Protein AF-A0A835AWR6-F1 (afdb_monomer_lite)

pLDDT: mean 70.48, std 19.99, range [22.8, 98.5]

Organism: NCBI:txid1010633

Radius of gyration: 35.06 Å; chains: 1; bounding box: 94×86×95 Å

Foldseek 3Di:
DLLVLLVLVLVLLVVLLVVLVVPVPPDVVSVVSNVVSVVSSVLSVVVNPDPDDDDVLSVVLVVLSVVLSVLSVVVVVVVVVVVPDDDDDCPVVVVVVCVVSVVVNVVSVVVSVVVSVVVCVPDPDDDDDDDDDDDDDDPDFPCDPQATADFLVQVVVQCVVQVAWQDDPPAWTWGFGAHPNATKIKTFGPQDDPVNVVLLVVLCVLQCVDDDLAAWAWRYKYDHWDWDWDDDPNDTDTDIDGGIITITHDADSDWLVCVLPPPPDDDFLVLLLQQLLLVLVSLLSCVVQQKDQQPQDRVQWTAHPVRRTHGHDSSLIDHDDPVDQKDFDDPVSQDPDPALFAVCCVDPRNIDGSLRVLQSSLQSLQSSLQSQFDQDPVGTQHGQPSLVVVVVPDPLVNRGDCVRQPDDVSSVLSVLSNVLSNQSNDNDSVSRDHSVVSSCSSCVCVVVVVVVVVVVVPDDDDDDDDDDDDDDDDDAQWDKFFPVRLVVVLQVLLVLLCVVVVADSQLSLLLCLVQLSDSVSSVVVCPDPVHDDSCVLQQDDPDDDHLPDWDKDQDQADAQPPPRDGSVVPRPWIWTDLSDPHTHTLVVVQVCQVVQLVVHLVSNSCDWTPDPVGSRHRGLRNCVVSNPDPVSNVSNVVSSSVSNQVSVVPQKAQDVLVVRSMIMGRNDPPDPDDDRPDNDDPSVD

Secondary structure (DSSP, 8-state):
-HHHHHHHHHHHHHHHHHHHHTTTTT-HHHHHHHHHHHHHHHHHHHHHHS----HHHHHHHHHHHHHHHHHHHHHHHHHHHHHTS-SSS-HHHHHHHHHHHHHHHHHHHHHHHHHHHHHHTT-------------S---S---BTTBEE--HHHHHHHHHTT-EEEE-TTTS-EEEEEETTEEEEEEEE-S--HHHHHHHHHHHHHHTT---TTBPPEEEEEEEEEEEEEEETTEEEEEEEEEEEEEEEPPPS-BHHHHHH-TT----HHHHHHHHHHHHHHHHHHHHTTEE-S--SGGGEEE-TT--EEE---TT-EEPPSS-SEEEPPGGGS---TTSS-GGGGSTT-EEEHHHHHHHHHHHHHHHHGGGS---TT-S--HHHHHHHHHTTS-GGGGS-TTTS-SHHHHHHHHHHHHHHHHHT-SSTTTSPPHHHHHHHHHTTHHHHHHHHHHGGG-------------------EEEEEHHHHHHHHHHHHHHHHHHHT--HHHHHHHHHHTTT-HHHHHHHHS-TT-SHHHHTTT--SS-----S--EE--TTPBPTTT--BGGG-TT--EE-SSSS--EEHHHHHHHHHHHHHT-HHHHHS-B-SSTT---B--HHHHHHH--SHHHHHHHHHHHHHHHHHTSTTSEEE-GGGTTSEEEEE---S--S-PPPP---GGG-

InterPro domains:
  IPR000719 Protein kinase domain [PF00069] (163-440)
  IPR000719 Protein kinase domain [PS50011] (160-450)
  IPR000719 Protein kinase domain [SM00220] (160-444)
  IPR008271 Serine/threonine-protein kinase, active site [PS00108] (291-303)
  IPR011009 Protein kinase-like domain superfamily [SSF56112] (163-444)
  IPR013083 Zinc finger, RING/FYVE/PHD-type [G3DSA:3.30.40.10] (555-643)
  IPR044066 TRIAD supradomain [PS51873] (556-685)
  IPR048962 E3 ubiquitin-protein ligase ARIH1-like, UBA-like domain [PF21235] (489-527)

Structure (mmCIF, N/CA/C/O backbone):
data_AF-A0A835AWR6-F1
#
_entry.id   AF-A0A835AWR6-F1
#
loop_
_atom_site.group_PDB
_atom_site.id
_atom_site.type_symbol
_atom_site.label_atom_id
_atom_site.label_alt_id
_atom_site.label_comp_id
_atom_site.label_asym_id
_atom_site.label_entity_id
_atom_site.label_seq_id
_atom_site.pdbx_PDB_ins_code
_atom_site.Cartn_x
_atom_site.Cartn_y
_atom_site.Cartn_z
_atom_site.occupancy
_atom_site.B_iso_or_equiv
_atom_site.auth_seq_id
_atom_site.auth_comp_id
_atom_site.auth_asym_id
_atom_site.auth_atom_id
_atom_site.pdbx_PDB_model_num
ATOM 1 N N . MET A 1 1 ? 45.394 -30.706 -20.749 1.00 39.31 1 MET A N 1
ATOM 2 C CA . MET A 1 1 ? 44.950 -30.960 -19.359 1.00 39.31 1 MET A CA 1
ATOM 3 C C . MET A 1 1 ? 43.441 -30.792 -19.194 1.00 39.31 1 MET A C 1
ATOM 5 O O . MET A 1 1 ? 42.776 -31.812 -19.270 1.00 39.31 1 MET A O 1
ATOM 9 N N . ALA A 1 2 ? 42.859 -29.589 -19.054 1.00 50.25 2 ALA A N 1
ATOM 10 C CA . ALA A 1 2 ? 41.415 -29.440 -18.765 1.00 50.25 2 ALA A CA 1
ATOM 11 C C . ALA A 1 2 ? 40.479 -30.241 -19.706 1.00 50.25 2 ALA A C 1
ATOM 13 O O . ALA A 1 2 ? 39.676 -31.039 -19.236 1.00 50.25 2 ALA A O 1
ATOM 14 N N . THR A 1 3 ? 40.643 -30.130 -21.029 1.00 53.78 3 THR A N 1
ATOM 15 C CA . THR A 1 3 ? 39.840 -30.848 -22.047 1.00 53.78 3 THR A CA 1
ATOM 16 C C . THR A 1 3 ? 39.932 -32.380 -21.947 1.00 53.78 3 THR A C 1
ATOM 18 O O . THR A 1 3 ? 38.968 -33.102 -22.204 1.00 53.78 3 THR A O 1
ATOM 21 N N . GLU A 1 4 ? 41.101 -32.888 -21.570 1.00 50.75 4 GLU A N 1
ATOM 22 C CA . GLU A 1 4 ? 41.426 -34.314 -21.443 1.00 50.75 4 GLU A CA 1
ATOM 23 C C . GLU A 1 4 ? 40.851 -34.893 -20.142 1.00 50.75 4 GLU A C 1
ATOM 25 O O . GLU A 1 4 ? 40.283 -35.986 -20.121 1.00 50.75 4 GLU A O 1
ATOM 30 N N . LEU A 1 5 ? 40.888 -34.091 -19.078 1.00 51.50 5 LEU A N 1
ATOM 31 C CA . LEU A 1 5 ? 40.290 -34.393 -17.787 1.00 51.50 5 LEU A CA 1
ATOM 32 C C . LEU A 1 5 ? 38.752 -34.375 -17.854 1.00 51.50 5 LEU A C 1
ATOM 34 O O . LEU A 1 5 ? 38.115 -35.325 -17.407 1.00 51.50 5 LEU A O 1
ATOM 38 N N . VAL A 1 6 ? 38.156 -33.374 -18.514 1.00 56.31 6 VAL A N 1
ATOM 39 C CA . VAL A 1 6 ? 36.712 -33.326 -18.823 1.00 56.31 6 VAL A CA 1
ATOM 40 C C . VAL A 1 6 ? 36.287 -34.545 -19.648 1.00 56.31 6 VAL A C 1
ATOM 42 O O . VAL A 1 6 ? 35.316 -35.214 -19.303 1.00 56.31 6 VAL A O 1
ATOM 45 N N . THR A 1 7 ? 37.059 -34.911 -20.679 1.00 58.16 7 THR A N 1
ATOM 46 C CA . THR A 1 7 ? 36.797 -36.123 -21.481 1.00 58.16 7 THR A CA 1
ATOM 47 C C . THR A 1 7 ? 36.873 -37.399 -20.631 1.00 58.16 7 THR A C 1
ATOM 49 O O . THR A 1 7 ? 36.061 -38.306 -20.811 1.00 58.16 7 THR A O 1
ATOM 52 N N . THR A 1 8 ? 37.795 -37.455 -19.666 1.00 52.56 8 THR A N 1
ATOM 53 C CA . THR A 1 8 ? 37.915 -38.575 -18.719 1.00 52.56 8 THR A CA 1
ATOM 54 C C . THR A 1 8 ? 36.688 -38.675 -17.808 1.00 52.56 8 THR A C 1
ATOM 56 O O . THR A 1 8 ? 36.129 -39.760 -17.665 1.00 52.56 8 THR A O 1
ATOM 59 N N . VAL A 1 9 ? 36.219 -37.559 -17.237 1.00 55.88 9 VAL A N 1
ATOM 60 C CA . VAL A 1 9 ? 35.032 -37.536 -16.360 1.00 55.88 9 VAL A CA 1
ATOM 61 C C . VAL A 1 9 ? 33.761 -37.917 -17.129 1.00 55.88 9 VAL A C 1
ATOM 63 O O . VAL A 1 9 ? 33.007 -38.759 -16.645 1.00 55.88 9 VAL A O 1
ATOM 66 N N . ILE A 1 10 ? 33.570 -37.408 -18.353 1.00 60.59 10 ILE A N 1
ATOM 67 C CA . ILE A 1 10 ? 32.458 -37.804 -19.240 1.00 60.59 10 ILE A CA 1
ATOM 68 C C . ILE A 1 10 ? 32.492 -39.318 -19.521 1.00 60.59 10 ILE A C 1
ATOM 70 O O . ILE A 1 10 ? 31.473 -40.005 -19.411 1.00 60.59 10 ILE A O 1
ATOM 74 N N . GLY A 1 11 ? 33.673 -39.866 -19.836 1.00 56.28 11 GLY A N 1
ATOM 75 C CA . GLY A 1 11 ? 33.862 -41.300 -20.081 1.00 56.28 11 GLY A CA 1
ATOM 76 C C . GLY A 1 11 ? 33.547 -42.178 -18.864 1.00 56.28 11 GLY A C 1
ATOM 77 O O . GLY A 1 11 ? 32.982 -43.262 -19.012 1.00 56.28 11 GLY A O 1
ATOM 78 N N . VAL A 1 12 ? 33.850 -41.705 -17.652 1.00 55.62 12 VAL A N 1
ATOM 79 C CA . VAL A 1 12 ? 33.465 -42.385 -16.405 1.00 55.62 12 VAL A CA 1
ATOM 80 C C . VAL A 1 12 ? 31.959 -42.261 -16.145 1.00 55.62 12 VAL A C 1
ATOM 82 O O . VAL A 1 12 ? 31.332 -43.252 -15.771 1.00 55.62 12 VAL A O 1
ATOM 85 N N . GLY A 1 13 ? 31.353 -41.103 -16.431 1.00 59.50 13 GLY A N 1
ATOM 86 C CA . GLY A 1 13 ? 29.900 -40.915 -16.407 1.00 59.50 13 GLY A CA 1
ATOM 87 C C . GLY A 1 13 ? 29.177 -41.950 -17.272 1.00 59.50 13 GLY A C 1
ATOM 88 O O . GLY A 1 13 ? 28.307 -42.668 -16.780 1.00 59.50 13 GLY A O 1
ATOM 89 N N . PHE A 1 14 ? 29.601 -42.137 -18.526 1.00 60.25 14 PHE A N 1
ATOM 90 C CA . PHE A 1 14 ? 28.999 -43.148 -19.405 1.00 60.25 14 PHE A CA 1
ATOM 91 C C . PHE A 1 14 ? 29.065 -44.577 -18.838 1.00 60.25 14 PHE A C 1
ATOM 93 O O . PHE A 1 14 ? 28.078 -45.304 -18.948 1.00 60.25 14 PHE A O 1
ATOM 100 N N . LYS A 1 15 ? 30.153 -44.967 -18.156 1.00 54.06 15 LYS A N 1
ATOM 101 C CA . LYS A 1 15 ? 30.236 -46.273 -17.470 1.00 54.06 15 LYS A CA 1
ATOM 102 C C . LYS A 1 15 ? 29.253 -46.393 -16.301 1.00 54.06 15 LYS A C 1
ATOM 104 O O . LYS A 1 15 ? 28.595 -47.423 -16.165 1.00 54.06 15 LYS A O 1
ATOM 109 N N . ILE A 1 16 ? 29.106 -45.343 -15.484 1.00 56.00 16 ILE A N 1
ATOM 110 C CA . ILE A 1 16 ? 28.112 -45.306 -14.392 1.00 56.00 16 ILE A CA 1
ATOM 111 C C . ILE A 1 16 ? 26.700 -45.478 -14.960 1.00 56.00 16 ILE A C 1
ATOM 113 O O . ILE A 1 16 ? 25.905 -46.248 -14.410 1.00 56.00 16 ILE A O 1
ATOM 117 N N . LYS A 1 17 ? 26.393 -44.801 -16.075 1.00 61.72 17 LYS A N 1
ATOM 118 C CA . LYS A 1 17 ? 25.112 -44.961 -16.767 1.00 61.72 17 LYS A CA 1
ATOM 119 C C . LYS A 1 17 ? 24.927 -46.395 -17.258 1.00 61.72 17 LYS A C 1
ATOM 121 O O . LYS A 1 17 ? 23.903 -46.983 -16.935 1.00 61.72 17 LYS A O 1
ATOM 126 N N . GLU A 1 18 ? 25.901 -46.980 -17.956 1.00 58.84 18 GLU A N 1
ATOM 127 C CA . GLU A 1 18 ? 25.804 -48.347 -18.494 1.00 58.84 18 GLU A CA 1
ATOM 128 C C . GLU A 1 18 ? 25.518 -49.394 -17.401 1.00 58.84 18 GLU A C 1
ATOM 130 O O . GLU A 1 18 ? 24.664 -50.266 -17.575 1.00 58.84 18 GLU A O 1
ATOM 135 N N . VAL A 1 19 ? 26.187 -49.291 -16.245 1.00 54.41 19 VAL A N 1
ATOM 136 C CA . VAL A 1 19 ? 25.917 -50.162 -15.088 1.00 54.41 19 VAL A CA 1
ATOM 137 C C . VAL A 1 19 ? 24.516 -49.901 -14.529 1.00 54.41 19 VAL A C 1
ATOM 139 O O . VAL A 1 19 ? 23.755 -50.843 -14.320 1.00 54.41 19 VAL A O 1
ATOM 142 N N . SER A 1 20 ? 24.130 -48.636 -14.345 1.00 58.44 20 SER A N 1
ATOM 143 C CA . SER A 1 20 ? 22.816 -48.264 -13.793 1.00 58.44 20 SER A CA 1
ATOM 144 C C . SER A 1 20 ? 21.650 -48.679 -14.703 1.00 58.44 20 SER A C 1
ATOM 146 O O . SER A 1 20 ? 20.596 -49.102 -14.222 1.00 58.44 20 SER A O 1
ATOM 148 N N . GLU A 1 21 ? 21.833 -48.630 -16.026 1.00 63.50 21 GLU A N 1
ATOM 149 C CA . GLU A 1 21 ? 20.814 -49.019 -17.003 1.00 63.50 21 GLU A CA 1
ATOM 150 C C . GLU A 1 21 ? 20.515 -50.520 -17.008 1.00 63.50 21 GLU A C 1
ATOM 152 O O . GLU A 1 21 ? 19.382 -50.895 -17.312 1.00 63.50 21 GLU A O 1
ATOM 157 N N . LYS A 1 22 ? 21.462 -51.374 -16.598 1.00 57.72 22 LYS A N 1
ATOM 158 C CA . LYS A 1 22 ? 21.229 -52.823 -16.446 1.00 57.72 22 LYS A CA 1
ATOM 159 C C . LYS A 1 22 ? 20.247 -53.149 -15.309 1.00 57.72 22 LYS A C 1
ATOM 161 O O . LYS A 1 22 ? 19.634 -54.212 -15.334 1.00 57.72 22 LYS A O 1
ATOM 166 N N . TYR A 1 23 ? 20.037 -52.225 -14.362 1.00 53.66 23 TYR A N 1
ATOM 167 C CA . TYR A 1 23 ? 19.173 -52.421 -13.185 1.00 53.66 23 TYR A CA 1
ATOM 168 C C . TYR A 1 23 ? 17.994 -51.426 -13.079 1.00 53.66 23 TYR A C 1
ATOM 170 O O . TYR A 1 23 ? 17.125 -51.590 -12.219 1.00 53.66 23 TYR A O 1
ATOM 178 N N . LYS A 1 24 ? 17.883 -50.437 -13.985 1.00 56.28 24 LYS A N 1
ATOM 179 C CA . LYS A 1 24 ? 16.850 -49.371 -13.949 1.00 56.28 24 LYS A CA 1
ATOM 180 C C . LYS A 1 24 ? 15.390 -49.836 -14.057 1.00 56.28 24 LYS A C 1
ATOM 182 O O . LYS A 1 24 ? 14.489 -49.047 -13.782 1.00 56.28 24 LYS A O 1
ATOM 187 N N . GLY A 1 25 ? 15.144 -51.082 -14.472 1.00 52.62 25 GLY A N 1
ATOM 188 C CA . GLY A 1 25 ? 13.793 -51.612 -14.700 1.00 52.62 25 GLY A CA 1
ATOM 189 C C . GLY A 1 25 ? 12.918 -51.609 -13.443 1.00 52.62 25 GLY A C 1
ATOM 190 O O . GLY A 1 25 ? 11.816 -51.071 -13.470 1.00 52.62 25 GLY A O 1
ATOM 191 N N . ASN A 1 26 ? 13.442 -52.133 -12.329 1.00 49.75 26 ASN A N 1
ATOM 192 C CA . ASN A 1 26 ? 12.703 -52.253 -11.062 1.00 49.75 26 ASN A CA 1
ATOM 193 C C . ASN A 1 26 ? 13.181 -51.282 -9.968 1.00 49.75 26 ASN A C 1
ATOM 195 O O . ASN A 1 26 ? 12.584 -51.247 -8.896 1.00 49.75 26 ASN A O 1
ATOM 199 N N . ASN A 1 27 ? 14.239 -50.500 -10.209 1.00 51.56 27 ASN A N 1
ATOM 200 C CA . ASN A 1 27 ? 14.824 -49.607 -9.209 1.00 51.56 27 ASN A CA 1
ATOM 201 C C . ASN A 1 27 ? 14.708 -48.131 -9.645 1.00 51.56 27 ASN A C 1
ATOM 203 O O . ASN A 1 27 ? 15.168 -47.737 -10.720 1.00 51.56 27 ASN A O 1
ATOM 207 N N . GLU A 1 28 ? 14.049 -47.314 -8.819 1.00 51.81 28 GLU A N 1
ATOM 208 C CA . GLU A 1 28 ? 13.831 -45.888 -9.087 1.00 51.81 28 GLU A CA 1
ATOM 209 C C . GLU A 1 28 ? 15.084 -45.031 -8.854 1.00 51.81 28 GLU A C 1
ATOM 211 O O . GLU A 1 28 ? 15.327 -44.099 -9.623 1.00 51.81 28 GLU A O 1
ATOM 216 N N . GLU A 1 29 ? 15.917 -45.379 -7.872 1.00 49.38 29 GLU A N 1
ATOM 217 C CA . GLU A 1 29 ? 17.241 -44.784 -7.650 1.00 49.38 29 GLU A CA 1
ATOM 218 C C . GLU A 1 29 ? 18.108 -44.924 -8.907 1.00 49.38 29 GLU A C 1
ATOM 220 O O . GLU A 1 29 ? 18.652 -43.935 -9.395 1.00 49.38 29 GLU A O 1
ATOM 225 N N . CYS A 1 30 ? 18.150 -46.111 -9.522 1.00 49.38 30 CYS A N 1
ATOM 226 C CA . CYS A 1 30 ? 18.877 -46.322 -10.779 1.00 49.38 30 CYS A CA 1
ATOM 227 C C . CYS A 1 30 ? 18.350 -45.437 -11.926 1.00 49.38 30 CYS A C 1
ATOM 229 O O . CYS A 1 30 ? 19.148 -44.916 -12.703 1.00 49.38 30 CYS A O 1
ATOM 231 N N . ARG A 1 31 ? 17.030 -45.199 -12.020 1.00 57.75 31 ARG A N 1
ATOM 232 C CA . ARG A 1 31 ? 16.458 -44.253 -13.003 1.00 57.75 31 ARG A CA 1
ATOM 233 C C . ARG A 1 31 ? 16.885 -42.807 -12.731 1.00 57.75 31 ARG A C 1
ATOM 235 O O . ARG A 1 31 ? 17.241 -42.104 -13.676 1.00 57.75 31 ARG A O 1
ATOM 242 N N . LYS A 1 32 ? 16.897 -42.379 -11.463 1.00 52.66 32 LYS A N 1
ATOM 243 C CA . LYS A 1 32 ? 17.385 -41.050 -11.047 1.00 52.66 32 LYS A CA 1
ATOM 244 C C . LYS A 1 32 ? 18.876 -40.880 -11.363 1.00 52.66 32 LYS A C 1
ATOM 246 O O . LYS A 1 32 ? 19.259 -39.840 -11.887 1.00 52.66 32 LYS A O 1
ATOM 251 N N . ILE A 1 33 ? 19.692 -41.912 -11.127 1.00 52.09 33 ILE A N 1
ATOM 252 C CA . ILE A 1 33 ? 21.131 -41.921 -11.436 1.00 52.09 33 ILE A CA 1
ATOM 253 C C . ILE A 1 33 ? 21.376 -41.806 -12.947 1.00 52.09 33 ILE A C 1
ATOM 255 O O . ILE A 1 33 ? 22.162 -40.956 -13.356 1.00 52.09 33 ILE A O 1
ATOM 259 N N . CYS A 1 34 ? 20.684 -42.589 -13.787 1.00 57.72 34 CYS A N 1
ATOM 260 C CA . CYS A 1 34 ? 20.813 -42.474 -15.246 1.00 57.72 34 CYS A CA 1
ATOM 261 C C . CYS A 1 34 ? 20.496 -41.053 -15.740 1.00 57.72 34 CYS A C 1
ATOM 263 O O . CYS A 1 34 ? 21.277 -40.487 -16.499 1.00 57.72 34 CYS A O 1
ATOM 265 N N . HIS A 1 35 ? 19.387 -40.467 -15.274 1.00 59.69 35 HIS A N 1
ATOM 266 C CA . HIS A 1 35 ? 18.980 -39.115 -15.665 1.00 59.69 35 HIS A CA 1
ATOM 267 C C . HIS A 1 35 ? 19.982 -38.042 -15.208 1.00 59.69 35 HIS A C 1
ATOM 269 O O . HIS A 1 35 ? 20.333 -37.157 -15.979 1.00 59.69 35 HIS A O 1
ATOM 275 N N . PHE A 1 36 ? 20.490 -38.153 -13.979 1.00 55.56 36 PHE A N 1
ATOM 276 C CA . PHE A 1 36 ? 21.473 -37.225 -13.418 1.00 55.56 36 PHE A CA 1
ATOM 277 C C . PHE A 1 36 ? 22.829 -37.278 -14.141 1.00 55.56 36 PHE A C 1
ATOM 279 O O . PHE A 1 36 ? 23.437 -36.241 -14.402 1.00 55.56 36 PHE A O 1
ATOM 286 N N . VAL A 1 37 ? 23.289 -38.478 -14.510 1.00 57.56 37 VAL A N 1
ATOM 287 C CA . VAL A 1 37 ? 24.513 -38.660 -15.306 1.00 57.56 37 VAL A CA 1
ATOM 288 C C . VAL A 1 37 ? 24.352 -38.101 -16.722 1.00 57.56 37 VAL A C 1
ATOM 290 O O . VAL A 1 37 ? 25.302 -37.526 -17.248 1.00 57.56 37 VAL A O 1
ATOM 293 N N . ASP A 1 38 ? 23.162 -38.211 -17.322 1.00 62.81 38 ASP A N 1
ATOM 294 C CA . ASP A 1 38 ? 22.874 -37.596 -18.623 1.00 62.81 38 ASP A CA 1
ATOM 295 C C . ASP A 1 38 ? 22.967 -36.065 -18.571 1.00 62.81 38 ASP A C 1
ATOM 297 O O . ASP A 1 38 ? 23.604 -35.471 -19.439 1.00 62.81 38 ASP A O 1
ATOM 301 N N . THR A 1 39 ? 22.406 -35.428 -17.535 1.00 56.19 39 THR A N 1
ATOM 302 C CA . THR A 1 39 ? 22.530 -33.973 -17.334 1.00 56.19 39 THR A CA 1
ATOM 303 C C . THR A 1 39 ? 23.990 -33.554 -17.146 1.00 56.19 39 THR A C 1
ATOM 305 O O . THR A 1 39 ? 24.468 -32.679 -17.862 1.00 56.19 39 THR A O 1
ATOM 308 N N . LEU A 1 40 ? 24.737 -34.229 -16.263 1.00 57.44 40 LEU A N 1
ATOM 309 C CA . LEU A 1 40 ? 26.151 -33.914 -16.026 1.00 57.44 40 LEU A CA 1
ATOM 310 C C . LEU A 1 40 ? 27.002 -34.058 -17.297 1.00 57.44 40 LEU A C 1
ATOM 312 O O . LEU A 1 40 ? 27.850 -33.212 -17.575 1.00 57.44 40 LEU A O 1
ATOM 316 N N . ASN A 1 41 ? 26.804 -35.133 -18.063 1.00 63.09 41 ASN A N 1
ATOM 317 C CA . ASN A 1 41 ? 27.565 -35.361 -19.287 1.00 63.09 41 ASN A CA 1
ATOM 318 C C . ASN A 1 41 ? 27.225 -34.325 -20.369 1.00 63.09 41 ASN A C 1
ATOM 320 O O . ASN A 1 41 ? 28.124 -33.946 -21.121 1.00 63.09 41 ASN A O 1
ATOM 324 N N . ALA A 1 42 ? 25.981 -33.840 -20.438 1.00 62.19 42 ALA A N 1
ATOM 325 C CA . ALA A 1 42 ? 25.609 -32.732 -21.317 1.00 62.19 42 ALA A CA 1
ATOM 326 C C . ALA A 1 42 ? 26.335 -31.434 -20.915 1.00 62.19 42 ALA A C 1
ATOM 328 O O . ALA A 1 42 ? 27.046 -30.856 -21.738 1.00 62.19 42 ALA A O 1
ATOM 329 N N . ASP A 1 43 ? 26.259 -31.044 -19.639 1.00 55.50 43 ASP A N 1
ATOM 330 C CA . ASP A 1 43 ? 26.884 -29.820 -19.118 1.00 55.50 43 ASP A CA 1
ATOM 331 C C . ASP A 1 43 ? 28.419 -29.834 -19.276 1.00 55.50 43 ASP A C 1
ATOM 333 O O . ASP A 1 43 ? 29.031 -28.845 -19.686 1.00 55.50 43 ASP A O 1
ATOM 337 N N . LEU A 1 44 ? 29.065 -30.978 -19.016 1.00 57.75 44 LEU A N 1
ATOM 338 C CA . LEU A 1 44 ? 30.508 -31.150 -19.218 1.00 57.75 44 LEU A CA 1
ATOM 339 C C . LEU A 1 44 ? 30.912 -31.172 -20.701 1.00 57.75 44 LEU A C 1
ATOM 341 O O . LEU A 1 44 ? 32.040 -30.795 -21.023 1.00 57.75 44 LEU A O 1
ATOM 345 N N . THR A 1 45 ? 30.022 -31.595 -21.604 1.00 63.25 45 THR A N 1
ATOM 346 C CA . THR A 1 45 ? 30.275 -31.536 -23.054 1.00 63.25 45 THR A CA 1
ATOM 347 C C . THR A 1 45 ? 30.234 -30.090 -23.543 1.00 63.25 45 THR A C 1
ATOM 349 O O . THR A 1 45 ? 31.167 -29.668 -24.219 1.00 63.25 45 THR A O 1
ATOM 352 N N . LEU A 1 46 ? 29.258 -29.293 -23.096 1.00 57.38 46 LEU A N 1
ATOM 353 C CA . LEU A 1 46 ? 29.215 -27.848 -23.365 1.00 57.38 46 LEU A CA 1
ATOM 354 C C . LEU A 1 46 ? 30.477 -27.134 -22.841 1.00 57.38 46 LEU A C 1
ATOM 356 O O . LEU A 1 46 ? 31.061 -26.300 -23.531 1.00 57.38 46 LEU A O 1
ATOM 360 N N . LEU A 1 47 ? 30.973 -27.522 -21.659 1.00 54.62 47 LEU A N 1
ATOM 361 C CA . LEU A 1 47 ? 32.220 -26.982 -21.099 1.00 54.62 47 LEU A CA 1
ATOM 362 C C . LEU A 1 47 ? 33.468 -27.317 -21.940 1.00 54.62 47 LEU A C 1
ATOM 364 O O . LEU A 1 47 ? 34.453 -26.580 -21.914 1.00 54.62 47 LEU A O 1
ATOM 368 N N . LYS A 1 48 ? 33.451 -28.438 -22.672 1.00 54.97 48 LYS A N 1
ATOM 369 C CA . LYS A 1 48 ? 34.564 -28.892 -23.521 1.00 54.97 48 LYS A CA 1
ATOM 370 C C . LYS A 1 48 ? 34.714 -28.053 -24.796 1.00 54.97 48 LYS A C 1
ATOM 372 O O . LYS A 1 48 ? 35.807 -28.018 -25.360 1.00 54.97 48 LYS A O 1
ATOM 377 N N . GLU A 1 49 ? 33.640 -27.398 -25.232 1.00 51.66 49 GLU A N 1
ATOM 378 C CA . GLU A 1 49 ? 33.545 -26.662 -26.501 1.00 51.66 49 GLU A CA 1
ATOM 379 C C . GLU A 1 49 ? 33.759 -25.140 -26.338 1.00 51.66 49 GLU A C 1
ATOM 381 O O . GLU A 1 49 ? 33.876 -24.416 -27.326 1.00 51.66 49 GLU A O 1
ATOM 386 N N . ALA A 1 50 ? 33.889 -24.644 -25.101 1.00 47.75 50 ALA A N 1
ATOM 387 C CA . ALA A 1 50 ? 34.088 -23.224 -24.804 1.00 47.75 50 ALA A CA 1
ATOM 388 C C . ALA A 1 50 ? 35.515 -22.709 -25.148 1.00 47.75 50 ALA A C 1
ATOM 390 O O . ALA A 1 50 ? 36.513 -23.359 -24.812 1.00 47.75 50 ALA A O 1
ATOM 391 N N . PRO A 1 51 ? 35.662 -21.516 -25.765 1.00 41.09 51 PRO A N 1
ATOM 392 C CA . PRO A 1 51 ? 36.961 -20.995 -26.194 1.00 41.09 51 PRO A CA 1
ATOM 393 C C . PRO A 1 51 ? 37.791 -20.371 -25.051 1.00 41.09 51 PRO A C 1
ATOM 395 O O . PRO A 1 51 ? 37.405 -19.367 -24.465 1.00 41.09 51 PRO A O 1
ATOM 398 N N . VAL A 1 52 ? 38.974 -20.955 -24.814 1.00 45.06 52 VAL A N 1
ATOM 399 C CA . VAL A 1 52 ? 40.148 -20.456 -24.051 1.00 45.06 52 VAL A CA 1
ATOM 400 C C . VAL A 1 52 ? 39.857 -19.645 -22.772 1.00 45.06 52 VAL A C 1
ATOM 402 O O . VAL A 1 52 ? 39.751 -18.420 -22.775 1.00 45.06 52 VAL A O 1
ATOM 405 N N . MET A 1 53 ? 39.879 -20.348 -21.638 1.00 43.09 53 MET A N 1
ATOM 406 C CA . MET A 1 53 ? 39.876 -19.769 -20.288 1.00 43.09 53 MET A CA 1
ATOM 407 C C . MET A 1 53 ? 41.226 -19.134 -19.912 1.00 43.09 53 MET A C 1
ATOM 409 O O . MET A 1 53 ? 42.281 -19.534 -20.402 1.00 43.09 53 MET A O 1
ATOM 413 N N . ASN A 1 54 ? 41.199 -18.182 -18.976 1.00 43.62 54 ASN A N 1
ATOM 414 C CA . ASN A 1 54 ? 42.398 -17.589 -18.385 1.00 43.62 54 ASN A CA 1
ATOM 415 C C . ASN A 1 54 ? 43.089 -18.549 -17.388 1.00 43.62 54 ASN A C 1
ATOM 417 O O . ASN A 1 54 ? 42.444 -19.309 -16.664 1.00 43.62 54 ASN A O 1
ATOM 421 N N . ASN A 1 55 ? 44.426 -18.508 -17.341 1.00 49.09 55 ASN A N 1
ATOM 422 C CA . ASN A 1 55 ? 45.233 -19.575 -16.728 1.00 49.09 55 ASN A CA 1
ATOM 423 C C . ASN A 1 55 ? 44.938 -19.834 -15.236 1.00 49.09 55 ASN A C 1
ATOM 425 O O . ASN A 1 55 ? 44.993 -20.978 -14.804 1.00 49.09 55 ASN A O 1
ATOM 429 N N . GLN A 1 56 ? 44.579 -18.808 -14.455 1.00 46.78 56 GLN A N 1
ATOM 430 C CA . GLN A 1 56 ? 44.376 -18.960 -13.008 1.00 46.78 56 GLN A CA 1
ATOM 431 C C . GLN A 1 56 ? 43.104 -19.753 -12.652 1.00 46.78 56 GLN A C 1
ATOM 433 O O . GLN A 1 56 ? 43.108 -20.506 -11.684 1.00 46.78 56 GLN A O 1
ATOM 438 N N . GLY A 1 57 ? 42.020 -19.606 -13.427 1.00 47.25 57 GLY A N 1
ATOM 439 C CA . GLY A 1 57 ? 40.772 -20.343 -13.189 1.00 47.25 57 GLY A CA 1
ATOM 440 C C . GLY A 1 57 ? 40.843 -21.800 -13.655 1.00 47.25 57 GLY A C 1
ATOM 441 O O . GLY A 1 57 ? 40.213 -22.677 -13.065 1.00 47.25 57 GLY A O 1
ATOM 442 N N . ALA A 1 58 ? 41.646 -22.076 -14.686 1.00 49.09 58 ALA A N 1
ATOM 443 C CA . ALA A 1 58 ? 41.817 -23.418 -15.235 1.00 49.09 58 ALA A CA 1
ATOM 444 C C . ALA A 1 58 ? 42.459 -24.399 -14.234 1.00 49.09 58 ALA A C 1
ATOM 446 O O . ALA A 1 58 ? 42.031 -25.553 -14.161 1.00 49.09 58 ALA A O 1
ATOM 447 N N . ASP A 1 59 ? 43.429 -23.946 -13.433 1.00 48.88 59 ASP A N 1
ATOM 448 C CA . ASP A 1 59 ? 44.149 -24.791 -12.467 1.00 48.88 59 ASP A CA 1
ATOM 449 C C . ASP A 1 59 ? 43.291 -25.183 -11.249 1.00 48.88 59 ASP A C 1
ATOM 451 O O . ASP A 1 59 ? 43.427 -26.286 -10.711 1.00 48.88 59 ASP A O 1
ATOM 455 N N . ASP A 1 60 ? 42.361 -24.325 -10.826 1.00 50.78 60 ASP A N 1
ATOM 456 C CA . ASP A 1 60 ? 41.414 -24.630 -9.744 1.00 50.78 60 ASP A CA 1
ATOM 457 C C . ASP A 1 60 ? 40.358 -25.645 -10.196 1.00 50.78 60 ASP A C 1
ATOM 459 O O . ASP A 1 60 ? 40.031 -26.588 -9.469 1.00 50.78 60 ASP A O 1
ATOM 463 N N . ILE A 1 61 ? 39.864 -25.507 -11.429 1.00 51.34 61 ILE A N 1
ATOM 464 C CA . ILE A 1 61 ? 38.945 -26.471 -12.047 1.00 51.34 61 ILE A CA 1
ATOM 465 C C . ILE A 1 61 ? 39.652 -27.814 -12.258 1.00 51.34 61 ILE A C 1
ATOM 467 O O . ILE A 1 61 ? 39.086 -28.854 -11.926 1.00 51.34 61 ILE A O 1
ATOM 471 N N . ALA A 1 62 ? 40.899 -27.805 -12.744 1.00 50.22 62 ALA A N 1
ATOM 472 C CA . ALA A 1 62 ? 41.688 -29.018 -12.940 1.00 50.22 62 ALA A CA 1
ATOM 473 C C . ALA A 1 62 ? 41.885 -29.786 -11.623 1.00 50.22 62 ALA A C 1
ATOM 475 O O . ALA A 1 62 ? 41.581 -30.975 -11.566 1.00 50.22 62 ALA A O 1
ATOM 476 N N . ARG A 1 63 ? 42.285 -29.108 -10.536 1.00 56.53 63 ARG A N 1
ATOM 477 C CA . ARG A 1 63 ? 42.441 -29.744 -9.214 1.00 56.53 63 ARG A CA 1
ATOM 478 C C . ARG A 1 63 ? 41.134 -30.330 -8.672 1.00 56.53 63 ARG A C 1
ATOM 480 O O . ARG A 1 63 ? 41.144 -31.430 -8.122 1.00 56.53 63 ARG A O 1
ATOM 487 N N . ASN A 1 64 ? 40.010 -29.634 -8.850 1.00 54.22 64 ASN A N 1
ATOM 488 C CA . ASN A 1 64 ? 38.701 -30.128 -8.414 1.00 54.22 64 ASN A CA 1
ATOM 489 C C . ASN A 1 64 ? 38.215 -31.331 -9.246 1.00 54.22 64 ASN A C 1
ATOM 491 O O . ASN A 1 64 ? 37.663 -32.280 -8.685 1.00 54.22 64 ASN A O 1
ATOM 495 N N . LEU A 1 65 ? 38.453 -31.330 -10.562 1.00 52.00 65 LEU A N 1
ATOM 496 C CA . LEU A 1 65 ? 38.111 -32.446 -11.448 1.00 52.00 65 LEU A CA 1
ATOM 497 C C . LEU A 1 65 ? 39.022 -33.669 -11.242 1.00 52.00 65 LEU A C 1
ATOM 499 O O . LEU A 1 65 ? 38.526 -34.791 -11.308 1.00 52.00 65 LEU A O 1
ATOM 503 N N . ASP A 1 66 ? 40.314 -33.491 -10.940 1.00 52.88 66 ASP A N 1
ATOM 504 C CA . ASP A 1 66 ? 41.212 -34.607 -10.604 1.00 52.88 66 ASP A CA 1
ATOM 505 C C . ASP A 1 66 ? 40.850 -35.234 -9.250 1.00 52.88 66 ASP A C 1
ATOM 507 O O . ASP A 1 66 ? 40.779 -36.459 -9.132 1.00 52.88 66 ASP A O 1
ATOM 511 N N . GLY A 1 67 ? 40.512 -34.408 -8.252 1.00 56.56 67 GLY A N 1
ATOM 512 C CA . GLY A 1 67 ? 39.967 -34.888 -6.981 1.00 56.56 67 GLY A CA 1
ATOM 513 C C . GLY A 1 67 ? 38.671 -35.683 -7.168 1.00 56.56 67 GLY A C 1
ATOM 514 O O . GLY A 1 67 ? 38.521 -36.757 -6.589 1.00 56.56 67 GLY A O 1
ATOM 515 N N . LEU A 1 68 ? 37.759 -35.209 -8.027 1.00 53.62 68 LEU A N 1
ATOM 516 C CA . LEU A 1 68 ? 36.533 -35.933 -8.379 1.00 53.62 68 LEU A CA 1
ATOM 517 C C . LEU A 1 68 ? 36.839 -37.258 -9.099 1.00 53.62 68 LEU A C 1
ATOM 519 O O . LEU A 1 68 ? 36.277 -38.292 -8.745 1.00 53.62 68 LEU A O 1
ATOM 523 N N . ARG A 1 69 ? 37.752 -37.250 -10.076 1.00 52.38 69 ARG A N 1
ATOM 524 C CA . ARG A 1 69 ? 38.205 -38.438 -10.816 1.00 52.38 69 ARG A CA 1
ATOM 525 C C . ARG A 1 69 ? 38.769 -39.508 -9.880 1.00 52.38 69 ARG A C 1
ATOM 527 O O . ARG A 1 69 ? 38.452 -40.682 -10.070 1.00 52.38 69 ARG A O 1
ATOM 534 N N . GLN A 1 70 ? 39.565 -39.131 -8.880 1.00 55.88 70 GLN A N 1
ATOM 535 C CA . GLN A 1 70 ? 40.118 -40.074 -7.906 1.00 55.88 70 GLN A CA 1
ATOM 536 C C . GLN A 1 70 ? 39.028 -40.639 -6.977 1.00 55.88 70 GLN A C 1
ATOM 538 O O . GLN A 1 70 ? 38.892 -41.858 -6.874 1.00 55.88 70 GLN A O 1
ATOM 543 N N . ASP A 1 71 ? 38.187 -39.772 -6.401 1.00 53.50 71 ASP A N 1
ATOM 544 C CA . ASP A 1 71 ? 37.089 -40.148 -5.492 1.00 53.50 71 ASP A CA 1
ATOM 545 C C . ASP A 1 71 ? 36.060 -41.070 -6.190 1.00 53.50 71 ASP A C 1
ATOM 547 O O . ASP A 1 71 ? 35.534 -42.001 -5.581 1.00 53.50 71 ASP A O 1
ATOM 551 N N . ILE A 1 72 ? 35.795 -40.847 -7.485 1.00 51.53 72 ILE A N 1
ATOM 552 C CA . ILE A 1 72 ? 34.933 -41.702 -8.313 1.00 51.53 72 ILE A CA 1
ATOM 553 C C . ILE A 1 72 ? 35.633 -43.028 -8.663 1.00 51.53 72 ILE A C 1
ATOM 555 O O . ILE A 1 72 ? 35.002 -44.080 -8.566 1.00 51.53 72 ILE A O 1
ATOM 559 N N . SER A 1 73 ? 36.921 -43.012 -9.028 1.00 48.84 73 SER A N 1
ATOM 560 C CA . SER A 1 73 ? 37.662 -44.230 -9.402 1.00 48.84 73 SER A CA 1
ATOM 561 C C . SER A 1 73 ? 37.794 -45.212 -8.234 1.00 48.84 73 SER A C 1
ATOM 563 O O . SER A 1 73 ? 37.552 -46.404 -8.413 1.00 48.84 73 SER A O 1
ATOM 565 N N . GLU A 1 74 ? 38.102 -44.727 -7.026 1.00 52.12 74 GLU A N 1
ATOM 566 C CA . GLU A 1 74 ? 38.171 -45.565 -5.819 1.00 52.12 74 GLU A CA 1
ATOM 567 C C . GLU A 1 74 ? 36.797 -46.158 -5.453 1.00 52.12 74 GLU A C 1
ATOM 569 O O . GLU A 1 74 ? 36.691 -47.340 -5.113 1.00 52.12 74 GLU A O 1
ATOM 574 N N . LYS A 1 75 ? 35.720 -45.368 -5.571 1.00 51.47 75 LYS A N 1
ATOM 575 C CA . LYS A 1 75 ? 34.359 -45.801 -5.206 1.00 51.47 75 LYS A CA 1
ATOM 576 C C . LYS A 1 75 ? 33.716 -46.731 -6.240 1.00 51.47 75 LYS A C 1
ATOM 578 O O . LYS A 1 75 ? 32.952 -47.608 -5.841 1.00 51.47 75 LYS A O 1
ATOM 583 N N . LEU A 1 76 ? 34.043 -46.604 -7.529 1.00 47.97 76 LEU A N 1
ATOM 584 C CA . LEU A 1 76 ? 33.637 -47.576 -8.555 1.00 47.97 76 LEU A CA 1
ATOM 585 C C . LEU A 1 76 ? 34.409 -48.888 -8.448 1.00 47.97 76 LEU A C 1
ATOM 587 O O . LEU A 1 76 ? 33.769 -49.930 -8.534 1.00 47.97 76 LEU A O 1
ATOM 591 N N . LEU A 1 77 ? 35.721 -48.870 -8.173 1.00 42.50 77 LEU A N 1
ATOM 592 C CA . LEU A 1 77 ? 36.461 -50.115 -7.917 1.00 42.50 77 LEU A CA 1
ATOM 593 C C . LEU A 1 77 ? 35.850 -50.887 -6.739 1.00 42.50 77 LEU A C 1
ATOM 595 O O . LEU A 1 77 ? 35.658 -52.099 -6.820 1.00 42.50 77 LEU A O 1
ATOM 599 N N . ALA A 1 78 ? 35.492 -50.182 -5.660 1.00 45.97 78 ALA A N 1
ATOM 600 C CA . ALA A 1 78 ? 34.815 -50.777 -4.510 1.00 45.97 78 ALA A CA 1
ATOM 601 C C . ALA A 1 78 ? 33.415 -51.330 -4.851 1.00 45.97 78 ALA A C 1
ATOM 603 O O . ALA A 1 78 ? 32.998 -52.333 -4.272 1.00 45.97 78 ALA A O 1
ATOM 604 N N . ALA A 1 79 ? 32.695 -50.713 -5.795 1.00 45.31 79 ALA A N 1
ATOM 605 C CA . ALA A 1 79 ? 31.410 -51.215 -6.278 1.00 45.31 79 ALA A CA 1
ATOM 606 C C . ALA A 1 79 ? 31.577 -52.461 -7.169 1.00 45.31 79 ALA A C 1
ATOM 608 O O . ALA A 1 79 ? 30.931 -53.475 -6.912 1.00 45.31 79 ALA A O 1
ATOM 609 N N . GLU A 1 80 ? 32.477 -52.432 -8.158 1.00 39.56 80 GLU A N 1
ATOM 610 C CA . GLU A 1 80 ? 32.754 -53.565 -9.055 1.00 39.56 80 GLU A CA 1
ATOM 611 C C . GLU A 1 80 ? 33.275 -54.794 -8.289 1.00 39.56 80 GLU A C 1
ATOM 613 O O . GLU A 1 80 ? 32.811 -55.910 -8.530 1.00 39.56 80 GLU A O 1
ATOM 618 N N . LEU A 1 81 ? 34.153 -54.601 -7.294 1.00 36.03 81 LEU A N 1
ATOM 619 C CA . LEU A 1 81 ? 34.634 -55.681 -6.422 1.00 36.03 81 LEU A CA 1
ATOM 620 C C . LEU A 1 81 ? 33.497 -56.367 -5.648 1.00 36.03 81 LEU A C 1
ATOM 622 O O . LEU A 1 81 ? 33.492 -57.595 -5.537 1.00 36.03 81 LEU A O 1
ATOM 626 N N . HIS A 1 82 ? 32.510 -55.612 -5.155 1.00 39.88 82 HIS A N 1
ATOM 627 C CA . HIS A 1 82 ? 31.363 -56.174 -4.433 1.00 39.88 82 HIS A CA 1
ATOM 628 C C . HIS A 1 82 ? 30.281 -56.794 -5.332 1.00 39.88 82 HIS A C 1
ATOM 630 O O . HIS A 1 82 ? 29.553 -57.664 -4.861 1.00 39.88 82 HIS A O 1
ATOM 636 N N . ILE A 1 83 ? 30.191 -56.412 -6.610 1.00 40.12 83 ILE A N 1
ATOM 637 C CA . ILE A 1 83 ? 29.232 -56.987 -7.576 1.00 40.12 83 ILE A CA 1
ATOM 638 C C . ILE A 1 83 ? 29.611 -58.431 -7.976 1.00 40.12 83 ILE A C 1
ATOM 640 O O . ILE A 1 83 ? 28.757 -59.191 -8.425 1.00 40.12 83 ILE A O 1
ATOM 644 N N . SER A 1 84 ? 30.866 -58.844 -7.764 1.00 32.25 84 SER A N 1
ATOM 645 C CA . SER A 1 84 ? 31.362 -60.191 -8.100 1.00 32.25 84 SER A CA 1
ATOM 646 C C . SER A 1 84 ? 31.006 -61.314 -7.104 1.00 32.25 84 SER A C 1
ATOM 648 O O . SER A 1 84 ? 31.346 -62.469 -7.360 1.00 32.25 84 SER A O 1
ATOM 650 N N . VAL A 1 85 ? 30.337 -61.014 -5.980 1.00 34.12 85 VAL A N 1
ATOM 651 C CA . VAL A 1 85 ? 30.021 -61.999 -4.924 1.00 34.12 85 VAL A CA 1
ATOM 652 C C . VAL A 1 85 ? 28.508 -62.199 -4.805 1.00 34.12 85 VAL A C 1
ATOM 654 O O . VAL A 1 85 ? 27.751 -61.255 -4.591 1.00 34.12 85 VAL A O 1
ATOM 657 N N . ASP A 1 86 ? 28.076 -63.449 -4.965 1.00 33.41 86 ASP A N 1
ATOM 658 C CA . ASP A 1 86 ? 26.737 -63.791 -5.452 1.00 33.41 86 ASP A CA 1
ATOM 659 C C . ASP A 1 86 ? 25.629 -63.920 -4.372 1.00 33.41 86 ASP A C 1
ATOM 661 O O . ASP A 1 86 ? 25.861 -64.252 -3.209 1.00 33.41 86 ASP A O 1
ATOM 665 N N . THR A 1 87 ? 24.383 -63.770 -4.829 1.00 42.88 87 THR A N 1
ATOM 666 C CA . THR A 1 87 ? 23.084 -64.132 -4.223 1.00 42.88 87 THR A CA 1
ATOM 667 C C . THR A 1 87 ? 22.490 -63.313 -3.051 1.00 42.88 87 THR A C 1
ATOM 669 O O . THR A 1 87 ? 22.725 -63.526 -1.860 1.00 42.88 87 THR A O 1
ATOM 672 N N . ASN A 1 88 ? 21.504 -62.485 -3.429 1.00 42.78 88 ASN A N 1
ATOM 673 C CA . ASN A 1 88 ? 20.142 -62.377 -2.860 1.00 42.78 88 ASN A CA 1
ATOM 674 C C . ASN A 1 88 ? 19.896 -62.009 -1.381 1.00 42.78 88 ASN A C 1
ATOM 676 O O . ASN A 1 88 ? 18.741 -61.783 -1.026 1.00 42.78 88 ASN A O 1
ATOM 680 N N . SER A 1 89 ? 20.903 -61.888 -0.516 1.00 40.19 89 SER A N 1
ATOM 681 C CA . SER A 1 89 ? 20.688 -61.664 0.930 1.00 40.19 89 SER A CA 1
ATOM 682 C C . SER A 1 89 ? 21.022 -60.251 1.441 1.00 40.19 89 SER A C 1
ATOM 684 O O . SER A 1 89 ? 20.731 -59.941 2.596 1.00 40.19 89 SER A O 1
ATOM 686 N N . GLN A 1 90 ? 21.588 -59.366 0.605 1.00 41.31 90 GLN A N 1
ATOM 687 C CA . GLN A 1 90 ? 22.027 -58.020 1.027 1.00 41.31 90 GLN A CA 1
ATOM 688 C C . GLN A 1 90 ? 21.352 -56.820 0.347 1.00 41.31 90 GLN A C 1
ATOM 690 O O . GLN A 1 90 ? 21.662 -55.698 0.742 1.00 41.31 90 GLN A O 1
ATOM 695 N N . VAL A 1 91 ? 20.396 -57.003 -0.573 1.00 41.00 91 VAL A N 1
ATOM 696 C CA . VAL A 1 91 ? 19.739 -55.894 -1.314 1.00 41.00 91 VAL A CA 1
ATOM 697 C C . VAL A 1 91 ? 19.311 -54.745 -0.381 1.00 41.00 91 VAL A C 1
ATOM 699 O O . VAL A 1 91 ? 19.671 -53.593 -0.597 1.00 41.00 91 VAL A O 1
ATOM 702 N N . HIS A 1 92 ? 18.686 -55.068 0.753 1.00 40.28 92 HIS A N 1
ATOM 703 C CA . HIS A 1 92 ? 18.194 -54.071 1.713 1.00 40.28 92 HIS A CA 1
ATOM 704 C C . HIS A 1 92 ? 19.264 -53.451 2.643 1.00 40.28 92 HIS A C 1
ATOM 706 O O . HIS A 1 92 ? 19.009 -52.450 3.312 1.00 40.28 92 HIS A O 1
ATOM 712 N N . ARG A 1 93 ? 20.474 -54.029 2.715 1.00 37.88 93 ARG A N 1
ATOM 713 C CA . ARG A 1 93 ? 21.652 -53.380 3.333 1.00 37.88 93 ARG A CA 1
ATOM 714 C C . ARG A 1 93 ? 22.441 -52.550 2.320 1.00 37.88 93 ARG A C 1
ATOM 716 O O . ARG A 1 93 ? 23.124 -51.612 2.730 1.00 37.88 93 ARG A O 1
ATOM 723 N N . MET A 1 94 ? 22.342 -52.882 1.031 1.00 35.53 94 MET A N 1
ATOM 724 C CA . MET A 1 94 ? 22.953 -52.123 -0.057 1.00 35.53 94 MET A CA 1
ATOM 725 C C . MET A 1 94 ? 22.257 -50.775 -0.254 1.00 35.53 94 MET A C 1
ATOM 727 O O . MET A 1 94 ? 22.985 -49.789 -0.319 1.00 35.53 94 MET A O 1
ATOM 731 N N . ASP A 1 95 ? 20.914 -50.708 -0.230 1.00 42.62 95 ASP A N 1
ATOM 732 C CA . ASP A 1 95 ? 20.135 -49.450 -0.317 1.00 42.62 95 ASP A CA 1
ATOM 733 C C . ASP A 1 95 ? 20.743 -48.347 0.571 1.00 42.62 95 ASP A C 1
ATOM 735 O O . ASP A 1 95 ? 21.354 -47.400 0.083 1.00 42.62 95 ASP A O 1
ATOM 739 N N . LYS A 1 96 ? 20.729 -48.536 1.899 1.00 43.22 96 LYS A N 1
ATOM 740 C CA . LYS A 1 96 ? 21.151 -47.497 2.860 1.00 43.22 96 LYS A CA 1
ATOM 741 C C . LYS A 1 96 ? 22.621 -47.075 2.757 1.00 43.22 96 LYS A C 1
ATOM 743 O O . LYS A 1 96 ? 22.965 -45.968 3.173 1.00 43.22 96 LYS A O 1
ATOM 748 N N . LYS A 1 97 ? 23.512 -47.943 2.258 1.00 42.97 97 LYS A N 1
ATOM 749 C CA . LYS A 1 97 ? 24.930 -47.595 2.041 1.00 42.97 97 LYS A CA 1
ATOM 750 C C . LYS A 1 97 ? 25.162 -46.936 0.682 1.00 42.97 97 LYS A C 1
ATOM 752 O O . LYS A 1 97 ? 26.019 -46.056 0.598 1.00 42.97 97 LYS A O 1
ATOM 757 N N . MET A 1 98 ? 24.398 -47.310 -0.344 1.00 43.50 98 MET A N 1
ATOM 758 C CA . MET A 1 98 ? 24.364 -46.579 -1.608 1.00 43.50 98 MET A CA 1
ATOM 759 C C . MET A 1 98 ? 23.807 -45.176 -1.375 1.00 43.50 98 MET A C 1
ATOM 761 O O . MET A 1 98 ? 24.510 -44.225 -1.690 1.00 43.50 98 MET A O 1
ATOM 765 N N . ASP A 1 99 ? 22.657 -45.027 -0.712 1.00 45.34 99 ASP A N 1
ATOM 766 C CA . ASP A 1 99 ? 22.038 -43.730 -0.405 1.00 45.34 99 ASP A CA 1
ATOM 767 C C . ASP A 1 99 ? 23.020 -42.748 0.241 1.00 45.34 99 ASP A C 1
ATOM 769 O O . ASP A 1 99 ? 23.101 -41.585 -0.151 1.00 45.34 99 ASP A O 1
ATOM 773 N N . HIS A 1 100 ? 23.804 -43.195 1.226 1.00 48.28 100 HIS A N 1
ATOM 774 C CA . HIS A 1 100 ? 24.750 -42.318 1.915 1.00 48.28 100 HIS A CA 1
ATOM 775 C C . HIS A 1 100 ? 25.925 -41.898 1.013 1.00 48.28 100 HIS A C 1
ATOM 777 O O . HIS A 1 100 ? 26.289 -40.720 0.969 1.00 48.28 100 HIS A O 1
ATOM 783 N N . ASN A 1 101 ? 26.479 -42.836 0.237 1.00 46.62 101 ASN A N 1
ATOM 784 C CA . ASN A 1 101 ? 27.554 -42.545 -0.712 1.00 46.62 101 ASN A CA 1
ATOM 785 C C . ASN A 1 101 ? 27.070 -41.674 -1.886 1.00 46.62 101 ASN A C 1
ATOM 787 O O . ASN A 1 101 ? 27.779 -40.749 -2.279 1.00 46.62 101 ASN A O 1
ATOM 791 N N . PHE A 1 102 ? 25.860 -41.907 -2.403 1.00 49.03 102 PHE A N 1
ATOM 792 C CA . PHE A 1 102 ? 25.257 -41.128 -3.486 1.00 49.03 102 PHE A CA 1
ATOM 793 C C . PHE A 1 102 ? 24.825 -39.732 -3.038 1.00 49.03 102 PHE A C 1
ATOM 795 O O . PHE A 1 102 ? 25.073 -38.781 -3.771 1.00 49.03 102 PHE A O 1
ATOM 802 N N . ASN A 1 103 ? 24.274 -39.554 -1.832 1.00 49.88 103 ASN A N 1
ATOM 803 C CA . ASN A 1 103 ? 23.989 -38.214 -1.303 1.00 49.88 103 ASN A CA 1
ATOM 804 C C . ASN A 1 103 ? 25.279 -37.415 -1.032 1.00 49.88 103 ASN A C 1
ATOM 806 O O . ASN A 1 103 ? 25.317 -36.208 -1.272 1.00 49.88 103 ASN A O 1
ATOM 810 N N . SER A 1 104 ? 26.361 -38.082 -0.608 1.00 48.50 104 SER A N 1
ATOM 811 C CA . SER A 1 104 ? 27.691 -37.465 -0.508 1.00 48.50 104 SER A CA 1
ATOM 812 C C . SER A 1 104 ? 28.237 -37.050 -1.883 1.00 48.50 104 SER A C 1
ATOM 814 O O . SER A 1 104 ? 28.735 -35.932 -2.032 1.00 48.50 104 SER A O 1
ATOM 816 N N . LEU A 1 105 ? 28.093 -37.910 -2.901 1.00 45.66 105 LEU A N 1
ATOM 817 C CA . LEU A 1 105 ? 28.499 -37.611 -4.278 1.00 45.66 105 LEU A CA 1
ATOM 818 C C . LEU A 1 105 ? 27.685 -36.442 -4.850 1.00 45.66 105 LEU A C 1
ATOM 820 O O . LEU A 1 105 ? 28.267 -35.458 -5.295 1.00 45.66 105 LEU A O 1
ATOM 824 N N . LYS A 1 106 ? 26.353 -36.500 -4.734 1.00 48.00 106 LYS A N 1
ATOM 825 C CA . LYS 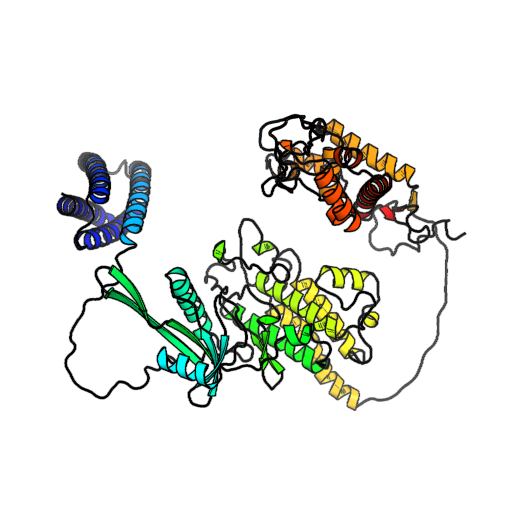A 1 106 ? 25.416 -35.456 -5.157 1.00 48.00 106 LYS A CA 1
ATOM 826 C C . LYS A 1 106 ? 2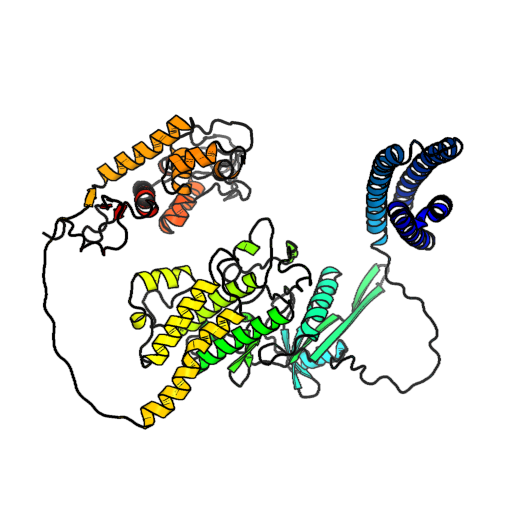5.751 -34.111 -4.512 1.00 48.00 106 LYS A C 1
ATOM 828 O O . LYS A 1 106 ? 25.973 -33.151 -5.230 1.00 48.00 106 LYS A O 1
ATOM 833 N N . SER A 1 107 ? 25.943 -34.052 -3.191 1.00 55.03 107 SER A N 1
ATOM 834 C CA . SER A 1 107 ? 26.313 -32.805 -2.501 1.00 55.03 107 SER A CA 1
ATOM 835 C C . SER A 1 107 ? 27.660 -32.216 -2.954 1.00 55.03 107 SER A C 1
ATOM 837 O O . SER A 1 107 ? 27.836 -30.996 -2.927 1.00 55.03 107 SER A O 1
ATOM 839 N N . LYS A 1 108 ? 28.628 -33.046 -3.373 1.00 49.00 108 LYS A N 1
ATOM 840 C CA . LYS A 1 108 ? 29.872 -32.561 -3.999 1.00 49.00 108 LYS A CA 1
ATOM 841 C C . LYS A 1 108 ? 29.639 -32.102 -5.442 1.00 49.00 108 LYS A C 1
ATOM 843 O O . LYS A 1 108 ? 30.203 -31.092 -5.847 1.00 49.00 108 LYS A O 1
ATOM 848 N N . MET A 1 109 ? 28.807 -32.807 -6.201 1.00 47.62 109 MET A N 1
ATOM 849 C CA . MET A 1 109 ? 28.513 -32.499 -7.601 1.00 47.62 109 MET A CA 1
ATOM 850 C C . MET A 1 109 ? 27.630 -31.257 -7.753 1.00 47.62 109 MET A C 1
ATOM 852 O O . MET A 1 109 ? 27.920 -30.449 -8.620 1.00 47.62 109 MET A O 1
ATOM 856 N N . ASP A 1 110 ? 26.671 -31.021 -6.856 1.00 51.19 110 ASP A N 1
ATOM 857 C CA . ASP A 1 110 ? 25.890 -29.778 -6.777 1.00 51.19 110 ASP A CA 1
ATOM 858 C C . ASP A 1 110 ? 26.811 -28.564 -6.528 1.00 51.19 110 ASP A C 1
ATOM 860 O O . ASP A 1 110 ? 26.610 -27.491 -7.093 1.00 51.19 110 ASP A O 1
ATOM 864 N N . LYS A 1 111 ? 27.878 -28.735 -5.730 1.00 52.00 111 LYS A N 1
ATOM 865 C CA . LYS A 1 111 ? 28.903 -27.696 -5.500 1.00 52.00 111 LYS A CA 1
ATOM 866 C C . LYS A 1 111 ? 29.798 -27.470 -6.717 1.00 52.00 111 LYS A C 1
ATOM 868 O O . LYS A 1 111 ? 30.175 -26.330 -6.972 1.00 52.00 111 LYS A O 1
ATOM 873 N N . ILE A 1 112 ? 30.131 -28.526 -7.460 1.00 46.34 112 ILE A N 1
ATOM 874 C CA . ILE A 1 112 ? 30.878 -28.408 -8.720 1.00 46.34 112 ILE A CA 1
ATOM 875 C C . ILE A 1 112 ? 29.999 -27.736 -9.778 1.00 46.34 112 ILE A C 1
ATOM 877 O O . ILE A 1 112 ? 30.450 -26.776 -10.382 1.00 46.34 112 ILE A O 1
ATOM 881 N N . LEU A 1 113 ? 28.737 -28.143 -9.927 1.00 47.66 113 LEU A N 1
ATOM 882 C CA . LEU A 1 113 ? 27.772 -27.526 -10.837 1.00 47.66 113 LEU A CA 1
ATOM 883 C C . LEU A 1 113 ? 27.584 -26.036 -10.521 1.00 47.66 113 LEU A C 1
ATOM 885 O O . LEU A 1 113 ? 27.678 -25.215 -11.426 1.00 47.66 113 LEU A O 1
ATOM 889 N N . ALA A 1 114 ? 27.431 -25.669 -9.244 1.00 52.31 114 ALA A N 1
ATOM 890 C CA . ALA A 1 114 ? 27.369 -24.271 -8.820 1.00 52.31 114 ALA A CA 1
ATOM 891 C C . ALA A 1 114 ? 28.662 -23.490 -9.136 1.00 52.31 114 ALA A C 1
ATOM 893 O O . ALA A 1 114 ? 28.593 -22.345 -9.577 1.00 52.31 114 ALA A O 1
ATOM 894 N N . ALA A 1 115 ? 29.842 -24.097 -8.958 1.00 46.91 115 ALA A N 1
ATOM 895 C CA . ALA A 1 115 ? 31.121 -23.475 -9.313 1.00 46.91 115 ALA A CA 1
ATOM 896 C C . ALA A 1 115 ? 31.297 -23.323 -10.838 1.00 46.91 115 ALA A C 1
ATOM 898 O O . ALA A 1 115 ? 31.743 -22.280 -11.309 1.00 46.91 115 ALA A O 1
ATOM 899 N N . THR A 1 116 ? 30.901 -24.329 -11.619 1.00 41.56 116 THR A N 1
ATOM 900 C CA . THR A 1 116 ? 30.937 -24.321 -13.086 1.00 41.56 116 THR A CA 1
ATOM 901 C C . THR A 1 116 ? 29.947 -23.308 -13.665 1.00 41.56 116 THR A C 1
ATOM 903 O O . THR A 1 116 ? 30.317 -22.533 -14.542 1.00 41.56 116 THR A O 1
ATOM 906 N N . GLN A 1 117 ? 28.727 -23.228 -13.127 1.00 49.31 117 GLN A N 1
ATOM 907 C CA . GLN A 1 117 ? 27.743 -22.202 -13.488 1.00 49.31 117 GLN A CA 1
ATOM 908 C C . GLN A 1 117 ? 28.237 -20.793 -13.132 1.00 49.31 117 GLN A C 1
ATOM 910 O O . GLN A 1 117 ? 28.103 -19.882 -13.945 1.00 49.31 117 GLN A O 1
ATOM 915 N N . ALA A 1 118 ? 28.890 -20.612 -11.977 1.00 47.16 118 ALA A N 1
ATOM 916 C CA . ALA A 1 118 ? 29.499 -19.333 -11.602 1.00 47.16 118 ALA A CA 1
ATOM 917 C C . ALA A 1 118 ? 30.622 -18.881 -12.562 1.00 47.16 118 ALA A C 1
ATOM 919 O O . ALA A 1 118 ? 30.859 -17.681 -12.698 1.00 47.16 118 ALA A O 1
ATOM 920 N N . LEU A 1 119 ? 31.287 -19.821 -13.244 1.00 39.94 119 LEU A N 1
ATOM 921 C CA . LEU A 1 119 ? 32.329 -19.558 -14.244 1.00 39.94 119 LEU A CA 1
ATOM 922 C C . LEU A 1 119 ? 31.786 -19.382 -15.675 1.00 39.94 119 LEU A C 1
ATOM 924 O O . LEU A 1 119 ? 32.419 -18.695 -16.471 1.00 39.94 119 LEU A O 1
ATOM 928 N N . LEU A 1 120 ? 30.624 -19.963 -15.999 1.00 38.47 120 LEU A N 1
ATOM 929 C CA . LEU A 1 120 ? 29.972 -19.872 -17.319 1.00 38.47 120 LEU A CA 1
ATOM 930 C C . LEU A 1 120 ? 29.120 -18.606 -17.528 1.00 38.47 120 LEU A C 1
ATOM 932 O O . LEU A 1 120 ? 28.799 -18.271 -18.668 1.00 38.47 120 LEU A O 1
ATOM 936 N N . LEU A 1 121 ? 28.809 -17.868 -16.456 1.00 37.44 121 LEU A N 1
ATOM 937 C CA . LEU A 1 121 ? 28.082 -16.589 -16.499 1.00 37.44 121 LEU A CA 1
ATOM 938 C C . LEU A 1 121 ? 28.546 -15.547 -17.555 1.00 37.44 121 LEU A C 1
ATOM 940 O O . LEU A 1 121 ? 27.713 -14.713 -17.908 1.00 37.44 121 LEU A O 1
ATOM 944 N N . PRO A 1 122 ? 29.795 -15.529 -18.080 1.00 35.56 122 PRO A N 1
ATOM 945 C CA . PRO A 1 122 ? 30.199 -14.561 -19.106 1.00 35.56 122 PRO A CA 1
ATOM 946 C C . PRO A 1 122 ? 29.872 -14.898 -20.576 1.00 35.56 122 PRO A C 1
ATOM 948 O O . PRO A 1 122 ? 30.128 -14.035 -21.415 1.00 35.56 122 PRO A O 1
ATOM 951 N N . LEU A 1 123 ? 29.416 -16.111 -20.937 1.00 30.30 123 LEU A N 1
ATOM 952 C CA . LEU A 1 123 ? 29.540 -16.590 -22.336 1.00 30.30 123 LEU A CA 1
ATOM 953 C C . LEU A 1 123 ? 28.257 -16.934 -23.112 1.00 30.30 123 LEU A C 1
ATOM 955 O O . LEU A 1 123 ? 28.351 -17.150 -24.321 1.00 30.30 123 LEU A O 1
ATOM 959 N N . ASP A 1 124 ? 27.070 -16.930 -22.503 1.00 28.02 124 ASP A N 1
ATOM 960 C CA . ASP A 1 124 ? 25.864 -17.468 -23.159 1.00 28.02 124 ASP A CA 1
ATOM 961 C C . ASP A 1 124 ? 25.119 -16.467 -24.077 1.00 28.02 124 ASP A C 1
ATOM 963 O O . ASP A 1 124 ? 23.926 -16.201 -23.940 1.00 28.02 124 ASP A O 1
ATOM 967 N N . HIS A 1 125 ? 25.846 -15.892 -25.044 1.00 30.89 125 HIS A N 1
ATOM 968 C CA . HIS A 1 125 ? 25.277 -15.205 -26.212 1.00 30.89 125 HIS A CA 1
ATOM 969 C C . HIS A 1 125 ? 26.211 -15.258 -27.438 1.00 30.89 125 HIS A C 1
ATOM 971 O O . HIS A 1 125 ? 26.752 -14.247 -27.889 1.00 30.89 125 HIS A O 1
ATOM 977 N N . LYS A 1 126 ? 26.320 -16.443 -28.053 1.00 30.41 126 LYS A N 1
ATOM 978 C CA . LYS A 1 126 ? 26.560 -16.568 -29.501 1.00 30.41 126 LYS A CA 1
ATOM 979 C C . LYS A 1 126 ? 25.695 -17.669 -30.107 1.00 30.41 126 LYS A C 1
ATOM 981 O O . LYS A 1 126 ? 25.999 -18.848 -30.002 1.00 30.41 126 LYS A O 1
ATOM 986 N N . THR A 1 127 ? 24.632 -17.258 -30.789 1.00 29.95 127 THR A N 1
ATOM 987 C CA . THR A 1 127 ? 23.933 -18.104 -31.757 1.00 29.95 127 THR A CA 1
ATOM 988 C C . THR A 1 127 ? 24.733 -18.165 -33.055 1.00 29.95 127 THR A C 1
ATOM 990 O O . THR A 1 127 ? 24.857 -17.149 -33.743 1.00 29.95 127 THR A O 1
ATOM 993 N N . GLU A 1 128 ? 25.190 -19.353 -33.429 1.00 28.06 128 GLU A N 1
ATOM 994 C CA . GLU A 1 128 ? 25.382 -19.728 -34.833 1.00 28.06 128 GLU A CA 1
ATOM 995 C C . GLU A 1 128 ? 24.122 -20.514 -35.260 1.00 28.06 128 GLU A C 1
ATOM 997 O O . GLU A 1 128 ? 23.576 -21.279 -34.472 1.00 28.06 128 GLU A O 1
ATOM 1002 N N . GLY A 1 129 ? 23.533 -20.351 -36.442 1.00 26.45 129 GLY A N 1
ATOM 1003 C CA . GLY A 1 129 ? 23.947 -19.550 -37.591 1.00 26.45 129 GLY A CA 1
ATOM 1004 C C . GLY A 1 129 ? 23.807 -20.382 -38.863 1.00 26.45 129 GLY A C 1
ATOM 1005 O O . GLY A 1 129 ? 24.758 -21.052 -39.242 1.00 26.45 129 GLY A O 1
ATOM 1006 N N . VAL A 1 130 ? 22.636 -20.351 -39.513 1.00 24.66 130 VAL A N 1
ATOM 1007 C CA . VAL A 1 130 ? 22.435 -20.976 -40.833 1.00 24.66 130 VAL A CA 1
ATOM 1008 C C . VAL A 1 130 ? 21.662 -20.030 -41.758 1.00 24.66 130 VAL A C 1
ATOM 1010 O O . VAL A 1 130 ? 20.501 -19.707 -41.521 1.00 24.66 130 VAL A O 1
ATOM 1013 N N . ASP A 1 131 ? 22.376 -19.615 -42.801 1.00 24.47 131 ASP A N 1
ATOM 1014 C CA . ASP A 1 131 ? 21.959 -19.159 -44.130 1.00 24.47 131 ASP A CA 1
ATOM 1015 C C . ASP A 1 131 ? 21.026 -17.949 -44.296 1.00 24.47 131 ASP A C 1
ATOM 1017 O O . ASP A 1 131 ? 19.809 -18.038 -44.457 1.00 24.47 131 ASP A O 1
ATOM 1021 N N . ALA A 1 132 ? 21.671 -16.795 -44.489 1.00 28.56 132 ALA A N 1
ATOM 1022 C CA . ALA A 1 132 ? 21.124 -15.704 -45.284 1.00 28.56 132 ALA A CA 1
ATOM 1023 C C . ALA A 1 132 ? 21.417 -15.932 -46.781 1.00 28.56 132 ALA A C 1
ATOM 1025 O O . ALA A 1 132 ? 22.545 -15.732 -47.227 1.00 28.56 132 ALA A O 1
ATOM 1026 N N . SER A 1 133 ? 20.409 -16.305 -47.577 1.00 28.31 133 SER A N 1
ATOM 1027 C CA . SER A 1 133 ? 20.412 -16.071 -49.035 1.00 28.31 133 SER A CA 1
ATOM 1028 C C . SER A 1 133 ? 19.039 -16.283 -49.693 1.00 28.31 133 SER A C 1
ATOM 1030 O O . SER A 1 133 ? 18.799 -17.282 -50.364 1.00 28.31 133 SER A O 1
ATOM 1032 N N . ASN A 1 134 ? 18.145 -15.294 -49.567 1.00 24.19 134 ASN A N 1
ATOM 1033 C CA . ASN A 1 134 ? 17.527 -14.655 -50.741 1.00 24.19 134 ASN A CA 1
ATOM 1034 C C . ASN A 1 134 ? 16.609 -13.479 -50.363 1.00 24.19 134 ASN A C 1
ATOM 1036 O O . ASN A 1 134 ? 15.615 -13.650 -49.671 1.00 24.19 134 ASN A O 1
ATOM 1040 N N . ASN A 1 135 ? 16.964 -12.312 -50.903 1.00 24.59 135 ASN A N 1
ATOM 1041 C CA . ASN A 1 135 ? 16.100 -11.273 -51.471 1.00 24.59 135 ASN A CA 1
ATOM 1042 C C . ASN A 1 135 ? 14.763 -10.925 -50.786 1.00 24.59 135 ASN A C 1
ATOM 1044 O O . ASN A 1 135 ? 13.793 -11.664 -50.881 1.00 24.59 135 ASN A O 1
ATOM 1048 N N . ASN A 1 136 ? 14.723 -9.686 -50.279 1.00 33.81 136 ASN A N 1
ATOM 1049 C CA . ASN A 1 136 ? 13.701 -8.656 -50.523 1.00 33.81 136 ASN A CA 1
ATOM 1050 C C . ASN A 1 136 ? 12.214 -9.078 -50.572 1.00 33.81 136 ASN A C 1
ATOM 1052 O O . ASN A 1 136 ? 11.808 -9.800 -51.471 1.00 33.81 136 ASN A O 1
ATOM 1056 N N . GLU A 1 137 ? 11.410 -8.418 -49.719 1.00 29.25 137 GLU A N 1
ATOM 1057 C CA . GLU A 1 137 ? 9.926 -8.428 -49.620 1.00 29.25 137 GLU A CA 1
ATOM 1058 C C . GLU A 1 137 ? 9.289 -9.154 -48.411 1.00 29.25 137 GLU A C 1
ATOM 1060 O O . GLU A 1 137 ? 8.221 -9.744 -48.543 1.00 29.25 137 GLU A O 1
ATOM 1065 N N . LEU A 1 138 ? 9.840 -9.039 -47.187 1.00 27.78 138 LEU A N 1
ATOM 1066 C CA . LEU A 1 138 ? 9.049 -9.392 -45.983 1.00 27.78 138 LEU A CA 1
ATOM 1067 C C . LEU A 1 138 ? 9.312 -8.607 -44.677 1.00 27.78 138 LEU A C 1
ATOM 1069 O O . LEU A 1 138 ? 8.808 -8.982 -43.621 1.00 27.78 138 LEU A O 1
ATOM 1073 N N . GLU A 1 139 ? 9.993 -7.455 -44.722 1.00 30.84 139 GLU A N 1
ATOM 1074 C CA . GLU A 1 139 ? 10.106 -6.553 -43.557 1.00 30.84 139 GLU A CA 1
ATOM 1075 C C . GLU A 1 139 ? 8.883 -5.624 -43.393 1.00 30.84 139 GLU A C 1
ATOM 1077 O O . GLU A 1 139 ? 8.969 -4.403 -43.540 1.00 30.84 139 GLU A O 1
ATOM 1082 N N . ARG A 1 140 ? 7.716 -6.188 -43.052 1.00 36.56 140 ARG A N 1
ATOM 1083 C CA . ARG A 1 140 ? 6.588 -5.411 -42.503 1.00 36.56 140 ARG A CA 1
ATOM 1084 C C . ARG A 1 140 ? 5.893 -6.147 -41.360 1.00 36.56 140 ARG A C 1
ATOM 1086 O O . ARG A 1 140 ? 5.120 -7.068 -41.583 1.00 36.56 140 ARG A O 1
ATOM 1093 N N . ASN A 1 141 ? 6.090 -5.624 -40.149 1.00 39.22 141 ASN A N 1
ATOM 1094 C CA . ASN A 1 141 ? 5.278 -5.866 -38.954 1.00 39.22 141 ASN A CA 1
ATOM 1095 C C . ASN A 1 141 ? 5.091 -7.342 -38.553 1.00 39.22 141 ASN A C 1
ATOM 1097 O O . ASN A 1 141 ? 4.003 -7.901 -38.699 1.00 39.22 141 ASN A O 1
ATOM 1101 N N . ASN A 1 142 ? 6.101 -7.920 -37.893 1.00 38.22 142 ASN A N 1
ATOM 1102 C CA . ASN A 1 142 ? 5.931 -9.140 -37.094 1.00 38.22 142 ASN A CA 1
ATOM 1103 C C . ASN A 1 142 ? 5.033 -8.869 -35.868 1.00 38.22 142 ASN A C 1
ATOM 1105 O O . ASN A 1 142 ? 5.512 -8.688 -34.750 1.00 38.22 142 ASN A O 1
ATOM 1109 N N . LYS A 1 143 ? 3.712 -8.848 -36.084 1.00 41.34 143 LYS A N 1
ATOM 1110 C CA . LYS A 1 143 ? 2.692 -8.870 -35.026 1.00 41.34 143 LYS A CA 1
ATOM 1111 C C . LYS A 1 143 ? 2.584 -10.276 -34.438 1.00 41.34 143 LYS A C 1
ATOM 1113 O O . LYS A 1 143 ? 1.726 -11.063 -34.836 1.00 41.34 143 LYS A O 1
ATOM 1118 N N . THR A 1 144 ? 3.425 -10.598 -33.464 1.00 41.59 144 THR A N 1
ATOM 1119 C CA . THR A 1 144 ? 3.283 -11.826 -32.676 1.00 41.59 144 THR A CA 1
ATOM 1120 C C . THR A 1 144 ? 2.196 -11.640 -31.613 1.00 41.59 144 THR A C 1
ATOM 1122 O O . THR A 1 144 ? 2.324 -10.848 -30.685 1.00 41.59 144 THR A O 1
ATOM 1125 N N . GLY A 1 145 ? 1.076 -12.356 -31.755 1.00 47.56 145 GLY A N 1
ATOM 1126 C CA . GLY A 1 145 ? 0.028 -12.416 -30.722 1.00 47.56 145 GLY A CA 1
ATOM 1127 C C . GLY A 1 145 ? -0.724 -11.107 -30.438 1.00 47.56 145 GLY A C 1
ATOM 1128 O O . GLY A 1 145 ? -1.347 -10.994 -29.389 1.00 47.56 145 GLY A O 1
ATOM 1129 N N . GLY A 1 146 ? -0.677 -10.126 -31.346 1.00 66.44 146 GLY A N 1
ATOM 1130 C CA . GLY A 1 146 ? -1.344 -8.824 -31.189 1.00 66.44 146 GLY A CA 1
ATOM 1131 C C . GLY A 1 146 ? -0.481 -7.720 -30.569 1.00 66.44 146 GLY A C 1
ATOM 1132 O O . GLY A 1 146 ? -0.904 -6.567 -30.580 1.00 66.44 146 GLY A O 1
ATOM 1133 N N . LEU A 1 147 ? 0.730 -8.043 -30.107 1.00 81.00 147 LEU A N 1
ATOM 1134 C CA . LEU A 1 147 ? 1.700 -7.081 -29.587 1.00 81.00 147 LEU A CA 1
ATOM 1135 C C . LEU A 1 147 ? 2.659 -6.638 -30.707 1.00 81.00 147 LEU A C 1
ATOM 1137 O O . LEU A 1 147 ? 3.144 -7.472 -31.474 1.00 81.00 147 LEU A O 1
ATOM 1141 N N . THR A 1 148 ? 2.948 -5.339 -30.811 1.00 87.88 148 THR A N 1
ATOM 1142 C CA . THR A 1 148 ? 3.894 -4.810 -31.814 1.00 87.88 148 THR A CA 1
ATOM 1143 C C . THR A 1 148 ? 5.289 -4.627 -31.208 1.00 87.88 148 THR A C 1
ATOM 1145 O O . THR A 1 148 ? 5.434 -3.987 -30.167 1.00 87.88 148 THR A O 1
ATOM 1148 N N . ASN A 1 149 ? 6.328 -5.148 -31.870 1.00 88.56 149 ASN A N 1
ATOM 1149 C CA . ASN A 1 149 ? 7.719 -4.798 -31.568 1.00 88.56 149 ASN A CA 1
ATOM 1150 C C . ASN A 1 149 ? 8.109 -3.542 -32.368 1.00 88.56 149 ASN A C 1
ATOM 1152 O O . ASN A 1 149 ? 8.139 -3.581 -33.599 1.00 88.56 149 ASN A O 1
ATOM 1156 N N . TYR A 1 150 ? 8.371 -2.437 -31.676 1.00 89.00 150 TYR A N 1
ATOM 1157 C CA . TYR A 1 150 ? 8.755 -1.149 -32.255 1.00 89.00 150 TYR A CA 1
ATOM 1158 C C . TYR A 1 150 ? 10.275 -0.962 -32.207 1.00 89.00 150 TYR A C 1
ATOM 1160 O O . TYR A 1 150 ? 10.926 -1.388 -31.255 1.00 89.00 150 TYR A O 1
ATOM 1168 N N . ARG A 1 151 ? 10.851 -0.278 -33.204 1.00 88.50 151 ARG A N 1
ATOM 1169 C CA . ARG A 1 151 ? 12.276 0.097 -33.185 1.00 88.50 151 ARG A CA 1
ATOM 1170 C C . ARG A 1 151 ? 12.523 1.229 -32.195 1.00 88.50 151 ARG A C 1
ATOM 1172 O O . ARG A 1 151 ? 11.642 2.062 -31.965 1.00 88.50 151 ARG A O 1
ATOM 1179 N N . TRP A 1 152 ? 13.741 1.312 -31.662 1.00 89.12 152 TRP A N 1
ATOM 1180 C CA . TRP A 1 152 ? 14.111 2.392 -30.746 1.00 89.12 152 TRP A CA 1
ATOM 1181 C C . TRP A 1 152 ? 13.954 3.781 -31.385 1.00 89.12 152 TRP A C 1
ATOM 1183 O O . TRP A 1 152 ? 13.366 4.674 -30.775 1.00 89.12 152 TRP A O 1
ATOM 1193 N N . SER A 1 153 ? 14.371 3.932 -32.648 1.00 87.81 153 SER A N 1
ATOM 1194 C CA . SER A 1 153 ? 14.215 5.164 -33.439 1.00 87.81 153 SER A CA 1
ATOM 1195 C C . SER A 1 153 ? 12.774 5.669 -33.491 1.00 87.81 153 SER A C 1
ATOM 1197 O O . SER A 1 153 ? 12.523 6.865 -33.353 1.00 87.81 153 SER A O 1
ATOM 1199 N N . ASP A 1 154 ? 11.827 4.748 -33.670 1.00 88.50 154 ASP A N 1
ATOM 1200 C CA . ASP A 1 154 ? 10.417 5.061 -33.889 1.00 88.50 154 ASP A CA 1
ATOM 1201 C C . ASP A 1 154 ? 9.782 5.537 -32.567 1.00 88.50 154 ASP A C 1
ATOM 1203 O O . ASP A 1 154 ? 9.003 6.493 -32.546 1.00 88.50 154 ASP A O 1
ATOM 1207 N N . MET A 1 155 ? 10.203 4.951 -31.438 1.00 88.88 155 MET A N 1
ATOM 1208 C CA . MET A 1 155 ? 9.834 5.421 -30.100 1.00 88.88 155 MET A CA 1
ATOM 1209 C C . MET A 1 155 ? 10.451 6.777 -29.753 1.00 88.88 155 MET A C 1
ATOM 1211 O O . MET A 1 155 ? 9.751 7.637 -29.220 1.00 88.88 155 MET A O 1
ATOM 1215 N N . GLU A 1 156 ? 11.740 6.992 -30.027 1.00 87.81 156 GLU A N 1
ATOM 1216 C CA . GLU A 1 156 ? 12.388 8.271 -29.715 1.00 87.81 156 GLU A CA 1
ATOM 1217 C C . GLU A 1 156 ? 11.820 9.415 -30.552 1.00 87.81 156 GLU A C 1
ATOM 1219 O O . GLU A 1 156 ? 11.524 10.469 -29.993 1.00 87.81 156 GLU A O 1
ATOM 1224 N N . ALA A 1 157 ? 11.552 9.193 -31.841 1.00 88.00 157 ALA A N 1
ATOM 1225 C CA . ALA A 1 157 ? 10.840 10.157 -32.675 1.00 88.00 157 ALA A CA 1
ATOM 1226 C C . ALA A 1 157 ? 9.451 10.491 -32.097 1.00 88.00 157 ALA A C 1
ATOM 1228 O O . ALA A 1 157 ? 9.112 11.666 -31.943 1.00 88.00 157 ALA A O 1
ATOM 1229 N N . ALA A 1 158 ? 8.669 9.480 -31.698 1.00 88.38 158 ALA A N 1
ATOM 1230 C CA . ALA A 1 158 ? 7.345 9.681 -31.104 1.00 88.38 158 ALA A CA 1
ATOM 1231 C C . ALA A 1 158 ? 7.383 10.450 -29.767 1.00 88.38 158 ALA A C 1
ATOM 1233 O O . ALA A 1 158 ? 6.476 11.238 -29.491 1.00 88.38 158 ALA A O 1
ATOM 1234 N N . ILE A 1 159 ? 8.428 10.254 -28.952 1.00 87.12 159 ILE A N 1
ATOM 1235 C CA . ILE A 1 159 ? 8.661 11.010 -27.711 1.00 87.12 159 ILE A CA 1
ATOM 1236 C C . ILE A 1 159 ? 9.092 12.449 -28.012 1.00 87.12 159 ILE A C 1
ATOM 1238 O O . ILE A 1 159 ? 8.594 13.373 -27.376 1.00 87.12 159 ILE A O 1
ATOM 1242 N N . LEU A 1 160 ? 9.997 12.664 -28.971 1.00 86.25 160 LEU A N 1
ATOM 1243 C CA . LEU A 1 160 ? 10.500 13.997 -29.325 1.00 86.25 160 LEU A CA 1
ATOM 1244 C C . LEU A 1 160 ? 9.400 14.898 -29.907 1.00 86.25 160 LEU A C 1
ATOM 1246 O O . LEU A 1 160 ? 9.395 16.096 -29.634 1.00 86.25 160 LEU A O 1
ATOM 1250 N N . LEU A 1 161 ? 8.439 14.327 -30.643 1.00 83.31 161 LEU A N 1
ATOM 1251 C CA . LEU A 1 161 ? 7.292 15.055 -31.205 1.00 83.31 161 LEU A CA 1
ATOM 1252 C C . LEU A 1 161 ? 6.376 15.694 -30.148 1.00 83.31 161 LEU A C 1
ATOM 1254 O O . LEU A 1 161 ? 5.700 16.678 -30.444 1.00 83.31 161 LEU A O 1
ATOM 1258 N N . THR A 1 162 ? 6.319 15.146 -28.932 1.00 80.44 162 THR A N 1
ATOM 1259 C CA . THR A 1 162 ? 5.484 15.669 -27.836 1.00 80.44 162 THR A CA 1
ATOM 1260 C C . THR A 1 162 ? 6.297 16.278 -26.696 1.00 80.44 162 THR A C 1
ATOM 1262 O O . THR A 1 162 ? 5.792 17.149 -25.990 1.00 80.44 162 THR A O 1
ATOM 1265 N N . ASN A 1 163 ? 7.512 15.765 -26.471 1.00 78.94 163 ASN A N 1
ATOM 1266 C CA . ASN A 1 163 ? 8.415 16.009 -25.343 1.00 78.94 163 ASN A CA 1
ATOM 1267 C C . ASN A 1 163 ? 7.721 16.059 -23.962 1.00 78.94 163 ASN A C 1
ATOM 1269 O O . ASN A 1 163 ? 8.128 16.778 -23.047 1.00 78.94 163 ASN A O 1
ATOM 1273 N N . ARG A 1 164 ? 6.618 15.316 -23.803 1.00 85.50 164 ARG A N 1
ATOM 1274 C CA . ARG A 1 164 ? 5.708 15.451 -22.661 1.00 85.50 164 ARG A CA 1
ATOM 1275 C C . ARG A 1 164 ? 5.935 14.338 -21.649 1.00 85.50 164 ARG A C 1
ATOM 1277 O O . ARG A 1 164 ? 5.263 13.310 -21.680 1.00 85.50 164 ARG A O 1
ATOM 1284 N N . TYR A 1 165 ? 6.868 14.567 -20.729 1.00 86.38 165 TYR A N 1
ATOM 1285 C CA . TYR A 1 165 ? 7.035 13.739 -19.533 1.00 86.38 165 TYR A CA 1
ATOM 1286 C C . TYR A 1 165 ? 5.736 13.699 -18.702 1.00 86.38 165 TYR A C 1
ATOM 1288 O O . TYR A 1 165 ? 5.057 14.720 -18.536 1.00 86.38 165 TYR A O 1
ATOM 1296 N N . ILE A 1 166 ? 5.382 12.512 -18.200 1.00 81.69 166 ILE A N 1
ATOM 1297 C CA . ILE A 1 166 ? 4.172 12.266 -17.398 1.00 81.69 166 ILE A CA 1
ATOM 1298 C C . ILE A 1 166 ? 4.413 11.469 -16.104 1.00 81.69 166 ILE A C 1
ATOM 1300 O O . ILE A 1 166 ? 3.497 11.396 -15.295 1.00 81.69 166 ILE A O 1
ATOM 1304 N N . GLY A 1 167 ? 5.604 10.905 -15.857 1.00 78.12 167 GLY A N 1
ATOM 1305 C CA . GLY A 1 167 ? 5.902 10.220 -14.587 1.00 78.12 167 GLY A CA 1
ATOM 1306 C C . GLY A 1 167 ? 7.073 9.234 -14.652 1.00 78.12 167 GLY A C 1
ATOM 1307 O O . GLY A 1 167 ? 7.828 9.224 -15.615 1.00 78.12 167 GLY A O 1
ATOM 1308 N N . GLY A 1 168 ? 7.225 8.385 -13.630 1.00 67.75 168 GLY A N 1
ATOM 1309 C CA . GLY A 1 168 ? 8.209 7.283 -13.602 1.00 67.75 168 GLY A CA 1
ATOM 1310 C C . GLY A 1 168 ? 9.598 7.605 -13.029 1.00 67.75 168 GLY A C 1
ATOM 1311 O O . GLY A 1 168 ? 10.363 6.689 -12.721 1.00 67.75 168 GLY A O 1
ATOM 1312 N N . GLY A 1 169 ? 9.913 8.886 -12.816 1.00 64.31 169 GLY A N 1
ATOM 1313 C CA . GLY A 1 169 ? 11.132 9.335 -12.137 1.00 64.31 169 GLY A CA 1
ATOM 1314 C C . GLY A 1 169 ? 12.433 8.992 -12.874 1.00 64.31 169 GLY A C 1
ATOM 1315 O O . GLY A 1 169 ? 12.439 8.618 -14.046 1.00 64.31 169 GLY A O 1
ATOM 1316 N N . ASN A 1 170 ? 13.556 9.097 -12.159 1.00 55.41 170 ASN A N 1
ATOM 1317 C CA . ASN A 1 170 ? 14.905 8.995 -12.734 1.00 55.41 170 ASN A CA 1
ATOM 1318 C C . ASN A 1 170 ? 15.309 7.585 -13.205 1.00 55.41 170 ASN A C 1
ATOM 1320 O O . ASN A 1 170 ? 16.397 7.431 -13.744 1.00 55.41 170 ASN A O 1
ATOM 1324 N N . PHE A 1 171 ? 14.484 6.552 -13.001 1.00 62.09 171 PHE A N 1
ATOM 1325 C CA . PHE A 1 171 ? 14.835 5.167 -13.351 1.00 62.09 171 PHE A CA 1
ATOM 1326 C C . PHE A 1 171 ? 14.026 4.611 -14.528 1.00 62.09 171 PHE A C 1
ATOM 1328 O O . PHE A 1 171 ? 14.573 3.859 -15.338 1.00 62.09 171 PHE A O 1
ATOM 1335 N N . SER A 1 172 ? 12.757 4.998 -14.689 1.00 80.25 172 SER A N 1
ATOM 1336 C CA . SER A 1 172 ? 11.905 4.511 -15.788 1.00 80.25 172 SER A CA 1
ATOM 1337 C C . SER A 1 172 ? 10.934 5.596 -16.278 1.00 80.25 172 SER A C 1
ATOM 1339 O O . SER A 1 172 ? 9.731 5.495 -16.026 1.00 80.25 172 SER A O 1
ATOM 1341 N N . PRO A 1 173 ? 11.436 6.669 -16.919 1.00 85.50 173 PRO A N 1
ATOM 1342 C CA . PRO A 1 173 ? 10.636 7.834 -17.260 1.00 85.50 173 PRO A CA 1
ATOM 1343 C C . PRO A 1 173 ? 9.563 7.490 -18.295 1.00 85.50 173 PRO A C 1
ATOM 1345 O O . PRO A 1 173 ? 9.809 6.796 -19.287 1.00 85.50 173 PRO A O 1
ATOM 1348 N N . ILE A 1 174 ? 8.362 8.001 -18.046 1.00 89.31 174 ILE A N 1
ATOM 1349 C CA . ILE A 1 174 ? 7.166 7.788 -18.849 1.00 89.31 174 ILE A CA 1
ATOM 1350 C C . ILE A 1 174 ? 6.827 9.090 -19.571 1.00 89.31 174 ILE A C 1
ATOM 1352 O O . ILE A 1 174 ? 6.753 10.156 -18.956 1.00 89.31 174 ILE A O 1
ATOM 1356 N N . TYR A 1 175 ? 6.585 8.989 -20.873 1.00 89.75 175 TYR A N 1
ATOM 1357 C CA . TYR A 1 175 ? 6.223 10.095 -21.754 1.00 89.75 175 TYR A CA 1
ATOM 1358 C C . TYR A 1 175 ? 4.851 9.842 -22.377 1.00 89.75 175 TYR A C 1
ATOM 1360 O O . TYR A 1 175 ? 4.533 8.714 -22.746 1.00 89.75 175 TYR A O 1
ATOM 1368 N N . GLN A 1 176 ? 4.046 10.888 -22.541 1.00 91.00 176 GLN A N 1
ATOM 1369 C CA . GLN A 1 176 ? 2.929 10.858 -23.481 1.00 91.00 176 GLN A CA 1
ATOM 1370 C C . GLN A 1 176 ? 3.486 11.084 -24.884 1.00 91.00 176 GLN A C 1
ATOM 1372 O O . GLN A 1 176 ? 4.175 12.076 -25.101 1.00 91.00 176 GLN A O 1
ATOM 1377 N N . ALA A 1 177 ? 3.146 10.223 -25.836 1.00 91.31 177 ALA A N 1
ATOM 1378 C CA . ALA A 1 177 ? 3.569 10.305 -27.230 1.00 91.31 177 ALA A CA 1
ATOM 1379 C C . ALA A 1 177 ? 2.382 10.061 -28.180 1.00 91.31 177 ALA A C 1
ATOM 1381 O O . ALA A 1 177 ? 1.274 9.734 -27.742 1.00 91.31 177 ALA A O 1
ATOM 1382 N N . LYS A 1 178 ? 2.609 10.221 -29.487 1.00 89.06 178 LYS A N 1
ATOM 1383 C CA . LYS A 1 178 ? 1.664 9.816 -30.536 1.00 89.06 178 LYS A CA 1
ATOM 1384 C C . LYS A 1 178 ? 2.374 8.865 -31.498 1.00 89.06 178 LYS A C 1
ATOM 1386 O O . LYS A 1 178 ? 3.399 9.236 -32.060 1.00 89.06 178 LYS A O 1
ATOM 1391 N N . LEU A 1 179 ? 1.837 7.661 -31.668 1.00 86.62 179 LEU A N 1
ATOM 1392 C CA . LEU A 1 179 ? 2.425 6.578 -32.463 1.00 86.62 179 LEU A CA 1
ATOM 1393 C C . LEU A 1 179 ? 1.306 5.915 -33.274 1.00 86.62 179 LEU A C 1
ATOM 1395 O O . LEU A 1 179 ? 0.221 5.707 -32.743 1.00 86.62 179 LEU A O 1
ATOM 1399 N N . ASP A 1 180 ? 1.522 5.670 -34.569 1.00 83.62 180 ASP A N 1
ATOM 1400 C CA . ASP A 1 180 ? 0.505 5.138 -35.499 1.00 83.62 180 ASP A CA 1
ATOM 1401 C C . ASP A 1 180 ? -0.851 5.884 -35.460 1.00 83.62 180 ASP A C 1
ATOM 1403 O O . ASP A 1 180 ? -1.923 5.315 -35.636 1.00 83.62 180 ASP A O 1
ATOM 1407 N N . ASN A 1 181 ? -0.792 7.201 -35.235 1.00 81.94 181 ASN A N 1
ATOM 1408 C CA . ASN A 1 181 ? -1.912 8.107 -34.947 1.00 81.94 181 ASN A CA 1
ATOM 1409 C C . ASN A 1 181 ? -2.667 7.914 -33.617 1.00 81.94 181 ASN A C 1
ATOM 1411 O O . ASN A 1 181 ? -3.461 8.793 -33.273 1.00 81.94 181 ASN A O 1
ATOM 1415 N N . GLU A 1 182 ? -2.372 6.885 -32.825 1.00 85.50 182 GLU A N 1
ATOM 1416 C CA . GLU A 1 182 ? -2.913 6.724 -31.473 1.00 85.50 182 GLU A CA 1
ATOM 1417 C C . GLU A 1 182 ? -2.124 7.539 -30.434 1.00 85.50 182 GLU A C 1
ATOM 1419 O O . GLU A 1 182 ? -0.913 7.744 -30.547 1.00 85.50 182 GLU A O 1
ATOM 1424 N N . ALA A 1 183 ? -2.813 8.006 -29.389 1.00 89.56 183 ALA A N 1
ATOM 1425 C CA . ALA A 1 183 ? -2.159 8.558 -28.207 1.00 89.56 183 ALA A CA 1
ATOM 1426 C C . ALA A 1 183 ? -1.658 7.406 -27.323 1.00 89.56 183 ALA A C 1
ATOM 1428 O O . ALA A 1 183 ? -2.441 6.558 -26.886 1.00 89.56 183 ALA A O 1
ATOM 1429 N N . VAL A 1 184 ? -0.359 7.396 -27.030 1.00 92.44 184 VAL A N 1
ATOM 1430 C CA . VAL A 1 184 ? 0.304 6.316 -26.285 1.00 92.44 184 VAL A CA 1
ATOM 1431 C C . VAL A 1 184 ? 1.080 6.850 -25.082 1.00 92.44 184 VAL A C 1
ATOM 1433 O O . VAL A 1 184 ? 1.489 8.013 -25.043 1.00 92.44 184 VAL A O 1
ATOM 1436 N N . SER A 1 185 ? 1.282 5.997 -24.082 1.00 92.81 185 SER A N 1
ATOM 1437 C CA . SER A 1 185 ? 2.261 6.206 -23.019 1.00 92.81 185 SER A CA 1
ATOM 1438 C C . SER A 1 185 ? 3.490 5.337 -23.291 1.00 92.81 185 SER A C 1
ATOM 1440 O O . SER A 1 185 ? 3.377 4.145 -23.574 1.00 92.81 185 SER A O 1
ATOM 1442 N N . ILE A 1 186 ? 4.671 5.950 -23.236 1.00 92.75 186 ILE A N 1
ATOM 1443 C CA . ILE A 1 186 ? 5.958 5.302 -23.482 1.00 92.75 186 ILE A CA 1
ATOM 1444 C C . ILE A 1 186 ? 6.779 5.315 -22.194 1.00 92.75 186 ILE A C 1
ATOM 1446 O O . ILE A 1 186 ? 7.270 6.368 -21.793 1.00 92.75 186 ILE A O 1
ATOM 1450 N N . LYS A 1 187 ? 6.948 4.148 -21.563 1.00 91.56 187 LYS A N 1
ATOM 1451 C CA . LYS A 1 187 ? 7.850 3.930 -20.416 1.00 91.56 187 LYS A CA 1
ATOM 1452 C C . LYS A 1 187 ? 9.220 3.526 -20.963 1.00 91.56 187 LYS A C 1
ATOM 1454 O O . LYS A 1 187 ? 9.368 2.397 -21.431 1.00 91.56 187 LYS A O 1
ATOM 1459 N N . LYS A 1 188 ? 10.201 4.437 -20.943 1.00 89.06 188 LYS A N 1
ATOM 1460 C CA . LYS A 1 188 ? 11.604 4.129 -21.284 1.00 89.06 188 LYS A CA 1
ATOM 1461 C C . LYS A 1 188 ? 12.294 3.493 -20.079 1.00 89.06 188 LYS A C 1
ATOM 1463 O O . LYS A 1 188 ? 12.026 3.873 -18.940 1.00 89.06 188 LYS A O 1
ATOM 1468 N N . PHE A 1 189 ? 13.241 2.599 -20.328 1.00 85.25 189 PHE A N 1
ATOM 1469 C CA . PHE A 1 189 ? 14.172 2.106 -19.315 1.00 85.25 189 PHE A CA 1
ATOM 1470 C C . PHE A 1 189 ? 15.558 2.710 -19.573 1.00 85.25 189 PHE A C 1
ATOM 1472 O O . PHE A 1 189 ? 15.976 2.844 -20.723 1.00 85.25 189 PHE A O 1
ATOM 1479 N N . HIS A 1 190 ? 16.261 3.106 -18.509 1.00 75.31 190 HIS A N 1
ATOM 1480 C CA . HIS A 1 190 ? 17.632 3.616 -18.614 1.00 75.31 190 HIS A CA 1
ATOM 1481 C C . HIS A 1 190 ? 18.627 2.522 -19.024 1.00 75.31 190 HIS A C 1
ATOM 1483 O O . HIS A 1 190 ? 18.320 1.339 -18.871 1.00 75.31 190 HIS A O 1
ATOM 1489 N N . LEU A 1 191 ? 19.804 2.957 -19.513 1.00 70.88 191 LEU A N 1
ATOM 1490 C CA . LEU A 1 191 ? 20.954 2.158 -19.976 1.00 70.88 191 LEU A CA 1
ATOM 1491 C C . LEU A 1 191 ? 20.911 0.693 -19.492 1.00 70.88 191 LEU A C 1
ATOM 1493 O O . LEU A 1 191 ? 21.310 0.414 -18.356 1.00 70.88 191 LEU A O 1
ATOM 1497 N N . PRO A 1 192 ? 20.397 -0.230 -20.329 1.00 68.69 192 PRO A N 1
ATOM 1498 C CA . PRO A 1 192 ? 20.136 -1.600 -19.919 1.00 68.69 192 PRO A CA 1
ATOM 1499 C C . PRO A 1 192 ? 21.382 -2.307 -19.382 1.00 68.69 192 PRO A C 1
ATOM 1501 O O . PRO A 1 192 ? 22.393 -2.447 -20.064 1.00 68.69 192 PRO A O 1
ATOM 1504 N N . ASN A 1 193 ? 21.273 -2.810 -18.156 1.00 74.88 193 ASN A N 1
ATOM 1505 C CA . ASN A 1 193 ? 22.132 -3.862 -17.622 1.00 74.88 193 ASN A CA 1
ATOM 1506 C C . ASN A 1 193 ? 21.308 -5.154 -17.478 1.00 74.88 193 ASN A C 1
ATOM 1508 O O . ASN A 1 193 ? 20.083 -5.125 -17.619 1.00 74.88 193 ASN A O 1
ATOM 1512 N N . GLU A 1 194 ? 21.947 -6.279 -17.157 1.00 74.31 194 GLU A N 1
ATOM 1513 C CA . GLU A 1 194 ? 21.250 -7.574 -17.069 1.00 74.31 194 GLU A CA 1
ATOM 1514 C C . GLU A 1 194 ? 20.107 -7.600 -16.044 1.00 74.31 194 GLU A C 1
ATOM 1516 O O . GLU A 1 194 ? 19.091 -8.258 -16.267 1.00 74.31 194 GLU A O 1
ATOM 1521 N N . GLN A 1 195 ? 20.189 -6.819 -14.962 1.00 75.62 195 GLN A N 1
ATOM 1522 C CA . GLN A 1 195 ? 19.097 -6.716 -13.986 1.00 75.62 195 GLN A CA 1
ATOM 1523 C C . GLN A 1 195 ? 17.894 -5.951 -14.565 1.00 75.62 195 GLN A C 1
ATOM 1525 O O . GLN A 1 195 ? 16.749 -6.355 -14.362 1.00 75.62 195 GLN A O 1
ATOM 1530 N N . VAL A 1 196 ? 18.139 -4.875 -15.322 1.00 78.31 196 VAL A N 1
ATOM 1531 C CA . VAL A 1 196 ? 17.096 -4.108 -16.026 1.00 78.31 196 VAL A CA 1
ATOM 1532 C C . VAL A 1 196 ? 16.476 -4.937 -17.153 1.00 78.31 196 VAL A C 1
ATOM 1534 O O . VAL A 1 196 ? 15.252 -4.982 -17.248 1.00 78.31 196 VAL A O 1
ATOM 1537 N N . LYS A 1 197 ? 17.283 -5.652 -17.951 1.00 80.00 197 LYS A N 1
ATOM 1538 C CA . LYS A 1 197 ? 16.798 -6.581 -18.990 1.00 80.00 197 LYS A CA 1
ATOM 1539 C C . LYS A 1 197 ? 15.929 -7.688 -18.391 1.00 80.00 197 LYS A C 1
ATOM 1541 O O . LYS A 1 197 ? 14.826 -7.923 -18.877 1.00 80.00 197 LYS A O 1
ATOM 1546 N N . THR A 1 198 ? 16.377 -8.319 -17.303 1.00 80.06 198 THR A N 1
ATOM 1547 C CA . THR A 1 198 ? 15.623 -9.380 -16.612 1.00 80.06 198 THR A CA 1
ATOM 1548 C C . THR A 1 198 ? 14.274 -8.861 -16.108 1.00 80.06 198 THR A C 1
ATOM 1550 O O . THR A 1 198 ? 13.241 -9.473 -16.376 1.00 80.06 198 THR A O 1
ATOM 1553 N N . ARG A 1 199 ? 14.254 -7.689 -15.455 1.00 80.00 199 ARG A N 1
ATOM 1554 C CA . ARG A 1 199 ? 13.018 -7.035 -14.989 1.00 80.00 199 ARG A CA 1
ATOM 1555 C C . ARG A 1 199 ? 12.086 -6.641 -16.132 1.00 80.00 199 ARG A C 1
ATOM 1557 O O . ARG A 1 199 ? 10.886 -6.862 -16.026 1.00 80.00 199 ARG A O 1
ATOM 1564 N N . PHE A 1 200 ? 12.629 -6.117 -17.229 1.00 85.25 200 PHE A N 1
ATOM 1565 C CA . PHE A 1 200 ? 11.868 -5.804 -18.437 1.00 85.25 200 PHE A CA 1
ATOM 1566 C C . PHE A 1 200 ? 11.199 -7.055 -19.016 1.00 85.25 200 PHE A C 1
ATOM 1568 O O . PHE A 1 200 ? 9.995 -7.061 -19.246 1.00 85.25 200 PHE A O 1
ATOM 1575 N N . VAL A 1 201 ? 11.956 -8.139 -19.208 1.00 85.62 201 VAL A N 1
ATOM 1576 C CA . VAL A 1 201 ? 11.421 -9.403 -19.734 1.00 85.62 201 VAL A CA 1
ATOM 1577 C C . VAL A 1 201 ? 10.390 -10.007 -18.775 1.00 85.62 201 VAL A C 1
ATOM 1579 O O . VAL A 1 201 ? 9.401 -10.576 -19.237 1.00 85.62 201 VAL A O 1
ATOM 1582 N N . HIS A 1 202 ? 10.567 -9.851 -17.460 1.00 84.62 202 HIS A N 1
ATOM 1583 C CA . HIS A 1 202 ? 9.588 -10.276 -16.461 1.00 84.62 202 HIS A CA 1
ATOM 1584 C C . HIS A 1 202 ? 8.278 -9.473 -16.544 1.00 84.62 202 HIS A C 1
ATOM 1586 O O . HIS A 1 202 ? 7.224 -10.064 -16.779 1.00 84.62 202 HIS A O 1
ATOM 1592 N N . GLU A 1 203 ? 8.341 -8.138 -16.450 1.00 89.00 203 GLU A N 1
ATOM 1593 C CA . GLU A 1 203 ? 7.167 -7.255 -16.555 1.00 89.00 203 GLU A CA 1
ATOM 1594 C C . GLU A 1 203 ? 6.446 -7.476 -17.899 1.00 89.00 203 GLU A C 1
ATOM 1596 O O . GLU A 1 203 ? 5.228 -7.650 -17.921 1.00 89.00 203 GLU A O 1
ATOM 1601 N N . LEU A 1 204 ? 7.192 -7.604 -19.005 1.00 88.69 204 LEU A N 1
ATOM 1602 C CA . LEU A 1 204 ? 6.639 -7.919 -20.325 1.00 88.69 204 LEU A CA 1
ATOM 1603 C C . LEU A 1 204 ? 5.861 -9.240 -20.313 1.00 88.69 204 LEU A C 1
ATOM 1605 O O . LEU A 1 204 ? 4.713 -9.252 -20.751 1.00 88.69 204 LEU A O 1
ATOM 1609 N N . ARG A 1 205 ? 6.456 -10.328 -19.788 1.00 86.81 205 ARG A N 1
ATOM 1610 C CA . ARG A 1 205 ? 5.873 -11.690 -19.720 1.00 86.81 205 ARG A CA 1
ATOM 1611 C C . ARG A 1 205 ? 4.594 -11.783 -18.884 1.00 86.81 205 ARG A C 1
ATOM 1613 O O . ARG A 1 205 ? 3.799 -12.697 -19.135 1.00 86.81 205 ARG A O 1
ATOM 1620 N N . LEU A 1 206 ? 4.415 -10.880 -17.922 1.00 88.62 206 LEU A N 1
ATOM 1621 C CA . LEU A 1 206 ? 3.183 -10.729 -17.150 1.00 88.62 206 LEU A CA 1
ATOM 1622 C C . LEU A 1 206 ? 2.160 -9.904 -17.936 1.00 88.62 206 LEU A C 1
ATOM 1624 O O . LEU A 1 206 ? 1.090 -10.410 -18.273 1.00 88.62 206 LEU A O 1
ATOM 1628 N N . VAL A 1 207 ? 2.506 -8.657 -18.270 1.00 88.38 207 VAL A N 1
ATOM 1629 C CA . VAL A 1 207 ? 1.554 -7.656 -18.773 1.00 88.38 207 VAL A CA 1
ATOM 1630 C C . VAL A 1 207 ? 0.947 -8.042 -20.119 1.00 88.38 207 VAL A C 1
ATOM 1632 O O . VAL A 1 207 ? -0.247 -7.825 -20.305 1.00 88.38 207 VAL A O 1
ATOM 1635 N N . TRP A 1 208 ? 1.694 -8.677 -21.033 1.00 85.94 208 TRP A N 1
ATOM 1636 C CA . TRP A 1 208 ? 1.157 -9.033 -22.360 1.00 85.94 208 TRP A CA 1
ATOM 1637 C C . TRP A 1 208 ? -0.049 -9.983 -22.322 1.00 85.94 208 TRP A C 1
ATOM 1639 O O . TRP A 1 208 ? -0.788 -10.071 -23.298 1.00 85.94 208 TRP A O 1
ATOM 1649 N N . LYS A 1 209 ? -0.260 -10.709 -21.216 1.00 86.00 209 LYS A N 1
ATOM 1650 C CA . LYS A 1 209 ? -1.403 -11.621 -21.045 1.00 86.00 209 LYS A CA 1
ATOM 1651 C C . LYS A 1 209 ? -2.640 -10.915 -20.488 1.00 86.00 209 LYS A C 1
ATOM 1653 O O . LYS A 1 209 ? -3.742 -11.455 -20.592 1.00 86.00 209 LYS A O 1
ATOM 1658 N N . LEU A 1 210 ? -2.475 -9.737 -19.885 1.00 91.06 210 LEU A N 1
ATOM 1659 C CA . LEU A 1 210 ? -3.505 -9.067 -19.099 1.00 91.06 210 LEU A CA 1
ATOM 1660 C C . LEU A 1 210 ? -4.415 -8.213 -19.990 1.00 91.06 210 LEU A C 1
ATOM 1662 O O . LEU A 1 210 ? -4.012 -7.195 -20.544 1.00 91.06 210 LEU A O 1
ATOM 1666 N N . HIS A 1 211 ? -5.676 -8.626 -20.079 1.00 92.31 211 HIS A N 1
ATOM 1667 C CA . HIS A 1 211 ? -6.708 -8.005 -20.903 1.00 92.31 211 HIS A CA 1
ATOM 1668 C C . HIS A 1 211 ? -7.978 -7.822 -20.064 1.00 92.31 211 HIS A C 1
ATOM 1670 O O . HIS A 1 211 ? -8.719 -8.777 -19.829 1.00 92.31 211 HIS A O 1
ATOM 1676 N N . HIS A 1 212 ? -8.216 -6.602 -19.577 1.00 95.69 212 HIS A N 1
ATOM 1677 C CA . HIS A 1 212 ? -9.362 -6.281 -18.724 1.00 95.69 212 HIS A CA 1
ATOM 1678 C C . HIS A 1 212 ? -9.731 -4.792 -18.812 1.00 95.69 212 HIS A C 1
ATOM 1680 O O . HIS A 1 212 ? -8.847 -3.954 -18.970 1.00 95.69 212 HIS A O 1
ATOM 1686 N N . GLU A 1 213 ? -11.016 -4.445 -18.646 1.00 95.62 213 GLU A N 1
ATOM 1687 C CA . GLU A 1 213 ? -11.501 -3.049 -18.698 1.00 95.62 213 GLU A CA 1
ATOM 1688 C C . GLU A 1 213 ? -10.812 -2.124 -17.676 1.00 95.62 213 GLU A C 1
ATOM 1690 O O . GLU A 1 213 ? -10.643 -0.930 -17.933 1.00 95.62 213 GLU A O 1
ATOM 1695 N N . ASN A 1 214 ? -10.369 -2.693 -16.548 1.00 97.50 214 ASN A N 1
ATOM 1696 C CA . ASN A 1 214 ? -9.700 -1.991 -15.449 1.00 97.50 214 ASN A CA 1
ATOM 1697 C C . ASN A 1 214 ? -8.182 -2.234 -15.343 1.00 97.50 214 ASN A C 1
ATOM 1699 O O . ASN A 1 214 ? -7.600 -2.052 -14.275 1.00 97.50 214 ASN A O 1
ATOM 1703 N N . VAL A 1 215 ? -7.521 -2.656 -16.424 1.00 95.88 215 VAL A N 1
ATOM 1704 C CA . VAL A 1 215 ? -6.056 -2.820 -16.487 1.00 95.88 215 VAL A CA 1
ATOM 1705 C C . VAL A 1 215 ? -5.519 -2.073 -17.710 1.00 95.88 215 VAL A C 1
ATOM 1707 O O . VAL A 1 215 ? -6.156 -2.063 -18.761 1.00 95.88 215 VAL A O 1
A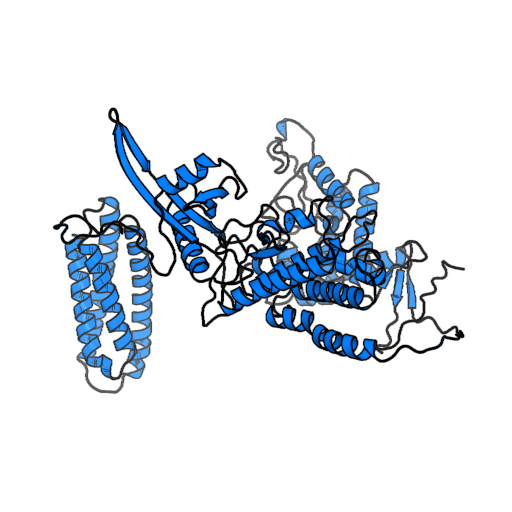TOM 1710 N N . VAL A 1 216 ? -4.360 -1.419 -17.586 1.00 92.94 216 VAL A N 1
ATOM 1711 C CA . VAL A 1 216 ? -3.718 -0.729 -18.717 1.00 92.94 216 VAL A CA 1
ATOM 1712 C C . VAL A 1 216 ? -3.364 -1.724 -19.824 1.00 92.94 216 VAL A C 1
ATOM 1714 O O . VAL A 1 216 ? -2.670 -2.708 -19.592 1.00 92.94 216 VAL A O 1
ATOM 1717 N N . THR A 1 217 ? -3.809 -1.434 -21.048 1.00 90.56 217 THR A N 1
ATOM 1718 C CA . THR A 1 217 ? -3.488 -2.233 -22.236 1.00 90.56 217 THR A CA 1
ATOM 1719 C C . THR A 1 217 ? -2.091 -1.898 -22.758 1.00 90.56 217 THR A C 1
ATOM 1721 O O . THR A 1 217 ? -1.843 -0.762 -23.177 1.00 90.56 217 THR A O 1
ATOM 1724 N N . LEU A 1 218 ? -1.206 -2.895 -22.783 1.00 92.06 218 LEU A N 1
ATOM 1725 C CA . LEU A 1 218 ? 0.059 -2.847 -23.514 1.00 92.06 218 LEU A CA 1
ATOM 1726 C C . LEU A 1 218 ? -0.222 -3.032 -25.014 1.00 92.06 218 LEU A C 1
ATOM 1728 O O . LEU A 1 218 ? -0.906 -3.973 -25.405 1.00 92.06 218 LEU A O 1
ATOM 1732 N N . LEU A 1 219 ? 0.284 -2.123 -25.845 1.00 90.88 219 LEU A N 1
ATOM 1733 C CA . LEU A 1 219 ? 0.140 -2.148 -27.308 1.00 90.88 219 LEU A CA 1
ATOM 1734 C C . LEU A 1 219 ? 1.394 -2.720 -27.981 1.00 90.88 219 LEU A C 1
ATOM 1736 O O . LEU A 1 219 ? 1.331 -3.346 -29.040 1.00 90.88 219 LEU A O 1
ATOM 1740 N N . GLY A 1 220 ? 2.550 -2.504 -27.358 1.00 91.12 220 GLY A N 1
ATOM 1741 C CA . GLY A 1 220 ? 3.830 -2.908 -27.902 1.00 91.12 220 GLY A CA 1
ATOM 1742 C C . GLY A 1 220 ? 4.975 -2.778 -26.916 1.00 91.12 220 GLY A C 1
ATOM 1743 O O . GLY A 1 220 ? 4.833 -2.283 -25.796 1.00 91.12 220 GLY A O 1
ATOM 1744 N N . TYR A 1 221 ? 6.143 -3.196 -27.373 1.00 92.44 221 TYR A N 1
ATOM 1745 C CA . TYR A 1 221 ? 7.403 -3.048 -26.663 1.00 92.44 221 TYR A CA 1
ATOM 1746 C C . TYR A 1 221 ? 8.516 -2.704 -27.656 1.00 92.44 221 TYR A C 1
ATOM 1748 O O . TYR A 1 221 ? 8.333 -2.817 -28.864 1.00 92.44 221 TYR A O 1
ATOM 1756 N N . CYS A 1 222 ? 9.667 -2.299 -27.139 1.00 90.44 222 CYS A N 1
ATOM 1757 C CA . CYS A 1 222 ? 10.920 -2.249 -27.878 1.00 90.44 222 CYS A CA 1
ATOM 1758 C C . CYS A 1 222 ? 11.975 -3.013 -27.090 1.00 90.44 222 CYS A C 1
ATOM 1760 O O . CYS A 1 222 ? 12.135 -2.803 -25.882 1.00 90.44 222 CYS A O 1
ATOM 1762 N N . PHE A 1 223 ? 12.675 -3.902 -27.789 1.00 87.62 223 PHE A N 1
ATOM 1763 C CA . PHE A 1 223 ? 13.876 -4.570 -27.310 1.00 87.62 223 PHE A CA 1
ATOM 1764 C C . PHE A 1 223 ? 14.949 -4.432 -28.393 1.00 87.62 223 PHE A C 1
ATOM 1766 O O . PHE A 1 223 ? 15.115 -5.308 -29.239 1.00 87.62 223 PHE A O 1
ATOM 1773 N N . ASP A 1 224 ? 15.627 -3.289 -28.403 1.00 82.31 224 ASP A N 1
ATOM 1774 C CA . ASP A 1 224 ? 16.610 -2.918 -29.421 1.00 82.31 224 ASP A CA 1
ATOM 1775 C C . ASP A 1 224 ? 17.813 -2.307 -28.703 1.00 82.31 224 ASP A C 1
ATOM 1777 O O . ASP A 1 224 ? 17.944 -1.095 -28.622 1.00 82.31 224 ASP A O 1
ATOM 1781 N N . TYR A 1 225 ? 18.636 -3.152 -28.077 1.00 77.75 225 TYR A N 1
ATOM 1782 C CA . TYR A 1 225 ? 19.816 -2.748 -27.308 1.00 77.75 225 TYR A CA 1
ATOM 1783 C C . TYR A 1 225 ? 21.054 -3.468 -27.834 1.00 77.75 225 TYR A C 1
ATOM 1785 O O . TYR A 1 225 ? 21.069 -4.701 -27.891 1.00 77.75 225 TYR A O 1
ATOM 1793 N N . LYS A 1 226 ? 22.095 -2.710 -28.192 1.00 72.19 226 LYS A N 1
ATOM 1794 C CA . LYS A 1 226 ? 23.350 -3.245 -28.733 1.00 72.19 226 LYS A CA 1
ATOM 1795 C C . LYS A 1 226 ? 24.545 -2.588 -28.050 1.00 72.19 226 LYS A C 1
ATOM 1797 O O . LYS A 1 226 ? 24.663 -1.364 -28.027 1.00 72.19 226 LYS A O 1
ATOM 1802 N N . GLU A 1 227 ? 25.441 -3.420 -27.532 1.00 72.00 227 GLU A N 1
ATOM 1803 C CA . GLU A 1 227 ? 26.771 -2.998 -27.092 1.00 72.00 227 GLU A CA 1
ATOM 1804 C C . GLU A 1 227 ? 27.758 -3.242 -28.233 1.00 72.00 227 GLU A C 1
ATOM 1806 O O . GLU A 1 227 ? 27.758 -4.317 -28.835 1.00 72.00 227 GLU A O 1
ATOM 1811 N N . SER A 1 228 ? 28.588 -2.248 -28.539 1.00 66.56 228 SER A N 1
ATOM 1812 C CA . SER A 1 228 ? 29.651 -2.352 -29.537 1.00 66.56 228 SER A CA 1
ATOM 1813 C C . SER A 1 228 ? 30.953 -1.812 -28.960 1.00 66.56 228 SER A C 1
ATOM 1815 O O . SER A 1 228 ? 30.948 -0.855 -28.188 1.00 66.56 228 SER A O 1
ATOM 1817 N N . LEU A 1 229 ? 32.080 -2.406 -29.344 1.00 70.44 229 LEU A N 1
ATOM 1818 C CA . LEU A 1 229 ? 33.392 -1.842 -29.045 1.00 70.44 229 LEU A CA 1
ATOM 1819 C C . LEU A 1 229 ? 33.761 -0.855 -30.152 1.00 70.44 229 LEU A C 1
ATOM 1821 O O . LEU A 1 229 ? 33.815 -1.220 -31.325 1.00 70.44 229 LEU A O 1
ATOM 1825 N N . VAL A 1 230 ? 34.030 0.388 -29.766 1.00 67.50 230 VAL A N 1
ATOM 1826 C CA . VAL A 1 230 ? 34.493 1.453 -30.654 1.00 67.50 230 VAL A CA 1
ATOM 1827 C C . VAL A 1 230 ? 35.928 1.799 -30.272 1.00 67.50 230 VAL A C 1
ATOM 1829 O O . VAL A 1 230 ? 36.226 2.131 -29.124 1.00 67.50 230 VAL A O 1
ATOM 1832 N N . LEU A 1 231 ? 36.824 1.690 -31.250 1.00 70.69 231 LEU A N 1
ATOM 1833 C CA . LEU A 1 231 ? 38.222 2.092 -31.135 1.00 70.69 231 LEU A CA 1
ATOM 1834 C C . LEU A 1 231 ? 38.353 3.554 -31.565 1.00 70.69 231 LEU A C 1
ATOM 1836 O O . LEU A 1 231 ? 38.233 3.859 -32.751 1.00 70.69 231 LEU A O 1
ATOM 1840 N N . GLU A 1 232 ? 38.647 4.443 -30.620 1.00 60.50 232 GLU A N 1
ATOM 1841 C CA . GLU A 1 232 ? 38.985 5.840 -30.901 1.00 60.50 232 GLU A CA 1
ATOM 1842 C C . GLU A 1 232 ? 40.355 6.163 -30.307 1.00 60.50 232 GLU A C 1
ATOM 1844 O O . GLU A 1 232 ? 40.564 6.040 -29.106 1.00 60.50 232 GLU A O 1
ATOM 1849 N N . SER A 1 233 ? 41.291 6.625 -31.141 1.00 56.69 233 SER A N 1
ATOM 1850 C CA . SER A 1 233 ? 42.544 7.262 -30.694 1.00 56.69 233 SER A CA 1
ATOM 1851 C C . SER A 1 233 ? 43.352 6.476 -29.638 1.00 56.69 233 SER A C 1
ATOM 1853 O O . SER A 1 233 ? 43.840 7.056 -28.672 1.00 56.69 233 SER A O 1
ATOM 1855 N N . ASN A 1 234 ? 43.525 5.164 -29.851 1.00 58.16 234 ASN A N 1
ATOM 1856 C CA . ASN A 1 234 ? 44.177 4.198 -28.944 1.00 58.16 234 ASN A CA 1
ATOM 1857 C C . ASN A 1 234 ? 43.437 3.887 -27.626 1.00 58.16 234 ASN A C 1
ATOM 1859 O O . ASN A 1 234 ? 44.020 3.239 -26.758 1.00 58.16 234 ASN A O 1
ATOM 1863 N N . ASP A 1 235 ? 42.167 4.271 -27.489 1.00 50.03 235 ASP A N 1
ATOM 1864 C CA . ASP A 1 235 ? 41.309 3.893 -26.363 1.00 50.03 235 ASP A CA 1
ATOM 1865 C C . ASP A 1 235 ? 40.150 2.985 -26.829 1.00 50.03 235 ASP A C 1
ATOM 1867 O O . ASP A 1 235 ? 39.642 3.118 -27.949 1.00 50.03 235 ASP A O 1
ATOM 1871 N N . ILE A 1 236 ? 39.740 2.037 -25.979 1.00 65.94 236 ILE A N 1
ATOM 1872 C CA . ILE A 1 236 ? 38.618 1.122 -26.254 1.00 65.94 236 ILE A CA 1
ATOM 1873 C C . ILE A 1 236 ? 37.401 1.626 -25.490 1.00 65.94 236 ILE A C 1
ATOM 1875 O O . ILE A 1 236 ? 37.313 1.498 -24.268 1.00 65.94 236 ILE A O 1
ATOM 1879 N N . ARG A 1 237 ? 36.421 2.155 -26.221 1.00 62.28 237 ARG A N 1
ATOM 1880 C CA . ARG A 1 237 ? 35.158 2.632 -25.656 1.00 62.28 237 ARG A CA 1
ATOM 1881 C C . ARG A 1 237 ? 34.061 1.607 -25.925 1.00 62.28 237 ARG A C 1
ATOM 1883 O O . ARG A 1 237 ? 33.950 1.083 -27.030 1.00 62.28 237 ARG A O 1
ATOM 1890 N N . VAL A 1 238 ? 33.231 1.325 -24.922 1.00 65.19 238 VAL A N 1
ATOM 1891 C CA . VAL A 1 238 ? 31.981 0.579 -25.127 1.00 65.19 238 VAL A CA 1
ATOM 1892 C C . VAL A 1 238 ? 30.910 1.587 -25.522 1.00 65.19 238 VAL A C 1
ATOM 1894 O O . VAL A 1 238 ? 30.490 2.392 -24.690 1.00 65.19 238 VAL A O 1
ATOM 1897 N N . ASP A 1 239 ? 30.477 1.544 -26.777 1.00 65.00 239 ASP A N 1
ATOM 1898 C CA . ASP A 1 239 ? 29.296 2.267 -27.231 1.00 65.00 239 ASP A CA 1
ATOM 1899 C C . ASP A 1 239 ? 28.029 1.447 -26.944 1.00 65.00 239 ASP A C 1
ATOM 1901 O O . ASP A 1 239 ? 28.022 0.213 -27.017 1.00 65.00 239 ASP A O 1
ATOM 1905 N N . LYS A 1 240 ? 26.956 2.144 -26.572 1.00 69.31 240 LYS A N 1
ATOM 1906 C CA . LYS A 1 240 ? 25.684 1.564 -26.133 1.00 69.31 240 LYS A CA 1
ATOM 1907 C C . LYS A 1 240 ? 24.561 2.221 -26.914 1.00 69.31 240 LYS A C 1
ATOM 1909 O O . LYS A 1 240 ? 24.123 3.319 -26.578 1.00 69.31 240 LYS A O 1
ATOM 1914 N N . THR A 1 241 ? 24.097 1.530 -27.948 1.00 70.94 241 THR A N 1
ATOM 1915 C CA . THR A 1 241 ? 23.068 2.041 -28.857 1.00 70.94 241 THR A CA 1
ATOM 1916 C C . THR A 1 241 ? 21.714 1.394 -28.587 1.00 70.94 241 THR A C 1
ATOM 1918 O O . THR A 1 241 ? 21.615 0.224 -28.202 1.00 70.94 241 THR A O 1
ATOM 1921 N N . GLY A 1 242 ? 20.660 2.185 -28.790 1.00 78.81 242 GLY A N 1
ATOM 1922 C CA . GLY A 1 242 ? 19.282 1.765 -28.579 1.00 78.81 242 GLY A CA 1
ATOM 1923 C C . GLY A 1 242 ? 18.853 1.722 -27.105 1.00 78.81 242 GLY A C 1
ATOM 1924 O O . GLY A 1 242 ? 19.438 2.381 -26.243 1.00 78.81 242 GLY A O 1
ATOM 1925 N N . GLY A 1 243 ? 17.809 0.954 -26.799 1.00 86.12 243 GLY A N 1
ATOM 1926 C CA . GLY A 1 243 ? 17.261 0.824 -25.455 1.00 86.12 243 GLY A CA 1
ATOM 1927 C C . GLY A 1 243 ? 16.058 -0.116 -25.358 1.00 86.12 243 GLY A C 1
ATOM 1928 O O . GLY A 1 243 ? 15.750 -0.883 -26.270 1.00 86.12 243 GLY A O 1
ATOM 1929 N N . LEU A 1 244 ? 15.384 -0.065 -24.206 1.00 89.62 244 LEU A N 1
ATOM 1930 C CA . LEU A 1 244 ? 14.192 -0.861 -23.905 1.00 89.62 244 LEU A CA 1
ATOM 1931 C C . LEU A 1 244 ? 13.012 0.056 -23.570 1.00 89.62 244 LEU A C 1
ATOM 1933 O O . LEU A 1 244 ? 13.185 1.093 -22.916 1.00 89.62 244 LEU A O 1
ATOM 1937 N N . GLY A 1 245 ? 11.801 -0.342 -23.955 1.00 91.00 245 GLY A N 1
ATOM 1938 C CA . GLY A 1 245 ? 10.604 0.429 -23.630 1.00 91.00 245 GLY A CA 1
ATOM 1939 C C . GLY A 1 245 ? 9.287 -0.325 -23.779 1.00 91.00 245 GLY A C 1
ATOM 1940 O O . GLY A 1 245 ? 9.193 -1.302 -24.518 1.00 91.00 245 GLY A O 1
ATOM 1941 N N . PHE A 1 246 ? 8.262 0.154 -23.076 1.00 92.81 246 PHE A N 1
ATOM 1942 C CA . PHE A 1 246 ? 6.876 -0.294 -23.236 1.00 92.81 246 PHE A CA 1
ATOM 1943 C C . PHE A 1 246 ? 6.023 0.807 -23.848 1.00 92.81 246 PHE A C 1
ATOM 1945 O O . PHE A 1 246 ? 6.147 1.970 -23.459 1.00 92.81 246 PHE A O 1
ATOM 1952 N N . ILE A 1 247 ? 5.149 0.416 -24.776 1.00 93.12 247 ILE A N 1
ATOM 1953 C CA . ILE A 1 247 ? 4.150 1.268 -25.411 1.00 93.12 247 ILE A CA 1
ATOM 1954 C C . ILE A 1 247 ? 2.785 0.776 -24.937 1.00 93.12 247 ILE A C 1
ATOM 1956 O O . ILE A 1 247 ? 2.353 -0.318 -25.300 1.00 93.12 247 ILE A O 1
ATOM 1960 N N . SER A 1 248 ? 2.095 1.588 -24.148 1.00 92.38 248 SER A N 1
ATOM 1961 C CA . SER A 1 248 ? 0.740 1.311 -23.670 1.00 92.38 248 SER A CA 1
ATOM 1962 C C . SER A 1 248 ? -0.238 2.347 -24.209 1.00 92.38 248 SER A C 1
ATOM 1964 O O . SER A 1 248 ? 0.157 3.439 -24.624 1.00 92.38 248 SER A O 1
ATOM 1966 N N . ARG A 1 249 ? -1.539 2.038 -24.188 1.00 90.25 249 ARG A N 1
ATOM 1967 C CA . ARG A 1 249 ? -2.565 3.042 -24.505 1.00 90.25 249 ARG A CA 1
ATOM 1968 C C . ARG A 1 249 ? -2.441 4.216 -23.534 1.00 90.25 249 ARG A C 1
ATOM 1970 O O . ARG A 1 249 ? -2.302 4.008 -22.327 1.00 90.25 249 ARG A O 1
ATOM 1977 N N . TYR A 1 250 ? -2.490 5.445 -24.047 1.00 89.44 250 TYR A N 1
ATOM 1978 C CA . TYR A 1 250 ? -2.504 6.619 -23.183 1.00 89.44 250 TYR A CA 1
ATOM 1979 C C . TYR A 1 250 ? -3.814 6.658 -22.389 1.00 89.44 250 TYR A C 1
ATOM 1981 O O . TYR A 1 250 ? -4.901 6.745 -22.959 1.00 89.44 250 TYR A O 1
ATOM 1989 N N . VAL A 1 251 ? -3.688 6.589 -21.068 1.00 86.25 251 VAL A N 1
ATOM 1990 C CA . VAL A 1 251 ? -4.750 6.914 -20.111 1.00 86.25 251 VAL A CA 1
ATOM 1991 C C . VAL A 1 251 ? -4.576 8.389 -19.733 1.00 86.25 251 VAL A C 1
ATOM 1993 O O . VAL A 1 251 ? -3.484 8.933 -19.909 1.00 86.25 251 VAL A O 1
ATOM 1996 N N . SER A 1 252 ? -5.638 9.070 -19.292 1.00 75.56 252 SER A N 1
ATOM 1997 C CA . SER A 1 252 ? -5.569 10.510 -19.012 1.00 75.56 252 SER A CA 1
ATOM 1998 C C . SER A 1 252 ? -4.517 10.834 -17.934 1.00 75.56 252 SER A C 1
ATOM 2000 O O . SER A 1 252 ? -4.025 9.944 -17.241 1.00 75.56 252 SER A O 1
ATOM 2002 N N . LYS A 1 253 ? -4.159 12.119 -17.776 1.00 65.12 253 LYS A N 1
ATOM 2003 C CA . LYS A 1 253 ? -3.210 12.515 -16.718 1.00 65.12 253 LYS A CA 1
ATOM 2004 C C . LYS A 1 253 ? -3.736 12.224 -15.308 1.00 65.12 253 LYS A C 1
ATOM 2006 O O . LYS A 1 253 ? -2.919 12.064 -14.410 1.00 65.12 253 LYS A O 1
ATOM 2011 N N . GLN A 1 254 ? -5.055 12.140 -15.136 1.00 81.19 254 GLN A N 1
ATOM 2012 C CA . GLN A 1 254 ? -5.661 11.953 -13.829 1.00 81.19 254 GLN A CA 1
ATOM 2013 C C . GLN A 1 254 ? -5.352 10.559 -13.286 1.00 81.19 254 GLN A C 1
ATOM 2015 O O . GLN A 1 254 ? -5.612 9.536 -13.920 1.00 81.19 254 GLN A O 1
ATOM 2020 N N . SER A 1 255 ? -4.806 10.536 -12.076 1.00 89.75 255 SER A N 1
ATOM 2021 C CA . SER A 1 255 ? -4.648 9.332 -11.266 1.00 89.75 255 SER A CA 1
ATOM 2022 C C . SER A 1 255 ? -5.520 9.429 -10.022 1.00 89.75 255 SER A C 1
ATOM 2024 O O . SER A 1 255 ? -5.941 10.517 -9.621 1.00 89.75 255 SER A O 1
ATOM 2026 N N . MET A 1 256 ? -5.745 8.299 -9.358 1.00 91.25 256 MET A N 1
ATOM 2027 C CA . MET A 1 256 ? -6.418 8.282 -8.063 1.00 91.25 256 MET A CA 1
ATOM 2028 C C . MET A 1 256 ? -5.650 9.120 -7.022 1.00 91.25 256 MET A C 1
ATOM 2030 O O . MET A 1 256 ? -6.265 9.709 -6.141 1.00 91.25 256 MET A O 1
ATOM 2034 N N . ALA A 1 257 ? -4.320 9.244 -7.143 1.00 89.62 257 ALA A N 1
ATOM 2035 C CA . ALA A 1 257 ? -3.530 10.143 -6.300 1.00 89.62 257 ALA A CA 1
ATOM 2036 C C . ALA A 1 257 ? -3.855 11.624 -6.545 1.00 89.62 257 ALA A C 1
ATOM 2038 O O . ALA A 1 257 ? -3.914 12.394 -5.589 1.00 89.62 257 ALA A O 1
ATOM 2039 N N . GLU A 1 258 ? -4.078 12.036 -7.794 1.00 87.81 258 GLU A N 1
ATOM 2040 C CA . GLU A 1 258 ? -4.508 13.407 -8.096 1.00 87.81 258 GLU A CA 1
ATOM 2041 C C . GLU A 1 258 ? -5.919 13.663 -7.557 1.00 87.81 258 GLU A C 1
ATOM 2043 O O . GLU A 1 258 ? -6.131 14.670 -6.888 1.00 87.81 258 GLU A O 1
ATOM 2048 N N . LEU A 1 259 ? -6.840 12.712 -7.744 1.00 87.38 259 LEU A N 1
ATOM 2049 C CA . LEU A 1 259 ? -8.202 12.789 -7.212 1.00 87.38 259 LEU A CA 1
ATOM 2050 C C . LEU A 1 259 ? -8.242 12.867 -5.675 1.00 87.38 259 LEU A C 1
ATOM 2052 O O . LEU A 1 259 ? -9.082 13.565 -5.115 1.00 87.38 259 LEU A O 1
ATOM 2056 N N . ILE A 1 260 ? -7.333 12.168 -4.985 1.00 85.62 260 ILE A N 1
ATOM 2057 C CA . ILE A 1 260 ? -7.276 12.169 -3.517 1.00 85.62 260 ILE A CA 1
ATOM 2058 C C . ILE A 1 260 ? -6.639 13.450 -2.953 1.00 85.62 260 ILE A C 1
ATOM 2060 O O . ILE A 1 260 ? -7.070 13.941 -1.908 1.00 85.62 260 ILE A O 1
ATOM 2064 N N . ASN A 1 261 ? -5.605 13.983 -3.615 1.00 81.50 261 ASN A N 1
ATOM 2065 C CA . ASN A 1 261 ? -4.770 15.059 -3.066 1.00 81.50 261 ASN A CA 1
ATOM 2066 C C . ASN A 1 261 ? -5.081 16.467 -3.609 1.00 81.50 261 ASN A C 1
ATOM 2068 O O . ASN A 1 261 ? -4.605 17.437 -3.023 1.00 81.50 261 ASN A O 1
ATOM 2072 N N . GLN A 1 262 ? -5.821 16.619 -4.714 1.00 74.50 262 GLN A N 1
ATOM 2073 C CA . GLN A 1 262 ? -6.134 17.935 -5.288 1.00 74.50 262 GLN A CA 1
ATOM 2074 C C . GLN A 1 262 ? -7.510 18.437 -4.834 1.00 74.50 262 GLN A C 1
ATOM 2076 O O . GLN A 1 262 ? -8.538 17.877 -5.196 1.00 74.50 262 GLN A O 1
ATOM 2081 N N . GLU A 1 263 ? -7.537 19.563 -4.118 1.00 58.53 263 GLU A N 1
ATOM 2082 C CA . GLU A 1 263 ? -8.772 20.189 -3.609 1.00 58.53 263 GLU A CA 1
ATOM 2083 C C . GLU A 1 263 ? -9.733 20.668 -4.718 1.00 58.53 263 GLU A C 1
ATOM 2085 O O . GLU A 1 263 ? -10.918 20.862 -4.467 1.00 58.53 263 GLU A O 1
ATOM 2090 N N . ASN A 1 264 ? -9.241 20.821 -5.953 1.00 59.72 264 ASN A N 1
ATOM 2091 C CA . ASN A 1 264 ? -9.998 21.353 -7.092 1.00 59.72 264 ASN A CA 1
ATOM 2092 C C . ASN A 1 264 ? -10.681 20.285 -7.971 1.00 59.72 264 ASN A C 1
ATOM 2094 O O . ASN A 1 264 ? -11.339 20.653 -8.945 1.00 59.72 264 ASN A O 1
ATOM 2098 N N . ILE A 1 265 ? -10.517 18.986 -7.687 1.00 69.25 265 ILE A N 1
ATOM 2099 C CA . ILE A 1 265 ? -11.205 17.917 -8.430 1.00 69.25 265 ILE A CA 1
ATOM 2100 C C . ILE A 1 265 ? -12.361 17.391 -7.577 1.00 69.25 265 ILE A C 1
ATOM 2102 O O . ILE A 1 265 ? -12.163 16.614 -6.646 1.00 69.25 265 ILE A O 1
ATOM 2106 N N . HIS A 1 266 ? -13.579 17.814 -7.914 1.00 77.62 266 HIS A N 1
ATOM 2107 C CA . HIS A 1 266 ? -14.802 17.266 -7.329 1.00 77.62 266 HIS A CA 1
ATOM 2108 C C . HIS A 1 266 ? -15.184 15.945 -8.011 1.00 77.62 266 HIS A C 1
ATOM 2110 O O . HIS A 1 266 ? -15.041 15.804 -9.228 1.00 77.62 266 HIS A O 1
ATOM 2116 N N . VAL A 1 267 ? -15.663 14.978 -7.229 1.00 85.44 267 VAL A N 1
ATOM 2117 C CA . VAL A 1 267 ? -16.209 13.707 -7.716 1.00 85.44 267 VAL A CA 1
ATOM 2118 C C . VAL A 1 267 ? -17.419 13.342 -6.870 1.00 85.44 267 VAL A C 1
ATOM 2120 O O . VAL A 1 267 ? -17.322 13.284 -5.649 1.00 85.44 267 VAL A O 1
ATOM 2123 N N . ASP A 1 268 ? -18.554 13.082 -7.512 1.00 85.88 268 ASP A N 1
ATOM 2124 C CA . ASP A 1 268 ? -19.761 12.663 -6.806 1.00 85.88 268 ASP A CA 1
ATOM 2125 C C . ASP A 1 268 ? -19.648 11.220 -6.280 1.00 85.88 268 ASP A C 1
ATOM 2127 O O . ASP A 1 268 ? -18.892 10.391 -6.804 1.00 85.88 268 ASP A O 1
ATOM 2131 N N . TRP A 1 269 ? -20.469 10.894 -5.278 1.00 85.81 269 TRP A N 1
ATOM 2132 C CA . TRP A 1 269 ? -20.520 9.568 -4.663 1.00 85.81 269 TRP A CA 1
ATOM 2133 C C . TRP A 1 269 ? -20.667 8.408 -5.666 1.00 85.81 269 TRP A C 1
ATOM 2135 O O . TRP A 1 269 ? -19.999 7.381 -5.522 1.00 85.81 269 TRP A O 1
ATOM 2145 N N . LEU A 1 270 ? -21.519 8.534 -6.691 1.00 83.44 270 LEU A N 1
ATOM 2146 C CA . LEU A 1 270 ? -21.774 7.442 -7.638 1.00 83.44 270 LEU A CA 1
ATOM 2147 C C . LEU A 1 270 ? -20.579 7.224 -8.568 1.00 83.44 270 LEU A C 1
ATOM 2149 O O . LEU A 1 270 ? -20.240 6.074 -8.865 1.00 83.44 270 LEU A O 1
ATOM 2153 N N . SER A 1 271 ? -19.924 8.300 -9.001 1.00 87.75 271 SER A N 1
ATOM 2154 C CA . SER A 1 271 ? -18.677 8.230 -9.767 1.00 87.75 271 SER A CA 1
ATOM 2155 C C . SER A 1 271 ? -17.544 7.620 -8.938 1.00 87.75 271 SER A C 1
ATOM 2157 O O . SER A 1 271 ? -16.893 6.679 -9.398 1.00 87.75 271 SER A O 1
ATOM 2159 N N . LEU A 1 272 ? -17.365 8.051 -7.684 1.00 91.62 272 LEU A N 1
ATOM 2160 C CA . LEU A 1 272 ? -16.369 7.476 -6.773 1.00 91.62 272 LEU A CA 1
ATOM 2161 C C . LEU A 1 272 ? -16.624 5.982 -6.508 1.00 91.62 272 LEU A C 1
ATOM 2163 O O . LEU A 1 272 ? -15.698 5.171 -6.562 1.00 91.62 272 LEU A O 1
ATOM 2167 N N . PHE A 1 273 ? -17.878 5.589 -6.270 1.00 88.12 273 PHE A N 1
ATOM 2168 C CA . PHE A 1 273 ? -18.247 4.192 -6.038 1.00 88.12 273 PHE A CA 1
ATOM 2169 C C . PHE A 1 273 ? -17.990 3.313 -7.275 1.00 88.12 273 PHE A C 1
ATOM 2171 O O . PHE A 1 273 ? -17.477 2.200 -7.143 1.00 88.12 273 PHE A O 1
ATOM 2178 N N . ARG A 1 274 ? -18.249 3.822 -8.489 1.00 89.88 274 ARG A N 1
ATOM 2179 C CA . ARG A 1 274 ? -17.897 3.138 -9.750 1.00 89.88 274 ARG A CA 1
ATOM 2180 C C . ARG A 1 274 ? -16.387 2.961 -9.916 1.00 89.88 274 ARG A C 1
ATOM 2182 O O . ARG A 1 274 ? -15.956 1.884 -10.327 1.00 89.88 274 ARG A O 1
ATOM 2189 N N . ILE A 1 275 ? -15.587 3.968 -9.556 1.00 94.50 275 ILE A N 1
ATOM 2190 C CA . ILE A 1 275 ? -14.118 3.874 -9.538 1.00 94.50 275 ILE A CA 1
ATOM 2191 C C . ILE A 1 275 ? -13.677 2.780 -8.555 1.00 94.50 275 ILE A C 1
ATOM 2193 O O . ILE A 1 275 ? -12.944 1.867 -8.929 1.00 94.50 275 ILE A O 1
ATOM 2197 N N . ILE A 1 276 ? -14.185 2.792 -7.323 1.00 95.75 276 ILE A N 1
ATOM 2198 C CA . ILE A 1 276 ? -13.894 1.764 -6.311 1.00 95.75 276 ILE A CA 1
ATOM 2199 C C . ILE A 1 276 ? -14.222 0.351 -6.826 1.00 95.75 276 ILE A C 1
ATOM 2201 O O . ILE A 1 276 ? -13.386 -0.554 -6.732 1.00 95.75 276 ILE A O 1
ATOM 2205 N N . GLN A 1 277 ? -15.402 0.161 -7.426 1.00 93.50 277 GLN A N 1
ATOM 2206 C CA . GLN A 1 277 ? -15.803 -1.117 -8.019 1.00 93.50 277 GLN A CA 1
ATOM 2207 C C . GLN A 1 277 ? -14.896 -1.530 -9.189 1.00 93.50 277 GLN A C 1
ATOM 2209 O O . GLN A 1 277 ? -14.537 -2.702 -9.294 1.00 93.50 277 GLN A O 1
ATOM 2214 N N . GLY A 1 278 ? -14.494 -0.591 -10.051 1.00 96.44 278 GLY A N 1
ATOM 2215 C CA . GLY A 1 278 ? -13.565 -0.841 -11.155 1.00 96.44 278 GLY A CA 1
ATOM 2216 C C . GLY A 1 278 ? -12.179 -1.284 -10.677 1.00 96.44 278 GLY A C 1
ATOM 2217 O O . GLY A 1 278 ? -11.637 -2.271 -11.177 1.00 96.44 278 GLY A O 1
ATOM 2218 N N . ILE A 1 279 ? -11.630 -0.630 -9.649 1.00 98.19 279 ILE A N 1
ATOM 2219 C CA . ILE A 1 279 ? -10.371 -1.055 -9.016 1.00 98.19 279 ILE A CA 1
ATOM 2220 C C . ILE A 1 279 ? -10.525 -2.486 -8.475 1.00 98.19 279 ILE A C 1
ATOM 2222 O O . ILE A 1 279 ? -9.711 -3.356 -8.788 1.00 98.19 279 ILE A O 1
ATOM 2226 N N . ALA A 1 280 ? -11.602 -2.764 -7.733 1.00 97.81 280 ALA A N 1
ATOM 2227 C CA . ALA A 1 280 ? -11.847 -4.082 -7.152 1.00 97.81 280 ALA A CA 1
ATOM 2228 C C . ALA A 1 280 ? -11.986 -5.193 -8.215 1.00 97.81 280 ALA A C 1
ATOM 2230 O O . ALA A 1 280 ? -11.397 -6.267 -8.062 1.00 97.81 280 ALA A O 1
ATOM 2231 N N . LYS A 1 281 ? -12.699 -4.930 -9.322 1.00 98.00 281 LYS A N 1
ATOM 2232 C CA . LYS A 1 281 ? -12.781 -5.823 -10.494 1.00 98.00 281 LYS A CA 1
ATOM 2233 C C . LYS A 1 281 ? -11.409 -6.078 -11.115 1.00 98.00 281 LYS A C 1
ATOM 2235 O O . LYS A 1 281 ? -11.072 -7.229 -11.387 1.00 98.00 281 LYS A O 1
ATOM 2240 N N . GLY A 1 282 ? -10.614 -5.024 -11.319 1.00 98.25 282 GLY A N 1
ATOM 2241 C CA . GLY A 1 282 ? -9.264 -5.121 -11.872 1.00 98.25 282 GLY A CA 1
ATOM 2242 C C . GLY A 1 282 ? -8.366 -6.038 -11.042 1.00 98.25 282 GLY A C 1
ATOM 2243 O O . GLY A 1 282 ? -7.781 -6.971 -11.585 1.00 98.25 282 GLY A O 1
ATOM 2244 N N . ILE A 1 283 ? -8.326 -5.849 -9.721 1.00 98.50 283 ILE A N 1
ATOM 2245 C CA . ILE A 1 283 ? -7.521 -6.698 -8.828 1.00 98.50 283 ILE A CA 1
ATOM 2246 C C . ILE A 1 283 ? -8.077 -8.133 -8.795 1.00 98.50 283 ILE A C 1
ATOM 2248 O O . ILE A 1 283 ? -7.309 -9.089 -8.886 1.00 98.50 283 ILE A O 1
ATOM 2252 N N . GLN A 1 284 ? -9.406 -8.322 -8.762 1.00 98.00 284 GLN A N 1
ATOM 2253 C CA . GLN A 1 284 ? -10.010 -9.660 -8.851 1.00 98.00 284 GLN A CA 1
ATOM 2254 C C . GLN A 1 284 ? -9.619 -10.386 -10.152 1.00 98.00 284 GLN A C 1
ATOM 2256 O O . GLN A 1 284 ? -9.388 -11.598 -10.135 1.00 98.00 284 GLN A O 1
ATOM 2261 N N . TYR A 1 285 ? -9.532 -9.668 -11.275 1.00 98.19 285 TYR A N 1
ATOM 2262 C CA . TYR A 1 285 ? -9.042 -10.215 -12.538 1.00 98.19 285 TYR A CA 1
ATOM 2263 C C . TYR A 1 285 ? -7.572 -10.652 -12.432 1.00 98.19 285 TYR A C 1
ATOM 2265 O O . TYR A 1 285 ? -7.271 -11.792 -12.788 1.00 98.19 285 TYR A O 1
ATOM 2273 N N . LEU A 1 286 ? -6.682 -9.817 -11.878 1.00 97.31 286 LEU A N 1
ATOM 2274 C CA . LEU A 1 286 ? -5.272 -10.179 -11.658 1.00 97.31 286 LEU A CA 1
ATOM 2275 C C . LEU A 1 286 ? -5.142 -11.443 -10.795 1.00 97.31 286 LEU A C 1
ATOM 2277 O O . LEU A 1 286 ? -4.461 -12.393 -11.182 1.00 97.31 286 LEU A O 1
ATOM 2281 N N . HIS A 1 287 ? -5.888 -11.517 -9.688 1.00 96.12 287 HIS A N 1
ATOM 2282 C CA . HIS A 1 287 ? -5.879 -12.674 -8.784 1.00 96.12 287 HIS A CA 1
ATOM 2283 C C . HIS A 1 287 ? -6.400 -13.950 -9.456 1.00 96.12 287 HIS A C 1
ATOM 2285 O O . HIS A 1 287 ? -5.855 -15.027 -9.217 1.00 96.12 287 HIS A O 1
ATOM 2291 N N . LYS A 1 288 ? -7.389 -13.850 -10.357 1.00 94.88 288 LYS A N 1
ATOM 2292 C CA . LYS A 1 288 ? -7.831 -14.975 -11.207 1.00 94.88 288 LYS A CA 1
ATOM 2293 C C . LYS A 1 288 ? -6.749 -15.430 -12.193 1.00 94.88 288 LYS A C 1
ATOM 2295 O O . LYS A 1 288 ? -6.644 -16.626 -12.443 1.00 94.88 288 LYS A O 1
ATOM 2300 N N . GLN A 1 289 ? -5.921 -14.515 -12.704 1.00 93.88 289 GLN A N 1
ATOM 2301 C CA . GLN A 1 289 ? -4.726 -14.848 -13.497 1.00 93.88 289 GLN A CA 1
ATOM 2302 C C . GLN A 1 289 ? -3.533 -15.313 -12.634 1.00 93.88 289 GLN A C 1
ATOM 2304 O O . GLN A 1 289 ? -2.454 -15.564 -13.169 1.00 93.88 289 GLN A O 1
ATOM 2309 N N . ARG A 1 290 ? -3.709 -15.439 -11.308 1.00 93.25 290 ARG A N 1
ATOM 2310 C CA . ARG A 1 290 ? -2.653 -15.714 -10.314 1.00 93.25 290 ARG A CA 1
ATOM 2311 C C . ARG A 1 290 ? -1.495 -14.703 -10.348 1.00 93.25 290 ARG A C 1
ATOM 2313 O O . ARG A 1 290 ? -0.371 -15.048 -9.999 1.00 93.25 290 ARG A O 1
ATOM 2320 N N . VAL A 1 291 ? -1.771 -13.462 -10.749 1.00 94.00 291 VAL A N 1
ATOM 2321 C CA . VAL A 1 291 ? -0.829 -12.336 -10.684 1.00 94.00 291 VAL A CA 1
ATOM 2322 C C . VAL A 1 291 ? -1.117 -11.522 -9.425 1.00 94.00 291 VAL A C 1
ATOM 2324 O O . VAL A 1 291 ? -2.273 -11.189 -9.161 1.00 94.00 291 VAL A O 1
ATOM 2327 N N . VAL A 1 292 ? -0.072 -11.196 -8.665 1.00 94.56 292 VAL A N 1
ATOM 2328 C CA . VAL A 1 292 ? -0.118 -10.265 -7.525 1.00 94.56 292 VAL A CA 1
ATOM 2329 C C . VAL A 1 292 ? 0.648 -9.008 -7.924 1.00 94.56 292 VAL A C 1
ATOM 2331 O O . VAL A 1 292 ? 1.728 -9.109 -8.499 1.00 94.56 292 VAL A O 1
ATOM 2334 N N . HIS A 1 293 ? 0.087 -7.828 -7.679 1.00 94.69 293 HIS A N 1
ATOM 2335 C CA . HIS A 1 293 ? 0.611 -6.568 -8.209 1.00 94.69 293 HIS A CA 1
ATOM 2336 C C . HIS A 1 293 ? 1.726 -5.955 -7.347 1.00 94.69 293 HIS A C 1
ATOM 2338 O O . HIS A 1 293 ? 2.674 -5.389 -7.891 1.00 94.69 293 HIS A O 1
ATOM 2344 N N . LEU A 1 294 ? 1.616 -6.050 -6.016 1.00 91.81 294 LEU A N 1
ATOM 2345 C CA . LEU A 1 294 ? 2.629 -5.674 -5.005 1.00 91.81 294 LEU A CA 1
ATOM 2346 C C . LEU A 1 294 ? 3.061 -4.192 -4.942 1.00 91.81 294 LEU A C 1
ATOM 2348 O O . LEU A 1 294 ? 3.674 -3.775 -3.961 1.00 91.81 294 LEU A O 1
ATOM 2352 N N . ASP A 1 295 ? 2.703 -3.369 -5.930 1.00 90.69 295 ASP A N 1
ATOM 2353 C CA . ASP A 1 295 ? 2.838 -1.902 -5.904 1.00 90.69 295 ASP A CA 1
ATOM 2354 C C . ASP A 1 295 ? 1.477 -1.193 -6.055 1.00 90.69 295 ASP A C 1
ATOM 2356 O O . ASP A 1 295 ? 1.385 -0.161 -6.711 1.00 90.69 295 ASP A O 1
ATOM 2360 N N . LEU A 1 296 ? 0.379 -1.751 -5.534 1.00 94.06 296 LEU A N 1
ATOM 2361 C CA . LEU A 1 296 ? -0.925 -1.072 -5.593 1.00 94.06 296 LEU A CA 1
ATOM 2362 C C . LEU A 1 296 ? -0.918 0.179 -4.705 1.00 94.06 296 LEU A C 1
ATOM 2364 O O . LEU A 1 296 ? -0.721 0.100 -3.496 1.00 94.06 296 LEU A O 1
ATOM 2368 N N . LYS A 1 297 ? -1.146 1.335 -5.330 1.00 92.00 297 LYS A N 1
ATOM 2369 C CA . LYS A 1 297 ? -1.200 2.661 -4.704 1.00 92.00 297 LYS A CA 1
ATOM 2370 C C . LYS A 1 297 ? -1.934 3.645 -5.626 1.00 92.00 297 LYS A C 1
ATOM 2372 O O . LYS A 1 297 ? -1.989 3.375 -6.831 1.00 92.00 297 LYS A O 1
ATOM 2377 N N . PRO A 1 298 ? -2.473 4.769 -5.125 1.00 92.31 298 PRO A N 1
ATOM 2378 C CA . PRO A 1 298 ? -3.269 5.696 -5.927 1.00 92.31 298 PRO A CA 1
ATOM 2379 C C . PRO A 1 298 ? -2.548 6.266 -7.162 1.00 92.31 298 PRO A C 1
ATOM 2381 O O . PRO A 1 298 ? -3.198 6.546 -8.164 1.00 92.31 298 PRO A O 1
ATOM 2384 N N . GLU A 1 299 ? -1.217 6.383 -7.147 1.00 89.88 299 GLU A N 1
ATOM 2385 C CA . GLU A 1 299 ? -0.415 6.847 -8.292 1.00 89.88 299 GLU A CA 1
ATOM 2386 C C . GLU A 1 299 ? -0.394 5.835 -9.451 1.00 89.88 299 GLU A C 1
ATOM 2388 O O . GLU A 1 299 ? -0.236 6.215 -10.608 1.00 89.88 299 GLU A O 1
ATOM 2393 N N . ASN A 1 300 ? -0.557 4.544 -9.145 1.00 92.62 300 ASN A N 1
ATOM 2394 C CA . ASN A 1 300 ? -0.580 3.457 -10.126 1.00 92.62 300 ASN A CA 1
ATOM 2395 C C . ASN A 1 300 ? -2.012 3.125 -10.610 1.00 92.62 300 ASN A C 1
ATOM 2397 O O . ASN A 1 300 ? -2.177 2.256 -11.471 1.00 92.62 300 ASN A O 1
ATOM 2401 N N . ILE A 1 301 ? -3.041 3.808 -10.091 1.00 95.19 301 ILE A N 1
ATOM 2402 C CA . ILE A 1 301 ? -4.427 3.730 -10.570 1.00 95.19 301 ILE A CA 1
ATOM 2403 C C . ILE A 1 301 ? -4.710 4.965 -11.431 1.00 95.19 301 ILE A C 1
ATOM 2405 O O . ILE A 1 301 ? -4.921 6.060 -10.912 1.00 95.19 301 ILE A O 1
ATOM 2409 N N . LEU A 1 302 ? -4.710 4.794 -12.750 1.00 93.75 302 LEU A N 1
ATOM 2410 C CA . LEU A 1 302 ? -4.977 5.869 -13.710 1.00 93.75 302 LEU A CA 1
ATOM 2411 C C . LEU A 1 302 ? -6.474 5.934 -14.035 1.00 93.75 302 LEU A C 1
ATOM 2413 O O . LEU A 1 302 ? -7.133 4.898 -14.034 1.00 93.75 302 LEU A O 1
ATOM 2417 N N . LEU A 1 303 ? -7.010 7.110 -14.353 1.00 92.31 303 LEU A N 1
ATOM 2418 C CA . LEU A 1 303 ? -8.403 7.304 -14.768 1.00 92.31 303 LEU A CA 1
ATOM 2419 C C . LEU A 1 303 ? -8.441 7.670 -16.257 1.00 92.31 303 LEU A C 1
ATOM 2421 O O . LEU A 1 303 ? -7.740 8.587 -16.697 1.00 92.31 303 LEU A O 1
ATOM 2425 N N . ASP A 1 304 ? -9.216 6.940 -17.062 1.00 90.25 304 ASP A N 1
ATOM 2426 C CA . ASP A 1 304 ? -9.455 7.335 -18.456 1.00 90.25 304 ASP A CA 1
ATOM 2427 C C . ASP A 1 304 ? -10.483 8.476 -18.565 1.00 90.25 304 ASP A C 1
ATOM 2429 O O . ASP A 1 304 ? -10.938 9.023 -17.562 1.00 90.25 304 ASP A O 1
ATOM 2433 N N . ALA A 1 305 ? -10.799 8.890 -19.795 1.00 87.44 305 ALA A N 1
ATOM 2434 C CA . ALA A 1 305 ? -11.704 10.013 -20.044 1.00 87.44 305 ALA A CA 1
ATOM 2435 C C . ALA A 1 305 ? -13.141 9.775 -19.534 1.00 87.44 305 ALA A C 1
ATOM 2437 O O . ALA A 1 305 ? -13.858 10.742 -19.296 1.00 87.44 305 ALA A O 1
ATOM 2438 N N . ASP A 1 306 ? -13.531 8.513 -19.331 1.00 88.12 306 ASP A N 1
ATOM 2439 C CA . ASP A 1 306 ? -14.841 8.099 -18.822 1.00 88.12 306 ASP A CA 1
ATOM 2440 C C . ASP A 1 306 ? -14.804 7.818 -17.302 1.00 88.12 306 ASP A C 1
ATOM 2442 O O . ASP A 1 306 ? -15.723 7.211 -16.747 1.00 88.12 306 ASP A O 1
ATOM 2446 N N . MET A 1 307 ? -13.728 8.238 -16.619 1.00 87.56 307 MET A N 1
ATOM 2447 C CA . MET A 1 307 ? -13.431 7.955 -15.206 1.00 87.56 307 MET A CA 1
ATOM 2448 C C . MET A 1 307 ? -13.341 6.452 -14.881 1.00 87.56 307 MET A C 1
ATOM 2450 O O . MET A 1 307 ? -13.494 6.045 -13.727 1.00 87.56 307 MET A O 1
ATOM 2454 N N . ILE A 1 308 ? -13.048 5.597 -15.869 1.00 92.31 308 ILE A N 1
ATOM 2455 C CA . ILE A 1 308 ? -12.849 4.163 -15.645 1.00 92.31 308 ILE A CA 1
ATOM 2456 C C . ILE A 1 308 ? -11.405 3.940 -15.164 1.00 92.31 308 ILE A C 1
ATOM 2458 O O . ILE A 1 308 ? -10.452 4.273 -15.880 1.00 92.31 308 ILE A O 1
ATOM 2462 N N . PRO A 1 309 ? -11.196 3.337 -13.978 1.00 96.06 309 PRO A N 1
ATOM 2463 C CA . PRO A 1 309 ? -9.863 3.134 -13.428 1.00 96.06 309 PRO A CA 1
ATOM 2464 C C . PRO A 1 309 ? -9.107 2.043 -14.181 1.00 96.06 309 PRO A C 1
ATOM 2466 O O . PRO A 1 309 ? -9.679 0.997 -14.495 1.00 96.06 309 PRO A O 1
ATOM 2469 N N . LYS A 1 310 ? -7.809 2.258 -14.408 1.00 96.00 310 LYS A N 1
ATOM 2470 C CA . LYS A 1 310 ? -6.854 1.324 -15.015 1.00 96.00 310 LYS A CA 1
ATOM 2471 C C . LYS A 1 310 ? -5.687 1.092 -14.056 1.00 96.00 310 LYS A C 1
ATOM 2473 O O . LYS A 1 310 ? -4.930 2.015 -13.757 1.00 96.00 310 LYS A O 1
ATOM 2478 N N . ILE A 1 311 ? -5.513 -0.150 -13.611 1.00 96.50 311 ILE A N 1
ATOM 2479 C CA . ILE A 1 311 ? -4.331 -0.577 -12.852 1.00 96.50 311 ILE A CA 1
ATOM 2480 C C . ILE A 1 311 ? -3.119 -0.584 -13.792 1.00 96.50 311 ILE A C 1
ATOM 2482 O O . ILE A 1 311 ? -3.203 -1.090 -14.917 1.00 96.50 311 ILE A O 1
ATOM 2486 N N . SER A 1 312 ? -2.007 -0.010 -13.339 1.00 92.62 312 SER A N 1
ATOM 2487 C CA . SER A 1 312 ? -0.797 0.222 -14.129 1.00 92.62 312 SER A CA 1
ATOM 2488 C C . SER A 1 312 ? 0.481 -0.059 -13.328 1.00 92.62 312 SER A C 1
ATOM 2490 O O . SER A 1 312 ? 0.443 -0.130 -12.105 1.00 92.62 312 SER A O 1
ATOM 2492 N N . ASN A 1 313 ? 1.621 -0.130 -14.030 1.00 88.75 313 ASN A N 1
ATOM 2493 C CA . ASN A 1 313 ? 2.969 -0.269 -13.462 1.00 88.75 313 ASN A CA 1
ATOM 2494 C C . ASN A 1 313 ? 3.230 -1.600 -12.722 1.00 88.75 313 ASN A C 1
ATOM 2496 O O . ASN A 1 313 ? 3.378 -1.662 -11.504 1.00 88.75 313 ASN A O 1
ATOM 2500 N N . PHE A 1 314 ? 3.398 -2.662 -13.509 1.00 91.00 314 PHE A N 1
ATOM 2501 C CA . PHE A 1 314 ? 3.590 -4.042 -13.052 1.00 91.00 314 PHE A CA 1
ATOM 2502 C C . PHE A 1 314 ? 5.059 -4.396 -12.744 1.00 91.00 314 PHE A C 1
ATOM 2504 O O . PHE A 1 314 ? 5.412 -5.568 -12.659 1.00 91.00 314 PHE A O 1
ATOM 2511 N N . GLY A 1 315 ? 5.941 -3.406 -12.561 1.00 85.75 315 GLY A N 1
ATOM 2512 C CA . GLY A 1 315 ? 7.388 -3.620 -12.387 1.00 85.75 315 GLY A CA 1
ATOM 2513 C C . GLY A 1 315 ? 7.813 -4.343 -11.097 1.00 85.75 315 GLY A C 1
ATOM 2514 O O . GLY A 1 315 ? 8.989 -4.671 -10.954 1.00 85.75 315 GLY A O 1
ATOM 2515 N N . LYS A 1 316 ? 6.876 -4.580 -10.168 1.00 86.75 316 LYS A N 1
ATOM 2516 C CA . LYS A 1 316 ? 7.033 -5.446 -8.981 1.00 86.75 316 LYS A CA 1
ATOM 2517 C C . LYS A 1 316 ? 6.039 -6.614 -8.954 1.00 86.75 316 LYS A C 1
ATOM 2519 O O . LYS A 1 316 ? 5.970 -7.310 -7.950 1.00 86.75 316 LYS A O 1
ATOM 2524 N N . ALA A 1 317 ? 5.224 -6.779 -9.995 1.00 91.06 317 ALA A N 1
ATOM 2525 C CA . ALA A 1 317 ? 4.206 -7.816 -10.008 1.00 91.06 317 ALA A CA 1
ATOM 2526 C C . ALA A 1 317 ? 4.855 -9.201 -10.128 1.00 91.06 317 ALA A C 1
ATOM 2528 O O . ALA A 1 317 ? 5.881 -9.352 -10.790 1.00 91.06 317 ALA A O 1
ATOM 2529 N N . GLU A 1 318 ? 4.230 -10.203 -9.518 1.00 91.25 318 GLU A N 1
ATOM 2530 C CA . GLU A 1 318 ? 4.722 -11.581 -9.474 1.00 91.25 318 GLU A CA 1
ATOM 2531 C C . GLU A 1 318 ? 3.623 -12.566 -9.889 1.00 91.25 318 GLU A C 1
ATOM 2533 O O . GLU A 1 318 ? 2.435 -12.368 -9.610 1.00 91.25 318 GLU A O 1
ATOM 2538 N N . GLN A 1 319 ? 4.023 -13.653 -10.550 1.00 90.31 319 GLN A N 1
ATOM 2539 C CA . GLN A 1 319 ? 3.141 -14.769 -10.892 1.00 90.31 319 GLN A CA 1
ATOM 2540 C C . GLN A 1 319 ? 3.212 -15.822 -9.782 1.00 90.31 319 GLN A C 1
ATOM 2542 O O . GLN A 1 319 ? 4.247 -16.455 -9.596 1.00 90.31 319 GLN A O 1
ATOM 2547 N N . LEU A 1 320 ? 2.103 -16.068 -9.083 1.00 87.81 320 LEU A N 1
ATOM 2548 C CA . LEU A 1 320 ? 2.017 -17.187 -8.145 1.00 87.81 320 LEU A CA 1
ATOM 2549 C C . LEU A 1 320 ? 2.033 -18.515 -8.904 1.00 87.81 320 LEU A C 1
ATOM 2551 O O . LEU A 1 320 ? 1.331 -18.684 -9.910 1.00 87.81 320 LEU A O 1
ATOM 2555 N N . GLU A 1 321 ? 2.780 -19.482 -8.375 1.00 82.50 321 GLU A N 1
ATOM 2556 C CA . GLU A 1 321 ? 2.786 -20.849 -8.884 1.00 82.50 321 GLU A CA 1
ATOM 2557 C C . GLU A 1 321 ? 1.387 -21.478 -8.838 1.00 82.50 321 GLU A C 1
ATOM 2559 O O . GLU A 1 321 ? 0.501 -21.063 -8.086 1.00 82.50 321 GLU A O 1
ATOM 2564 N N . ARG A 1 322 ? 1.167 -22.528 -9.637 1.00 74.06 322 ARG A N 1
ATOM 2565 C CA . ARG A 1 322 ? -0.109 -23.269 -9.631 1.00 74.06 322 ARG A CA 1
ATOM 2566 C C . ARG A 1 322 ? -0.325 -24.073 -8.346 1.00 74.06 322 ARG A C 1
ATOM 2568 O O . ARG A 1 322 ? -1.468 -24.325 -7.989 1.00 74.06 322 ARG A O 1
ATOM 2575 N N . SER A 1 323 ? 0.762 -24.469 -7.690 1.00 71.81 323 SER A N 1
ATOM 2576 C CA . SER A 1 323 ? 0.817 -25.287 -6.473 1.00 71.81 323 SER A CA 1
ATOM 2577 C C . SER A 1 323 ? 0.831 -24.481 -5.170 1.00 71.81 323 SER A C 1
ATOM 2579 O O . SER A 1 323 ? 0.611 -25.066 -4.114 1.00 71.81 323 SER A O 1
ATOM 2581 N N . ALA A 1 324 ? 1.090 -23.170 -5.223 1.00 74.44 324 ALA A N 1
ATOM 2582 C CA . ALA A 1 324 ? 1.284 -22.333 -4.040 1.00 74.44 324 ALA A CA 1
ATOM 2583 C C . ALA A 1 324 ? 0.531 -21.000 -4.155 1.00 74.44 324 ALA A C 1
ATOM 2585 O O . ALA A 1 324 ? 0.700 -20.258 -5.121 1.00 74.44 324 ALA A O 1
ATOM 2586 N N . ASP A 1 325 ? -0.282 -20.668 -3.148 1.00 79.06 325 ASP A N 1
ATOM 2587 C CA . ASP A 1 325 ? -1.013 -19.388 -3.046 1.00 79.06 325 ASP A CA 1
ATOM 2588 C C . ASP A 1 325 ? -0.178 -18.247 -2.432 1.00 79.06 325 ASP A C 1
ATOM 2590 O O . ASP A 1 325 ? -0.686 -17.151 -2.176 1.00 79.06 325 ASP A O 1
ATOM 2594 N N . LYS A 1 326 ? 1.111 -18.507 -2.198 1.00 80.88 326 LYS A N 1
ATOM 2595 C CA . LYS A 1 326 ? 2.101 -17.576 -1.657 1.00 80.88 326 LYS A CA 1
ATOM 2596 C C . LYS A 1 326 ? 3.415 -17.712 -2.429 1.00 80.88 326 LYS A C 1
ATOM 2598 O O . LYS A 1 326 ? 3.699 -18.786 -2.951 1.00 80.88 326 LYS A O 1
ATOM 2603 N N . THR A 1 327 ? 4.215 -16.651 -2.465 1.00 79.12 327 THR A N 1
ATOM 2604 C CA . THR A 1 327 ? 5.594 -16.667 -2.977 1.00 79.12 327 THR A CA 1
ATOM 2605 C C . THR A 1 327 ? 6.500 -15.822 -2.080 1.00 79.12 327 THR A C 1
ATOM 2607 O O . THR A 1 327 ? 6.047 -14.829 -1.512 1.00 79.12 327 THR A O 1
ATOM 2610 N N . THR A 1 328 ? 7.765 -16.202 -1.927 1.00 77.62 328 THR A N 1
ATOM 2611 C CA . THR A 1 328 ? 8.760 -15.407 -1.191 1.00 77.62 328 THR A CA 1
ATOM 2612 C C . THR A 1 328 ? 9.382 -14.391 -2.138 1.00 77.62 328 THR A C 1
ATOM 2614 O O . THR A 1 328 ? 9.883 -14.760 -3.198 1.00 77.62 328 THR A O 1
ATOM 2617 N N . LEU A 1 329 ? 9.355 -13.110 -1.767 1.00 71.31 329 LEU A N 1
ATOM 2618 C CA . LEU A 1 329 ? 9.977 -12.057 -2.564 1.00 71.31 329 LEU A CA 1
ATOM 2619 C C . LEU A 1 329 ? 11.479 -11.967 -2.301 1.00 71.31 329 LEU A C 1
ATOM 2621 O O . LEU A 1 329 ? 11.927 -11.953 -1.154 1.00 71.31 329 LEU A O 1
ATOM 2625 N N . ASP A 1 330 ? 12.243 -11.770 -3.372 1.00 65.88 330 ASP A N 1
ATOM 2626 C CA . ASP A 1 330 ? 13.607 -11.261 -3.270 1.00 65.88 330 ASP A CA 1
ATOM 2627 C C . ASP A 1 330 ? 13.619 -9.891 -2.576 1.00 65.88 330 ASP A C 1
ATOM 2629 O O . ASP A 1 330 ? 12.811 -9.010 -2.887 1.00 65.88 330 ASP A O 1
ATOM 2633 N N . LEU A 1 331 ? 14.633 -9.646 -1.737 1.00 54.81 331 LEU A N 1
ATOM 2634 C CA . LEU A 1 331 ? 14.871 -8.352 -1.069 1.00 54.81 331 LEU A CA 1
ATOM 2635 C C . LEU A 1 331 ? 14.857 -7.152 -2.040 1.00 54.81 331 LEU A C 1
ATOM 2637 O O . LEU A 1 331 ? 14.525 -6.032 -1.661 1.00 54.81 331 LEU A O 1
ATOM 2641 N N . LYS A 1 332 ? 15.208 -7.385 -3.312 1.00 55.09 332 LYS A N 1
ATOM 2642 C CA . LYS A 1 332 ? 15.254 -6.378 -4.386 1.00 55.09 332 LYS A CA 1
ATOM 2643 C C . LYS A 1 332 ? 13.878 -6.013 -4.960 1.00 55.09 332 LYS A C 1
ATOM 2645 O O . LYS A 1 332 ? 13.788 -4.995 -5.651 1.00 55.09 332 LYS A O 1
ATOM 2650 N N . ASN A 1 333 ? 12.848 -6.823 -4.708 1.00 53.34 333 ASN A N 1
ATOM 2651 C CA . ASN A 1 333 ? 11.468 -6.613 -5.160 1.00 53.34 333 ASN A CA 1
ATOM 2652 C C . ASN A 1 333 ? 10.563 -6.079 -4.030 1.00 53.34 333 ASN A C 1
ATOM 2654 O O . ASN A 1 333 ? 9.397 -5.765 -4.274 1.00 53.34 333 ASN A O 1
ATOM 2658 N N . LEU A 1 334 ? 11.100 -5.898 -2.815 1.00 57.53 334 LEU A N 1
ATOM 2659 C CA . LEU A 1 334 ? 10.365 -5.320 -1.690 1.00 57.53 334 LEU A CA 1
ATOM 2660 C C . LEU A 1 334 ? 9.858 -3.898 -1.992 1.00 57.53 334 LEU A C 1
ATOM 2662 O O . LEU A 1 334 ? 10.602 -3.078 -2.548 1.00 57.53 334 LEU A O 1
ATOM 2666 N N . PRO A 1 335 ? 8.610 -3.541 -1.627 1.00 52.75 335 PRO A N 1
ATOM 2667 C CA . PRO A 1 335 ? 8.080 -2.244 -2.008 1.00 52.75 335 PRO A CA 1
ATOM 2668 C C . PRO A 1 335 ? 8.556 -1.127 -1.065 1.00 52.75 335 PRO A C 1
ATOM 2670 O O . PRO A 1 335 ? 8.179 -1.057 0.098 1.00 52.75 335 PRO A O 1
ATOM 2673 N N . ALA A 1 336 ? 9.331 -0.186 -1.605 1.00 48.12 336 ALA A N 1
ATOM 2674 C CA . ALA A 1 336 ? 9.917 0.944 -0.873 1.00 48.12 336 ALA A CA 1
ATOM 2675 C C . ALA A 1 336 ? 8.938 2.076 -0.451 1.00 48.12 336 ALA A C 1
ATOM 2677 O O . ALA A 1 336 ? 9.375 3.200 -0.220 1.00 48.12 336 ALA A O 1
ATOM 2678 N N . THR A 1 337 ? 7.619 1.845 -0.397 1.00 51.09 337 THR A N 1
ATOM 2679 C CA . THR A 1 337 ? 6.614 2.902 -0.129 1.00 51.09 337 THR A CA 1
ATOM 2680 C C . THR A 1 337 ? 5.657 2.477 0.983 1.00 51.09 337 THR A C 1
ATOM 2682 O O . THR A 1 337 ? 4.682 1.775 0.747 1.00 51.09 337 THR A O 1
ATOM 2685 N N . THR A 1 338 ? 5.925 2.924 2.207 1.00 64.62 338 THR A N 1
ATOM 2686 C CA . THR A 1 338 ? 5.497 2.263 3.454 1.00 64.62 338 THR A CA 1
ATOM 2687 C C . THR A 1 338 ? 3.990 2.208 3.740 1.00 64.62 338 THR A C 1
ATOM 2689 O O . THR A 1 338 ? 3.585 1.399 4.565 1.00 64.62 338 THR A O 1
ATOM 2692 N N . ARG A 1 339 ? 3.139 3.043 3.117 1.00 80.19 339 ARG A N 1
ATOM 2693 C CA . ARG A 1 339 ? 1.712 3.156 3.508 1.00 80.19 339 ARG A CA 1
ATOM 2694 C C . ARG A 1 339 ? 0.822 2.017 2.993 1.00 80.19 339 ARG A C 1
ATOM 2696 O O . ARG A 1 339 ? -0.020 1.527 3.738 1.00 80.19 339 ARG A O 1
ATOM 2703 N N . TYR A 1 340 ? 0.976 1.622 1.729 1.00 87.94 340 TYR A N 1
ATOM 2704 C CA . TYR A 1 340 ? 0.095 0.636 1.076 1.00 87.94 340 TYR A CA 1
ATOM 2705 C C . TYR A 1 340 ? 0.643 -0.798 1.152 1.00 87.94 340 TYR A C 1
ATOM 2707 O O . TYR A 1 340 ? 0.035 -1.723 0.617 1.00 87.94 340 TYR A O 1
ATOM 2715 N N . VAL A 1 341 ? 1.802 -0.982 1.788 1.00 86.88 341 VAL A N 1
ATOM 2716 C CA . VAL A 1 341 ? 2.503 -2.264 1.902 1.00 86.88 341 VAL A CA 1
ATOM 2717 C C . VAL A 1 341 ? 1.890 -3.088 3.020 1.00 86.88 341 VAL A C 1
ATOM 2719 O O . VAL A 1 341 ? 1.767 -2.626 4.152 1.00 86.88 341 VAL A O 1
ATOM 2722 N N . ALA A 1 342 ? 1.519 -4.318 2.686 1.00 88.56 342 ALA A N 1
ATOM 2723 C CA . ALA A 1 342 ? 0.948 -5.258 3.631 1.00 88.56 342 ALA A CA 1
ATOM 2724 C C . ALA A 1 342 ? 2.000 -5.697 4.677 1.00 88.56 342 ALA A C 1
ATOM 2726 O O . ALA A 1 342 ? 3.129 -6.003 4.278 1.00 88.56 342 ALA A O 1
ATOM 2727 N N . PRO A 1 343 ? 1.673 -5.752 5.987 1.00 88.06 343 PRO A N 1
ATOM 2728 C CA . PRO A 1 343 ? 2.647 -6.022 7.052 1.00 88.06 343 PRO A CA 1
ATOM 2729 C C . PRO A 1 343 ? 3.488 -7.293 6.862 1.00 88.06 343 PRO A C 1
ATOM 2731 O O . PRO A 1 343 ? 4.666 -7.315 7.215 1.00 88.06 343 PRO A O 1
ATOM 2734 N N . GLU A 1 344 ? 2.924 -8.341 6.256 1.00 86.12 344 GLU A N 1
ATOM 2735 C CA . GLU A 1 344 ? 3.619 -9.603 5.989 1.00 86.12 344 GLU A CA 1
ATOM 2736 C C . GLU A 1 344 ? 4.762 -9.475 4.969 1.00 86.12 344 GLU A C 1
ATOM 2738 O O . GLU A 1 344 ? 5.728 -10.235 5.039 1.00 86.12 344 GLU A O 1
ATOM 2743 N N . LEU A 1 345 ? 4.717 -8.485 4.069 1.00 83.69 345 LEU A N 1
ATOM 2744 C CA . LEU A 1 345 ? 5.811 -8.213 3.129 1.00 83.69 345 LEU A CA 1
ATOM 2745 C C . LEU A 1 345 ? 7.051 -7.664 3.854 1.00 83.69 345 LEU A C 1
ATOM 2747 O O . LEU A 1 345 ? 8.176 -7.852 3.393 1.00 83.69 345 LEU A O 1
ATOM 2751 N N . SER A 1 346 ? 6.855 -7.028 5.012 1.00 77.75 346 SER A N 1
ATOM 2752 C CA . SER A 1 346 ? 7.919 -6.549 5.902 1.00 77.75 346 SER A CA 1
ATOM 2753 C C . SER A 1 346 ? 8.374 -7.591 6.937 1.00 77.75 346 SER A C 1
ATOM 2755 O O . SER A 1 346 ? 9.279 -7.307 7.719 1.00 77.75 346 SER A O 1
ATOM 2757 N N . SER A 1 347 ? 7.781 -8.791 6.953 1.00 73.12 347 SER A N 1
ATOM 2758 C CA . SER A 1 347 ? 8.247 -9.910 7.786 1.00 73.12 347 SER A CA 1
ATOM 2759 C C . SER A 1 347 ? 9.577 -10.484 7.276 1.00 73.12 347 SER A C 1
ATOM 2761 O O . SER A 1 347 ? 9.922 -10.295 6.113 1.00 73.12 347 SER A O 1
ATOM 2763 N N . LYS A 1 348 ? 10.296 -11.253 8.109 1.00 67.31 348 LYS A N 1
ATOM 2764 C CA . LYS A 1 348 ? 11.553 -11.932 7.717 1.00 67.31 348 LYS A CA 1
ATOM 2765 C C . LYS A 1 348 ? 11.404 -12.863 6.500 1.00 67.31 348 LYS A C 1
ATOM 2767 O O . LYS A 1 348 ? 12.388 -13.127 5.822 1.00 67.31 348 LYS A O 1
ATOM 2772 N N . GLU A 1 349 ? 10.199 -13.376 6.249 1.00 70.12 349 GLU A N 1
ATOM 2773 C CA . GLU A 1 349 ? 9.903 -14.320 5.162 1.00 70.12 349 GLU A CA 1
ATOM 2774 C C . GLU A 1 349 ? 9.436 -13.628 3.871 1.00 70.12 349 GLU A C 1
ATOM 2776 O O . GLU A 1 349 ? 9.186 -14.310 2.877 1.00 70.12 349 GLU A O 1
ATOM 2781 N N . HIS A 1 350 ? 9.268 -12.295 3.883 1.00 76.81 350 HIS A N 1
ATOM 2782 C CA . HIS A 1 350 ? 8.931 -11.457 2.720 1.00 76.81 350 HIS A CA 1
ATOM 2783 C C . HIS A 1 350 ? 7.842 -12.049 1.806 1.00 76.81 350 HIS A C 1
ATOM 2785 O O . HIS A 1 350 ? 7.941 -12.030 0.578 1.00 76.81 350 HIS A O 1
ATOM 2791 N N . THR A 1 351 ? 6.814 -12.646 2.411 1.00 82.88 351 THR A N 1
ATOM 2792 C CA . THR A 1 351 ? 5.909 -13.553 1.702 1.00 82.88 351 THR A CA 1
ATOM 2793 C C . THR A 1 351 ? 4.730 -12.808 1.085 1.00 82.88 351 THR A C 1
ATOM 2795 O O . THR A 1 351 ? 3.826 -12.346 1.780 1.00 82.88 351 THR A O 1
ATOM 2798 N N . ALA A 1 352 ? 4.721 -12.739 -0.242 1.00 87.62 352 ALA A N 1
ATOM 2799 C CA . ALA A 1 352 ? 3.648 -12.188 -1.050 1.00 87.62 352 ALA A CA 1
ATOM 2800 C C . ALA A 1 352 ? 2.507 -13.185 -1.274 1.00 87.62 352 ALA A C 1
ATOM 2802 O O . ALA A 1 352 ? 2.711 -14.389 -1.430 1.00 87.62 352 ALA A O 1
ATOM 2803 N N . SER A 1 353 ? 1.285 -12.662 -1.351 1.00 92.88 353 SER A N 1
ATOM 2804 C CA . SER A 1 353 ? 0.087 -13.412 -1.736 1.00 92.88 353 SER A CA 1
ATOM 2805 C C . SER A 1 353 ? -0.976 -12.473 -2.307 1.00 92.88 353 SER A C 1
ATOM 2807 O O . SER A 1 353 ? -0.857 -11.252 -2.207 1.00 92.88 353 SER A O 1
ATOM 2809 N N . THR A 1 354 ? -2.080 -13.015 -2.824 1.00 95.62 354 THR A N 1
ATOM 2810 C CA . THR A 1 354 ? -3.247 -12.199 -3.214 1.00 95.62 354 THR A CA 1
ATOM 2811 C C . THR A 1 354 ? -3.778 -11.336 -2.059 1.00 95.62 354 THR A C 1
ATOM 2813 O O . THR A 1 354 ? -4.276 -10.237 -2.292 1.00 95.62 354 THR A O 1
ATOM 2816 N N . LYS A 1 355 ? -3.615 -11.773 -0.800 1.00 95.75 355 LYS A N 1
ATOM 2817 C CA . LYS A 1 355 ? -4.005 -11.011 0.399 1.00 95.75 355 LYS A CA 1
ATOM 2818 C C . LYS A 1 355 ? -3.146 -9.759 0.625 1.00 95.75 355 LYS A C 1
ATOM 2820 O O . LYS A 1 355 ? -3.597 -8.848 1.319 1.00 95.75 355 LYS A O 1
ATOM 2825 N N . SER A 1 356 ? -1.953 -9.685 0.038 1.00 94.38 356 SER A N 1
ATOM 2826 C CA . SER A 1 356 ? -1.084 -8.506 0.117 1.00 94.38 356 SER A CA 1
ATOM 2827 C C . SER A 1 356 ? -1.643 -7.359 -0.734 1.00 94.38 356 SER A C 1
ATOM 2829 O O . SER A 1 356 ? -1.760 -6.237 -0.251 1.00 94.38 356 SER A O 1
ATOM 2831 N N . ASP A 1 357 ? -2.132 -7.658 -1.943 1.00 96.62 357 ASP A N 1
ATOM 2832 C CA . ASP A 1 357 ? -2.883 -6.695 -2.765 1.00 96.62 357 ASP A CA 1
ATOM 2833 C C . ASP A 1 357 ? -4.224 -6.291 -2.123 1.00 96.62 357 ASP A C 1
ATOM 2835 O O . ASP A 1 357 ? -4.649 -5.144 -2.264 1.00 96.62 357 ASP A O 1
ATOM 2839 N N . VAL A 1 358 ? -4.901 -7.211 -1.415 1.00 97.56 358 VAL A N 1
ATOM 2840 C CA . VAL A 1 358 ? -6.141 -6.898 -0.670 1.00 97.56 358 VAL A CA 1
ATOM 2841 C C . VAL A 1 358 ? -5.878 -5.830 0.395 1.00 97.56 358 VAL A C 1
ATOM 2843 O O . VAL A 1 358 ? -6.679 -4.909 0.534 1.00 97.56 358 VAL A O 1
ATOM 2846 N N . TYR A 1 359 ? -4.744 -5.896 1.100 1.00 95.62 359 TYR A N 1
ATOM 2847 C CA . TYR A 1 359 ? -4.356 -4.861 2.063 1.00 95.62 359 TYR A CA 1
ATOM 2848 C C . TYR A 1 359 ? -4.188 -3.498 1.390 1.00 95.62 359 TYR A C 1
ATOM 2850 O O . TYR A 1 359 ? -4.798 -2.517 1.823 1.00 95.62 359 TYR A O 1
ATOM 2858 N N . SER A 1 360 ? -3.427 -3.442 0.292 1.00 95.50 360 SER A N 1
ATOM 2859 C CA . SER A 1 360 ? -3.241 -2.211 -0.482 1.00 95.50 360 SER A CA 1
ATOM 2860 C C . SER A 1 360 ? -4.578 -1.643 -0.972 1.00 95.50 360 SER A C 1
ATOM 2862 O O . SER A 1 360 ? -4.820 -0.444 -0.842 1.00 95.50 360 SER A O 1
ATOM 2864 N N . PHE A 1 361 ? -5.482 -2.501 -1.461 1.00 97.44 361 PHE A N 1
ATOM 2865 C CA . PHE A 1 361 ? -6.845 -2.115 -1.828 1.00 97.44 361 PHE A CA 1
ATOM 2866 C C . PHE A 1 361 ? -7.633 -1.545 -0.644 1.00 97.44 361 PHE A C 1
ATOM 2868 O O . PHE A 1 361 ? -8.289 -0.521 -0.803 1.00 97.44 361 PHE A O 1
ATOM 2875 N N . GLY A 1 362 ? -7.551 -2.162 0.539 1.00 95.62 362 GLY A N 1
ATOM 2876 C CA . GLY A 1 362 ? -8.213 -1.676 1.751 1.00 95.62 362 GLY A CA 1
ATOM 2877 C C . GLY A 1 362 ? -7.788 -0.257 2.123 1.00 95.62 362 GLY A C 1
ATOM 2878 O O . GLY A 1 362 ? -8.638 0.591 2.386 1.00 95.62 362 GLY A O 1
ATOM 2879 N N . VAL A 1 363 ? -6.485 0.033 2.060 1.00 93.81 363 VAL A N 1
ATOM 2880 C CA . VAL A 1 363 ? -5.955 1.384 2.307 1.00 93.81 363 VAL A CA 1
ATOM 2881 C C . VAL A 1 363 ? -6.427 2.378 1.237 1.00 93.81 363 VAL A C 1
ATOM 2883 O O . VAL A 1 363 ? -6.921 3.447 1.591 1.00 93.81 363 VAL A O 1
ATOM 2886 N N . ILE A 1 364 ? -6.353 2.017 -0.052 1.00 94.62 364 ILE A N 1
ATOM 2887 C CA . ILE A 1 364 ? -6.837 2.863 -1.163 1.00 94.62 364 ILE A CA 1
ATOM 2888 C C . ILE A 1 364 ? -8.339 3.148 -1.022 1.00 94.62 364 ILE A C 1
ATOM 2890 O O . ILE A 1 364 ? -8.764 4.281 -1.223 1.00 94.62 364 ILE A O 1
ATOM 2894 N N . LEU A 1 365 ? -9.143 2.148 -0.649 1.00 95.00 365 LEU A N 1
ATOM 2895 C CA . LEU A 1 365 ? -10.583 2.281 -0.429 1.00 95.00 365 LEU A CA 1
ATOM 2896 C C . LEU A 1 365 ? -10.887 3.263 0.708 1.00 95.00 365 LEU A C 1
ATOM 2898 O O . LEU A 1 365 ? -11.730 4.142 0.553 1.00 95.00 365 LEU A O 1
ATOM 2902 N N . LEU A 1 366 ? -10.179 3.153 1.831 1.00 91.75 366 LEU A N 1
ATOM 2903 C CA . LEU A 1 366 ? -10.343 4.065 2.962 1.00 91.75 366 LEU A CA 1
ATOM 2904 C C . LEU A 1 366 ? -9.955 5.511 2.612 1.00 91.75 366 LEU A C 1
ATOM 2906 O O . LEU A 1 366 ? -10.642 6.446 3.020 1.00 91.75 366 LEU A O 1
ATOM 2910 N N . GLU A 1 367 ? -8.890 5.722 1.840 1.00 91.38 367 GLU A N 1
ATOM 2911 C CA . GLU A 1 367 ? -8.518 7.065 1.375 1.00 91.38 367 GLU A CA 1
ATOM 2912 C C . GLU A 1 367 ? -9.493 7.606 0.317 1.00 91.38 367 GLU A C 1
ATOM 2914 O O . GLU A 1 367 ? -9.856 8.779 0.376 1.00 91.38 367 GLU A O 1
ATOM 2919 N N . ALA A 1 368 ? -10.001 6.757 -0.582 1.00 91.38 368 ALA A N 1
ATOM 2920 C CA . ALA A 1 368 ? -11.032 7.114 -1.557 1.00 91.38 368 ALA A CA 1
ATOM 2921 C C . ALA A 1 368 ? -12.314 7.608 -0.871 1.00 91.38 368 ALA A C 1
ATOM 2923 O O . ALA A 1 368 ? -12.805 8.694 -1.165 1.00 91.38 368 ALA A O 1
ATOM 2924 N N . ILE A 1 369 ? -12.832 6.837 0.090 1.00 89.88 369 ILE A N 1
ATOM 2925 C CA . ILE A 1 369 ? -14.052 7.175 0.834 1.00 89.88 369 ILE A CA 1
ATOM 2926 C C . ILE A 1 369 ? -13.867 8.438 1.689 1.00 89.88 369 ILE A C 1
ATOM 2928 O O . ILE A 1 369 ? -14.832 9.163 1.914 1.00 89.88 369 ILE A O 1
ATOM 2932 N N . SER A 1 370 ? -12.633 8.768 2.095 1.00 88.19 370 SER A N 1
ATOM 2933 C CA . SER A 1 370 ? -12.336 9.994 2.854 1.00 88.19 370 SER A CA 1
ATOM 2934 C C . SER A 1 370 ? -12.686 11.285 2.100 1.00 88.19 370 SER A C 1
ATOM 2936 O O . SER A 1 370 ? -12.878 12.328 2.723 1.00 88.19 370 SER A O 1
ATOM 2938 N N . LEU A 1 371 ? -12.818 11.222 0.768 1.00 87.25 371 LEU A N 1
ATOM 2939 C CA . LEU A 1 371 ? -13.249 12.345 -0.067 1.00 87.25 371 LEU A CA 1
ATOM 2940 C C . LEU A 1 371 ? -14.691 12.771 0.207 1.00 87.25 371 LEU A C 1
ATOM 2942 O O . LEU A 1 371 ? -15.000 13.951 0.081 1.00 87.25 371 LEU A O 1
ATOM 2946 N N . MET A 1 372 ? -15.518 11.823 0.649 1.00 87.50 372 MET A N 1
ATOM 2947 C CA . MET A 1 372 ? -16.926 12.000 1.006 1.00 87.50 372 MET A CA 1
ATOM 2948 C C . MET A 1 372 ? -17.113 12.463 2.461 1.00 87.50 372 MET A C 1
ATOM 2950 O O . MET A 1 372 ? -18.242 12.617 2.920 1.00 87.50 372 MET A O 1
ATOM 2954 N N . CYS A 1 373 ? -16.023 12.631 3.217 1.00 82.62 373 CYS A N 1
ATOM 2955 C CA . CYS A 1 373 ? -16.055 13.124 4.590 1.00 82.62 373 CYS A CA 1
ATOM 2956 C C . CYS A 1 373 ? -16.022 14.650 4.641 1.00 82.62 373 CYS A C 1
ATOM 2958 O O . CYS A 1 373 ? -15.222 15.281 3.944 1.00 82.62 373 CYS A O 1
ATOM 2960 N N . ALA A 1 374 ? -16.784 15.224 5.575 1.00 72.88 374 ALA A N 1
ATOM 2961 C CA . ALA A 1 374 ? -16.652 16.630 5.932 1.00 72.88 374 ALA A CA 1
ATOM 2962 C C . ALA A 1 374 ? -15.216 16.938 6.410 1.00 72.88 374 ALA A C 1
ATOM 2964 O O . ALA A 1 374 ? -14.602 16.169 7.164 1.00 72.88 374 ALA A O 1
ATOM 2965 N N . ILE A 1 375 ? -14.660 18.073 5.980 1.00 70.50 375 ILE A N 1
ATOM 2966 C CA . ILE A 1 375 ? -13.294 18.470 6.343 1.00 70.50 375 ILE A CA 1
ATOM 2967 C C . ILE A 1 375 ? -13.287 19.006 7.781 1.00 70.50 375 ILE A C 1
ATOM 2969 O O . ILE A 1 375 ? -13.661 20.144 8.047 1.00 70.50 375 ILE A O 1
ATOM 2973 N N . SER A 1 376 ? -12.840 18.170 8.719 1.00 66.94 376 SER A N 1
ATOM 2974 C CA . SER A 1 376 ? -12.599 18.572 10.113 1.00 66.94 376 SER A CA 1
ATOM 2975 C C . SER A 1 376 ? -11.307 19.388 10.273 1.00 66.94 376 SER A C 1
ATOM 2977 O O . SER A 1 376 ? -10.424 19.327 9.419 1.00 66.94 376 SER A O 1
ATOM 2979 N N . GLU A 1 377 ? -11.113 20.027 11.433 1.00 58.16 377 GLU A N 1
ATOM 2980 C CA . GLU A 1 377 ? -9.833 20.652 11.835 1.00 58.16 377 GLU A CA 1
ATOM 2981 C C . GLU A 1 377 ? -8.624 19.693 11.759 1.00 58.16 377 GLU A C 1
ATOM 2983 O O . GLU A 1 377 ? -7.484 20.125 11.617 1.00 58.16 377 GLU A O 1
ATOM 2988 N N . LYS A 1 378 ? -8.863 18.375 11.837 1.00 60.91 378 LYS A N 1
ATOM 2989 C CA . LYS A 1 378 ? -7.842 17.315 11.724 1.00 60.91 378 LYS A CA 1
ATOM 2990 C C . LYS A 1 378 ? -7.709 16.760 10.299 1.00 60.91 378 LYS A C 1
ATOM 2992 O O . LYS A 1 378 ? -7.045 15.746 10.089 1.00 60.91 378 LYS A O 1
ATOM 2997 N N . GLY A 1 379 ? -8.362 17.396 9.328 1.00 72.56 379 GLY A N 1
ATOM 2998 C CA . GLY A 1 379 ? -8.465 16.948 7.944 1.00 72.56 379 GLY A CA 1
ATOM 2999 C C . GLY A 1 379 ? -9.325 15.692 7.757 1.00 72.56 379 GLY A C 1
ATOM 3000 O O . GLY A 1 379 ? -9.997 15.203 8.680 1.00 72.56 379 GLY A O 1
ATOM 3001 N N . ARG A 1 380 ? -9.290 15.166 6.529 1.00 77.00 380 ARG A N 1
ATOM 3002 C CA . ARG A 1 380 ? -9.933 13.903 6.132 1.00 77.00 380 ARG A CA 1
ATOM 3003 C C . ARG A 1 380 ? -9.307 12.691 6.855 1.00 77.00 380 ARG A C 1
ATOM 3005 O O . ARG A 1 380 ? -8.121 12.750 7.191 1.00 77.00 380 ARG A O 1
ATOM 3012 N N . PRO A 1 381 ? -10.067 11.606 7.103 1.00 75.19 381 PRO A N 1
ATOM 3013 C CA . PRO A 1 381 ? -9.527 10.371 7.676 1.00 75.19 381 PRO A CA 1
ATOM 3014 C C . PRO A 1 381 ? -8.409 9.754 6.818 1.00 75.19 381 PRO A C 1
ATOM 3016 O O . PRO A 1 381 ? -8.572 9.631 5.605 1.00 75.19 381 PRO A O 1
ATOM 3019 N N . ARG A 1 382 ? -7.286 9.333 7.420 1.00 72.00 382 ARG A N 1
ATOM 3020 C CA . ARG A 1 382 ? -6.147 8.735 6.683 1.00 72.00 382 ARG A CA 1
ATOM 3021 C C . ARG A 1 382 ? -5.729 7.357 7.208 1.00 72.00 382 ARG A C 1
ATOM 3023 O O . ARG A 1 382 ? -5.187 7.232 8.304 1.00 72.00 382 ARG A O 1
ATOM 3030 N N . GLY A 1 383 ? -5.906 6.331 6.372 1.00 68.62 383 GLY A N 1
ATOM 3031 C CA . GLY A 1 383 ? -5.517 4.943 6.657 1.00 68.62 383 GLY A CA 1
ATOM 3032 C C . GLY A 1 383 ? -6.364 4.244 7.733 1.00 68.62 383 GLY A C 1
ATOM 3033 O O . GLY A 1 383 ? -7.252 4.842 8.341 1.00 68.62 383 GLY A O 1
ATOM 3034 N N . HIS A 1 384 ? -6.086 2.956 7.974 1.00 73.56 384 HIS A N 1
ATOM 3035 C CA . HIS A 1 384 ? -6.893 2.094 8.854 1.00 73.56 384 HIS A CA 1
ATOM 3036 C C . HIS A 1 384 ? -7.052 2.654 10.276 1.00 73.56 384 HIS A C 1
ATOM 3038 O O . HIS A 1 384 ? -8.155 2.644 10.822 1.00 73.56 384 HIS A O 1
ATOM 3044 N N . GLN A 1 385 ? -5.971 3.113 10.916 1.00 75.06 385 GLN A N 1
ATOM 3045 C CA . GLN A 1 385 ? -6.028 3.499 12.332 1.00 75.06 385 GLN A CA 1
ATOM 3046 C C . GLN A 1 385 ? -6.863 4.760 12.585 1.00 75.06 385 GLN A C 1
ATOM 3048 O O . GLN A 1 385 ? -7.566 4.815 13.590 1.00 75.06 385 GLN A O 1
ATOM 3053 N N . ASP A 1 386 ? -6.803 5.762 11.702 1.00 79.81 386 ASP A N 1
ATOM 3054 C CA . ASP A 1 386 ? -7.596 6.990 11.846 1.00 79.81 386 ASP A CA 1
ATOM 3055 C C . ASP A 1 386 ? -9.084 6.698 11.603 1.00 79.81 386 ASP A C 1
ATOM 3057 O O . ASP A 1 386 ? -9.929 7.075 12.409 1.00 79.81 386 ASP A O 1
ATOM 3061 N N . TRP A 1 387 ? -9.405 5.915 10.566 1.00 80.75 387 TRP A N 1
ATOM 3062 C CA . TRP A 1 387 ? -10.773 5.452 10.320 1.00 80.75 387 TRP A CA 1
ATOM 3063 C C . TRP A 1 387 ? -11.358 4.666 11.498 1.00 80.75 387 TRP A C 1
ATOM 3065 O O . TRP A 1 387 ? -12.452 4.995 11.952 1.00 80.75 387 TRP A O 1
ATOM 3075 N N . ALA A 1 388 ? -10.624 3.692 12.046 1.00 75.31 388 ALA A N 1
ATOM 3076 C CA . ALA A 1 388 ? -11.057 2.944 13.227 1.00 75.31 388 ALA A CA 1
ATOM 3077 C C . ALA A 1 388 ? -11.285 3.873 14.438 1.00 75.31 388 ALA A C 1
ATOM 3079 O O . ALA A 1 388 ? -12.375 3.889 15.008 1.00 75.31 388 ALA A O 1
ATOM 3080 N N . LYS A 1 389 ? -10.307 4.736 14.761 1.00 76.81 389 LYS A N 1
ATOM 3081 C CA . LYS A 1 389 ? -10.388 5.706 15.871 1.00 76.81 389 LYS A CA 1
ATOM 3082 C C . LYS A 1 389 ? -11.523 6.730 15.707 1.00 76.81 389 LYS A C 1
ATOM 3084 O O . LYS A 1 389 ? -11.968 7.279 16.715 1.00 76.81 389 LYS A O 1
ATOM 3089 N N . ARG A 1 390 ? -11.966 7.033 14.479 1.00 75.38 390 ARG A N 1
ATOM 3090 C CA . ARG A 1 390 ? -13.118 7.914 14.205 1.00 75.38 390 ARG A CA 1
ATOM 3091 C C . ARG A 1 390 ? -14.450 7.175 14.343 1.00 75.38 390 ARG A C 1
ATOM 3093 O O . ARG A 1 390 ? -15.343 7.708 14.992 1.00 75.38 390 ARG A O 1
ATOM 3100 N N . MET A 1 391 ? -14.558 5.941 13.843 1.00 70.50 391 MET A N 1
ATOM 3101 C CA . MET A 1 391 ? -15.760 5.109 14.028 1.00 70.50 391 MET A CA 1
ATOM 3102 C C . MET A 1 391 ? -16.052 4.779 15.499 1.00 70.50 391 MET A C 1
ATOM 3104 O O . MET A 1 391 ? -17.205 4.619 15.876 1.00 70.50 391 MET A O 1
ATOM 3108 N N . GLU A 1 392 ? -15.023 4.693 16.345 1.00 67.31 392 GLU A N 1
ATOM 3109 C CA . GLU A 1 392 ? -15.181 4.498 17.796 1.00 67.31 392 GLU A CA 1
ATOM 3110 C C . GLU A 1 392 ? -15.704 5.740 18.544 1.00 67.31 392 GLU A C 1
ATOM 3112 O O . GLU A 1 392 ? -16.117 5.628 19.698 1.00 67.31 392 GLU A O 1
ATOM 3117 N N . LYS A 1 393 ? -15.635 6.936 17.938 1.00 62.84 393 LYS A N 1
ATOM 3118 C CA . LYS A 1 393 ? -15.847 8.231 18.621 1.00 62.84 393 LYS A CA 1
ATOM 3119 C C . LYS A 1 393 ? -17.028 9.044 18.106 1.00 62.84 393 LYS A C 1
ATOM 3121 O O . LYS A 1 393 ? -17.368 10.056 18.719 1.00 62.84 393 LYS A O 1
ATOM 3126 N N . SER A 1 394 ? -17.610 8.656 16.982 1.00 60.00 394 SER A N 1
ATOM 3127 C CA . SER A 1 394 ? -18.666 9.399 16.295 1.00 60.00 394 SER A CA 1
ATOM 3128 C C . SER A 1 394 ? -19.609 8.417 15.619 1.00 60.00 394 SER A C 1
ATOM 3130 O O . SER A 1 394 ? -19.183 7.327 15.231 1.00 60.00 394 SER A O 1
ATOM 3132 N N . GLU A 1 395 ? -20.876 8.792 15.446 1.00 62.41 395 GLU A N 1
ATOM 3133 C CA . GLU A 1 395 ? -21.749 7.985 14.604 1.00 62.41 395 GLU A CA 1
ATOM 3134 C C . GLU A 1 395 ? -21.242 8.021 13.160 1.00 62.41 395 GLU A C 1
ATOM 3136 O O . GLU A 1 395 ? -20.768 9.041 12.661 1.00 62.41 395 GLU A O 1
ATOM 3141 N N . LEU A 1 396 ? -21.371 6.892 12.465 1.00 64.88 396 LEU A N 1
ATOM 3142 C CA . LEU A 1 396 ? -20.965 6.739 11.066 1.00 64.88 396 LEU A CA 1
ATOM 3143 C C . LEU A 1 396 ? -21.565 7.808 10.140 1.00 64.88 396 LEU A C 1
ATOM 3145 O O . LEU A 1 396 ? -20.931 8.175 9.156 1.00 64.88 396 LEU A O 1
ATOM 3149 N N . ARG A 1 397 ? -22.759 8.323 10.466 1.00 69.31 397 ARG A N 1
ATOM 3150 C CA . ARG A 1 397 ? -23.430 9.404 9.731 1.00 69.31 397 ARG A CA 1
ATOM 3151 C C . ARG A 1 397 ? -22.671 10.730 9.814 1.00 69.31 397 ARG A C 1
ATOM 3153 O O . ARG A 1 397 ? -22.565 11.410 8.801 1.00 69.31 397 ARG A O 1
ATOM 3160 N N . ASP A 1 398 ? -22.095 11.049 10.971 1.00 75.81 398 ASP A N 1
ATOM 3161 C CA . ASP A 1 398 ? -21.397 12.318 11.230 1.00 75.81 398 ASP A CA 1
ATOM 3162 C C . ASP A 1 398 ? -20.007 12.379 10.575 1.00 75.81 398 ASP A C 1
ATOM 3164 O O . ASP A 1 398 ? -19.377 13.435 10.518 1.00 75.81 398 ASP A O 1
ATOM 3168 N N . LEU A 1 399 ? -19.504 11.241 10.080 1.00 76.56 399 LEU A N 1
ATOM 3169 C CA . LEU A 1 399 ? -18.237 11.164 9.354 1.00 76.56 399 LEU A CA 1
ATOM 3170 C C . LEU A 1 399 ? -18.357 11.624 7.897 1.00 76.56 399 LEU A C 1
ATOM 3172 O O . LEU A 1 399 ? -17.334 11.949 7.295 1.00 76.56 399 LEU A O 1
ATOM 3176 N N . PHE A 1 400 ? -19.563 11.634 7.324 1.00 83.62 400 PHE A N 1
ATOM 3177 C CA . PHE A 1 400 ? -19.807 11.959 5.919 1.00 83.62 400 PHE A CA 1
ATOM 3178 C C . PHE A 1 400 ? -20.378 13.366 5.750 1.00 83.62 400 PHE A C 1
ATOM 3180 O O . PHE A 1 400 ? -21.170 13.837 6.563 1.00 83.62 400 PHE A O 1
ATOM 3187 N N . ASP A 1 401 ? -19.994 14.038 4.667 1.00 82.19 401 ASP A N 1
ATOM 3188 C CA . ASP A 1 401 ? -20.637 15.287 4.285 1.00 82.19 401 ASP A CA 1
ATOM 3189 C C . ASP A 1 401 ? -22.038 14.987 3.734 1.00 82.19 401 ASP A C 1
ATOM 3191 O O . ASP A 1 401 ? -22.198 14.266 2.748 1.00 82.19 401 ASP A O 1
ATOM 3195 N N . SER A 1 402 ? -23.063 15.552 4.372 1.00 79.19 402 SER A N 1
ATOM 3196 C CA . SER A 1 402 ? -24.468 15.381 3.978 1.00 79.19 402 SER A CA 1
ATOM 3197 C C . SER A 1 402 ? -24.807 15.896 2.571 1.00 79.19 402 SER A C 1
ATOM 3199 O O . SER A 1 402 ? -25.853 15.534 2.028 1.00 79.19 402 SER A O 1
ATOM 3201 N N . THR A 1 403 ? -23.950 16.734 1.978 1.00 79.81 403 THR A N 1
ATOM 3202 C CA . THR A 1 403 ? -24.099 17.200 0.593 1.00 79.81 403 THR A CA 1
ATOM 3203 C C . THR A 1 403 ? -23.601 16.157 -0.414 1.00 79.81 403 THR A C 1
ATOM 3205 O O . THR A 1 403 ? -24.277 15.915 -1.416 1.00 79.81 403 THR A O 1
ATOM 3208 N N . GLU A 1 404 ? -22.500 15.468 -0.099 1.00 80.56 404 GLU A N 1
ATOM 3209 C CA . GLU A 1 404 ? -21.888 14.419 -0.930 1.00 80.56 404 GLU A CA 1
ATOM 3210 C C . GLU A 1 404 ? -22.588 13.060 -0.776 1.00 80.56 404 GLU A C 1
ATOM 3212 O O . GLU A 1 404 ? -22.811 12.353 -1.759 1.00 80.56 404 GLU A O 1
ATOM 3217 N N . VAL A 1 405 ? -22.961 12.697 0.457 1.00 79.69 405 VAL A N 1
ATOM 3218 C CA . VAL A 1 405 ? -23.616 11.428 0.811 1.00 79.69 405 VAL A CA 1
ATOM 3219 C C . VAL A 1 405 ? -25.045 11.720 1.256 1.00 79.69 405 VAL A C 1
ATOM 3221 O O . VAL A 1 405 ? -25.351 11.842 2.444 1.00 79.69 405 VAL A O 1
ATOM 3224 N N . ASN A 1 406 ? -25.947 11.837 0.281 1.00 77.38 406 ASN A N 1
ATOM 3225 C CA . ASN A 1 406 ? -27.346 12.173 0.529 1.00 77.38 406 ASN A CA 1
ATOM 3226 C C . ASN A 1 406 ? -28.260 10.932 0.564 1.00 77.38 406 ASN A C 1
ATOM 3228 O O . ASN A 1 406 ? -28.335 10.120 -0.359 1.00 77.38 406 ASN A O 1
ATOM 3232 N N . GLY A 1 407 ? -29.015 10.808 1.657 1.00 75.38 407 GLY A N 1
ATOM 3233 C CA . GLY A 1 407 ? -30.005 9.749 1.856 1.00 75.38 407 GLY A CA 1
ATOM 3234 C C . GLY A 1 407 ? -29.439 8.406 2.342 1.00 75.38 407 GLY A C 1
ATOM 3235 O O . GLY A 1 407 ? -28.252 8.095 2.231 1.00 75.38 407 GLY A O 1
ATOM 3236 N N . GLU A 1 408 ? -30.334 7.583 2.889 1.00 74.00 408 GLU A N 1
ATOM 3237 C CA . GLU A 1 408 ? -29.975 6.397 3.678 1.00 74.00 408 GLU A CA 1
ATOM 3238 C C . GLU A 1 408 ? -29.211 5.324 2.888 1.00 74.00 408 GLU A C 1
ATOM 3240 O O . GLU A 1 408 ? -28.321 4.663 3.422 1.00 74.00 408 GLU A O 1
ATOM 3245 N N . LEU A 1 409 ? -29.516 5.172 1.595 1.00 73.69 409 LEU A N 1
ATOM 3246 C CA . LEU A 1 409 ? -28.846 4.200 0.733 1.00 73.69 409 LEU A CA 1
ATOM 3247 C C . LEU A 1 409 ? -27.378 4.571 0.479 1.00 73.69 409 LEU A C 1
ATOM 3249 O O . LEU A 1 409 ? -26.513 3.699 0.548 1.00 73.69 409 LEU A O 1
ATOM 3253 N N . GLN A 1 410 ? -27.083 5.846 0.203 1.00 79.56 410 GLN A N 1
ATOM 3254 C CA . GLN A 1 410 ? -25.703 6.289 -0.020 1.00 79.56 410 GLN A CA 1
ATOM 3255 C C . GLN A 1 410 ? -24.892 6.141 1.266 1.00 79.56 410 GLN A C 1
ATOM 3257 O O . GLN A 1 410 ? -23.807 5.567 1.232 1.00 79.56 410 GLN A O 1
ATOM 3262 N N . LEU A 1 411 ? -25.465 6.534 2.409 1.00 81.50 411 LEU A N 1
ATOM 3263 C CA . LEU A 1 411 ? -24.848 6.346 3.721 1.00 81.50 411 LEU A CA 1
ATOM 3264 C C . LEU A 1 411 ? -24.577 4.867 4.039 1.00 81.50 411 LEU A C 1
ATOM 3266 O O . LEU A 1 411 ? -23.490 4.531 4.511 1.00 81.50 411 LEU A O 1
ATOM 3270 N N . THR A 1 412 ? -25.529 3.976 3.749 1.00 77.00 412 THR A N 1
ATOM 3271 C CA . THR A 1 412 ? -25.372 2.524 3.943 1.00 77.00 412 THR A CA 1
ATOM 3272 C C . THR A 1 412 ? -24.223 1.971 3.097 1.00 77.00 412 THR A C 1
ATOM 3274 O O . THR A 1 412 ? -23.402 1.196 3.591 1.00 77.00 412 THR A O 1
ATOM 3277 N N . LEU A 1 413 ? -24.120 2.391 1.831 1.00 77.50 413 LEU A N 1
ATOM 3278 C CA . LEU A 1 413 ? -23.044 1.967 0.932 1.00 77.50 413 LEU A CA 1
ATOM 3279 C C . LEU A 1 413 ? -21.684 2.571 1.329 1.00 77.50 413 LEU A C 1
ATOM 3281 O O . LEU A 1 413 ? -20.686 1.853 1.321 1.00 77.50 413 LEU A O 1
ATOM 3285 N N . ALA A 1 414 ? -21.635 3.840 1.741 1.00 83.44 414 ALA A N 1
ATOM 3286 C CA . ALA A 1 414 ? -20.418 4.502 2.212 1.00 83.44 414 ALA A CA 1
ATOM 3287 C C . ALA A 1 414 ? -19.890 3.858 3.505 1.00 83.44 414 ALA A C 1
ATOM 3289 O O . ALA A 1 414 ? -18.732 3.442 3.564 1.00 83.44 414 ALA A O 1
ATOM 3290 N N . THR A 1 415 ? -20.770 3.646 4.488 1.00 81.31 415 THR A N 1
ATOM 3291 C CA . THR A 1 415 ? -20.503 2.871 5.714 1.00 81.31 415 THR A CA 1
ATOM 3292 C C . THR A 1 415 ? -19.957 1.481 5.394 1.00 81.31 415 THR A C 1
ATOM 3294 O O . THR A 1 415 ? -18.949 1.049 5.958 1.00 81.31 415 THR A O 1
ATOM 3297 N N . ARG A 1 416 ? -20.586 0.773 4.449 1.00 81.62 416 ARG A N 1
ATOM 3298 C CA . ARG A 1 416 ? -20.124 -0.546 4.009 1.00 81.62 416 ARG A CA 1
ATOM 3299 C C . ARG A 1 416 ? -18.730 -0.489 3.394 1.00 81.62 416 ARG A C 1
ATOM 3301 O O . ARG A 1 416 ? -17.919 -1.360 3.693 1.00 81.62 416 ARG A O 1
ATOM 3308 N N . CYS A 1 417 ? -18.429 0.511 2.571 1.00 85.25 417 CYS A N 1
ATOM 3309 C CA . CYS A 1 417 ? -17.092 0.686 2.008 1.00 85.25 417 CYS A CA 1
ATOM 3310 C C . CYS A 1 417 ? -16.027 0.926 3.091 1.00 85.25 417 CYS A C 1
ATOM 3312 O O . CYS A 1 417 ? -14.940 0.364 2.979 1.00 85.25 417 CYS A O 1
ATOM 3314 N N . VAL A 1 418 ? -16.337 1.664 4.166 1.00 84.62 418 VAL A N 1
ATOM 3315 C CA . VAL A 1 418 ? -15.430 1.808 5.325 1.00 84.62 418 VAL A CA 1
ATOM 3316 C C . VAL A 1 418 ? -15.180 0.456 5.997 1.00 84.62 418 VAL A C 1
ATOM 3318 O O . VAL A 1 418 ? -14.027 0.071 6.188 1.00 84.62 418 VAL A O 1
ATOM 3321 N N . LEU A 1 419 ? -16.237 -0.307 6.294 1.00 82.31 419 LEU A N 1
ATOM 3322 C CA . LEU A 1 419 ? -16.123 -1.638 6.906 1.00 82.31 419 LEU A CA 1
ATOM 3323 C C . LEU A 1 419 ? -15.313 -2.613 6.036 1.00 82.31 419 LEU A C 1
ATOM 3325 O O . LEU A 1 419 ? -14.425 -3.298 6.540 1.00 82.31 419 LEU A O 1
ATOM 3329 N N . ILE A 1 420 ? -15.567 -2.640 4.723 1.00 84.50 420 ILE A N 1
ATOM 3330 C CA . ILE A 1 420 ? -14.788 -3.435 3.764 1.00 84.50 420 ILE A CA 1
ATOM 3331 C C . ILE A 1 420 ? -13.322 -2.982 3.757 1.00 84.50 420 ILE A C 1
ATOM 3333 O O . ILE A 1 420 ? -12.435 -3.831 3.778 1.00 84.50 420 ILE A O 1
ATOM 3337 N N . GLY A 1 421 ? -13.053 -1.673 3.757 1.00 86.94 421 GLY A N 1
ATOM 3338 C CA . GLY A 1 421 ? -11.700 -1.113 3.774 1.00 86.94 421 GLY A CA 1
ATOM 3339 C C . GLY A 1 421 ? -10.899 -1.529 5.010 1.00 86.94 421 GLY A C 1
ATOM 3340 O O . GLY A 1 421 ? -9.753 -1.967 4.878 1.00 86.94 421 GLY A O 1
ATOM 3341 N N . LEU A 1 422 ? -11.525 -1.487 6.191 1.00 84.88 422 LEU A N 1
ATOM 3342 C CA . LEU A 1 422 ? -10.941 -1.963 7.450 1.00 84.88 422 LEU A CA 1
ATOM 3343 C C . LEU A 1 422 ? -10.664 -3.476 7.404 1.00 84.88 422 LEU A C 1
ATOM 3345 O O . LEU A 1 422 ? -9.528 -3.885 7.621 1.00 84.88 422 LEU A O 1
ATOM 3349 N N . LEU A 1 423 ? -11.646 -4.301 7.013 1.00 85.38 423 LEU A N 1
ATOM 3350 C CA . LEU A 1 423 ? -11.469 -5.757 6.861 1.00 85.38 423 LEU A CA 1
ATOM 3351 C C . LEU A 1 423 ? -10.357 -6.123 5.863 1.00 85.38 423 LEU A C 1
ATOM 3353 O O . LEU A 1 423 ? -9.600 -7.067 6.080 1.00 85.38 423 LEU A O 1
ATOM 3357 N N . CYS A 1 424 ? -10.244 -5.380 4.761 1.00 89.69 424 CYS A N 1
ATOM 3358 C CA . CYS A 1 424 ? -9.199 -5.587 3.762 1.00 89.69 424 CYS A CA 1
ATOM 3359 C C . CYS A 1 424 ? -7.805 -5.231 4.289 1.00 89.69 424 CYS A C 1
ATOM 3361 O O . CYS A 1 424 ? -6.842 -5.885 3.906 1.00 89.69 424 CYS A O 1
ATOM 3363 N N . SER A 1 425 ? -7.692 -4.235 5.173 1.00 89.62 425 SER A N 1
ATOM 3364 C CA . SER A 1 425 ? -6.416 -3.748 5.719 1.00 89.62 425 SER A CA 1
ATOM 3365 C C . SER A 1 425 ? -6.076 -4.288 7.122 1.00 89.62 425 SER A C 1
ATOM 3367 O O . SER A 1 425 ? -5.233 -3.721 7.817 1.00 89.62 425 SER A O 1
ATOM 3369 N N . LEU A 1 426 ? -6.676 -5.414 7.532 1.00 85.38 426 LEU A N 1
ATOM 3370 C CA . LEU A 1 426 ? -6.311 -6.112 8.772 1.00 85.38 426 LEU A CA 1
ATOM 3371 C C . LEU A 1 426 ? -4.838 -6.580 8.770 1.00 85.38 426 LEU A C 1
ATOM 3373 O O . LEU A 1 426 ? -4.314 -6.935 7.707 1.00 85.38 426 LEU A O 1
ATOM 3377 N N . PRO A 1 427 ? -4.159 -6.642 9.936 1.00 85.44 427 PRO A N 1
ATOM 3378 C CA . PRO A 1 427 ? -2.757 -7.050 10.004 1.00 85.44 427 PRO A CA 1
ATOM 3379 C C . PRO A 1 427 ? -2.499 -8.473 9.500 1.00 85.44 427 PRO A C 1
ATOM 3381 O O . PRO A 1 427 ? -1.581 -8.656 8.704 1.00 85.44 427 PRO A O 1
ATOM 3384 N N . ASP A 1 428 ? -3.309 -9.459 9.898 1.00 84.56 428 ASP A N 1
ATOM 3385 C CA . ASP A 1 428 ? -3.135 -10.853 9.473 1.00 84.56 428 ASP A CA 1
ATOM 3386 C C . ASP A 1 428 ? -3.695 -11.077 8.050 1.00 84.56 428 ASP A C 1
ATOM 3388 O O . ASP A 1 428 ? -4.872 -10.799 7.795 1.00 84.56 428 ASP A O 1
ATOM 3392 N N . PRO A 1 429 ? -2.897 -11.599 7.096 1.00 88.81 429 PRO A N 1
ATOM 3393 C CA . PRO A 1 429 ? -3.383 -11.988 5.776 1.00 88.81 429 PRO A CA 1
ATOM 3394 C C . PRO A 1 429 ? -4.522 -13.011 5.791 1.00 88.81 429 PRO A C 1
ATOM 3396 O O . PRO A 1 429 ? -5.289 -13.048 4.828 1.00 88.81 429 PRO A O 1
ATOM 3399 N N . ALA A 1 430 ? -4.637 -13.862 6.813 1.00 88.00 430 ALA A N 1
ATOM 3400 C CA . ALA A 1 430 ? -5.683 -14.875 6.929 1.00 88.00 430 ALA A CA 1
ATOM 3401 C C . ALA A 1 430 ? -7.075 -14.238 7.057 1.00 88.00 430 ALA A C 1
ATOM 3403 O O . ALA A 1 430 ? -7.964 -14.596 6.279 1.00 88.00 430 ALA A O 1
ATOM 3404 N N . ASP A 1 431 ? -7.211 -13.239 7.934 1.00 86.38 431 ASP A N 1
ATOM 3405 C CA . ASP A 1 431 ? -8.479 -12.573 8.272 1.00 86.38 431 ASP A CA 1
ATOM 3406 C C . ASP A 1 431 ? -9.032 -11.689 7.143 1.00 86.38 431 ASP A C 1
ATOM 3408 O O . ASP A 1 431 ? -10.238 -11.449 7.054 1.00 86.38 431 ASP A O 1
ATOM 3412 N N . ARG A 1 432 ? -8.164 -11.215 6.239 1.00 92.75 432 ARG A N 1
ATOM 3413 C CA . ARG A 1 432 ? -8.571 -10.386 5.092 1.00 92.75 432 ARG A CA 1
ATOM 3414 C C . ARG A 1 432 ? -9.503 -11.166 4.145 1.00 92.75 432 ARG A C 1
ATOM 3416 O O . ARG A 1 432 ? -9.223 -12.328 3.838 1.00 92.75 432 ARG A O 1
ATOM 3423 N N . PRO A 1 433 ? -10.557 -10.556 3.575 1.00 89.00 433 PRO A N 1
ATOM 3424 C CA . PRO A 1 433 ? -11.391 -11.201 2.557 1.00 89.00 433 PRO A CA 1
ATOM 3425 C C . PRO A 1 433 ? -10.614 -11.497 1.258 1.00 89.00 433 PRO A C 1
ATOM 3427 O O . PRO A 1 433 ? -9.517 -10.994 1.028 1.00 89.00 433 PRO A O 1
ATOM 3430 N N . SER A 1 434 ? -11.193 -12.302 0.360 1.00 95.75 434 SER A N 1
ATOM 3431 C CA . SER A 1 434 ? -10.712 -12.376 -1.031 1.00 95.75 434 SER A CA 1
ATOM 3432 C C . SER A 1 434 ? -11.296 -11.226 -1.859 1.00 95.75 434 SER A C 1
ATOM 3434 O O . SER A 1 434 ? -12.414 -10.794 -1.580 1.00 95.75 434 SER A O 1
ATOM 3436 N N . MET A 1 435 ? -10.636 -10.789 -2.940 1.00 96.75 435 MET A N 1
ATOM 3437 C CA . MET A 1 435 ? -11.211 -9.758 -3.828 1.00 96.75 435 MET A CA 1
ATOM 3438 C C . MET A 1 435 ? -12.547 -10.167 -4.471 1.00 96.75 435 MET A C 1
ATOM 3440 O O . MET A 1 435 ? -13.337 -9.306 -4.853 1.00 96.75 435 MET A O 1
ATOM 3444 N N . LYS A 1 436 ? -12.848 -11.472 -4.555 1.00 94.06 436 LYS A N 1
ATOM 3445 C CA . LYS A 1 436 ? -14.196 -11.939 -4.904 1.00 94.06 436 LYS A CA 1
ATOM 3446 C C . LYS A 1 436 ? -15.192 -11.599 -3.797 1.00 94.06 436 LYS A C 1
ATOM 3448 O O . LYS A 1 436 ? -16.172 -10.926 -4.075 1.00 94.06 436 LYS A O 1
ATOM 3453 N N . THR A 1 437 ? -14.896 -11.984 -2.559 1.00 88.81 437 THR A N 1
ATOM 3454 C CA . THR A 1 437 ? -15.739 -11.685 -1.394 1.00 88.81 437 THR A CA 1
ATOM 3455 C C . THR A 1 437 ? -15.928 -10.176 -1.196 1.00 88.81 437 THR A C 1
ATOM 3457 O O . THR A 1 437 ? -17.011 -9.747 -0.828 1.00 88.81 437 THR A O 1
ATOM 3460 N N . VAL A 1 438 ? -14.907 -9.360 -1.484 1.00 91.56 438 VAL A N 1
ATOM 3461 C CA . VAL A 1 438 ? -14.989 -7.886 -1.491 1.00 91.56 438 VAL A CA 1
ATOM 3462 C C . VAL A 1 438 ? -16.047 -7.386 -2.476 1.00 91.56 438 VAL A C 1
ATOM 3464 O O . VAL A 1 438 ? -16.913 -6.604 -2.090 1.00 91.56 438 VAL A O 1
ATOM 3467 N N . LEU A 1 439 ? -16.019 -7.859 -3.725 1.00 91.50 439 LEU A N 1
ATOM 3468 C CA . LEU A 1 439 ? -17.024 -7.504 -4.732 1.00 91.50 439 LEU A CA 1
ATOM 3469 C C . LEU A 1 439 ? -18.419 -8.020 -4.356 1.00 91.50 439 LEU A C 1
ATOM 3471 O O . LEU A 1 439 ? -19.385 -7.272 -4.468 1.00 91.50 439 LEU A O 1
ATOM 3475 N N . ASP A 1 440 ? -18.520 -9.253 -3.852 1.00 84.62 440 ASP A N 1
ATOM 3476 C CA . ASP A 1 440 ? -19.785 -9.832 -3.387 1.00 84.62 440 ASP A CA 1
ATOM 3477 C C . ASP A 1 440 ? -20.385 -8.981 -2.242 1.00 84.62 440 ASP A C 1
ATOM 3479 O O . ASP A 1 440 ? -21.570 -8.652 -2.269 1.00 84.62 440 ASP A O 1
ATOM 3483 N N . MET A 1 441 ? -19.561 -8.527 -1.284 1.00 83.25 441 MET A N 1
ATOM 3484 C CA . MET A 1 441 ? -19.973 -7.598 -0.222 1.00 83.25 441 MET A CA 1
ATOM 3485 C C . MET A 1 441 ? -20.435 -6.243 -0.782 1.00 83.25 441 MET A C 1
ATOM 3487 O O . MET A 1 441 ? -21.469 -5.733 -0.354 1.00 83.25 441 MET A O 1
ATOM 3491 N N . MET A 1 442 ? -19.726 -5.664 -1.759 1.00 83.38 442 MET A N 1
ATOM 3492 C CA . MET A 1 442 ? -20.129 -4.400 -2.403 1.00 83.38 442 MET A CA 1
ATOM 3493 C C . MET A 1 442 ? -21.460 -4.501 -3.168 1.00 83.38 442 MET A C 1
ATOM 3495 O O . MET A 1 442 ? -22.156 -3.495 -3.300 1.00 83.38 442 MET A O 1
ATOM 3499 N N . LEU A 1 443 ? -21.819 -5.689 -3.664 1.00 73.38 443 LEU A N 1
ATOM 3500 C CA . LEU A 1 443 ? -23.014 -5.935 -4.483 1.00 73.38 443 LEU A CA 1
ATOM 3501 C C . LEU A 1 443 ? -24.216 -6.491 -3.694 1.00 73.38 443 LEU A C 1
ATOM 3503 O O . LEU A 1 443 ? -25.319 -6.549 -4.235 1.00 73.38 443 LEU A O 1
ATOM 3507 N N . ALA A 1 444 ? -24.041 -6.866 -2.423 1.00 57.91 444 ALA A N 1
ATOM 3508 C CA . ALA A 1 444 ? -25.053 -7.582 -1.636 1.00 57.91 444 ALA A CA 1
ATOM 3509 C C . ALA A 1 444 ? -26.435 -6.889 -1.550 1.00 57.91 444 ALA A C 1
ATOM 3511 O O . ALA A 1 444 ? -27.448 -7.580 -1.451 1.00 57.91 444 ALA A O 1
ATOM 3512 N N . ASP A 1 445 ? -26.495 -5.554 -1.657 1.00 52.72 445 ASP A N 1
ATOM 3513 C CA . ASP A 1 445 ? -27.756 -4.792 -1.668 1.00 52.72 445 ASP A CA 1
ATOM 3514 C C . ASP A 1 445 ? -28.182 -4.260 -3.043 1.00 52.72 445 ASP A C 1
ATOM 3516 O O . ASP A 1 445 ? -29.338 -3.862 -3.190 1.00 52.72 445 ASP A O 1
ATOM 3520 N N . SER A 1 446 ? -27.331 -4.250 -4.079 1.00 44.50 446 SER A N 1
ATOM 3521 C CA . SER A 1 446 ? -27.713 -3.634 -5.366 1.00 44.50 446 SER A CA 1
ATOM 3522 C C . SER A 1 446 ? -28.921 -4.335 -6.001 1.00 44.50 446 SER A C 1
ATOM 3524 O O . SER A 1 446 ? -29.778 -3.690 -6.600 1.00 44.50 446 SER A O 1
ATOM 3526 N N . HIS A 1 447 ? -29.059 -5.646 -5.777 1.00 40.91 447 HIS A N 1
ATOM 3527 C CA . HIS A 1 447 ? -30.230 -6.420 -6.195 1.00 40.91 447 HIS A CA 1
ATOM 3528 C C . HIS A 1 447 ? -31.505 -6.136 -5.383 1.00 40.91 447 HIS A C 1
ATOM 3530 O O . HIS A 1 447 ? -32.602 -6.320 -5.913 1.00 40.91 447 HIS A O 1
ATOM 3536 N N . ARG A 1 448 ? -31.395 -5.668 -4.129 1.00 38.91 448 ARG A N 1
ATOM 3537 C CA . ARG A 1 448 ? -32.552 -5.153 -3.377 1.00 38.91 448 ARG A CA 1
ATOM 3538 C C . ARG A 1 448 ? -32.953 -3.783 -3.899 1.00 38.91 448 ARG A C 1
ATOM 3540 O O . ARG A 1 448 ? -34.131 -3.580 -4.155 1.00 38.91 448 ARG A O 1
ATOM 3547 N N . VAL A 1 449 ? -31.988 -2.907 -4.178 1.00 39.09 449 VAL A N 1
ATOM 3548 C CA . VAL A 1 449 ? -32.238 -1.566 -4.730 1.00 39.09 449 VAL A CA 1
ATOM 3549 C C . VAL A 1 449 ? -32.957 -1.627 -6.080 1.00 39.09 449 VAL A C 1
ATOM 3551 O O . VAL A 1 449 ? -33.944 -0.926 -6.258 1.00 39.09 449 VAL A O 1
ATOM 3554 N N . GLU A 1 450 ? -32.553 -2.492 -7.016 1.00 40.06 450 GLU A N 1
ATOM 3555 C CA . GLU A 1 450 ? -33.222 -2.632 -8.329 1.00 40.06 450 GLU A CA 1
ATOM 3556 C C . GLU A 1 450 ? -34.698 -3.081 -8.222 1.00 40.06 450 GLU A C 1
ATOM 3558 O O . GLU A 1 450 ? -35.508 -2.842 -9.124 1.00 40.06 450 GLU A O 1
ATOM 3563 N N . LYS A 1 451 ? -35.039 -3.755 -7.117 1.00 36.09 451 LYS A N 1
ATOM 3564 C CA . LYS A 1 451 ? -36.381 -4.245 -6.791 1.00 36.09 451 LYS A CA 1
ATOM 3565 C C . LYS A 1 451 ? -37.181 -3.182 -6.031 1.00 36.09 451 LYS A C 1
ATOM 3567 O O . LYS A 1 451 ? -38.235 -2.767 -6.495 1.00 36.09 451 LYS A O 1
ATOM 3572 N N . GLU A 1 452 ? -36.617 -2.642 -4.955 1.00 37.28 452 GLU A N 1
ATOM 3573 C CA . GLU A 1 452 ? -37.198 -1.563 -4.152 1.00 37.28 452 GLU A CA 1
ATOM 3574 C C . GLU A 1 452 ? -37.435 -0.295 -4.999 1.00 37.28 452 GLU A C 1
ATOM 3576 O O . GLU A 1 452 ? -38.432 0.385 -4.801 1.00 37.28 452 GLU A O 1
ATOM 3581 N N . ARG A 1 453 ? -36.634 -0.016 -6.038 1.00 39.38 453 ARG A N 1
ATOM 3582 C CA . ARG A 1 453 ? -36.889 1.089 -6.989 1.00 39.38 453 ARG A CA 1
ATOM 3583 C C . ARG A 1 453 ? -38.142 0.884 -7.853 1.00 39.38 453 ARG A C 1
ATOM 3585 O O . ARG A 1 453 ? -38.735 1.867 -8.291 1.00 39.38 453 ARG A O 1
ATOM 3592 N N . LYS A 1 454 ? -38.544 -0.369 -8.103 1.00 40.69 454 LYS A N 1
ATOM 3593 C CA . LYS A 1 454 ? -39.801 -0.724 -8.789 1.00 40.69 454 LYS A CA 1
ATOM 3594 C C . LYS A 1 454 ? -40.977 -0.727 -7.814 1.00 40.69 454 LYS A C 1
ATOM 3596 O O . LYS A 1 454 ? -42.054 -0.263 -8.174 1.00 40.69 454 LYS A O 1
ATOM 3601 N N . ASP A 1 455 ? -40.746 -1.168 -6.581 1.00 36.44 455 ASP A N 1
ATOM 3602 C CA . ASP A 1 455 ? -41.778 -1.253 -5.548 1.00 36.44 455 ASP A CA 1
ATOM 3603 C C . ASP A 1 455 ? -42.128 0.146 -4.977 1.00 36.44 455 ASP A C 1
ATOM 3605 O O . ASP A 1 455 ? -43.304 0.486 -4.852 1.00 36.44 455 ASP A O 1
ATOM 3609 N N . ILE A 1 456 ? -41.145 1.029 -4.749 1.00 40.38 456 ILE A N 1
ATOM 3610 C CA . ILE A 1 456 ? -41.338 2.420 -4.274 1.00 40.38 456 ILE A CA 1
ATOM 3611 C C . ILE A 1 456 ? -42.101 3.280 -5.294 1.00 40.38 456 ILE A C 1
ATOM 3613 O O . ILE A 1 456 ? -42.844 4.181 -4.908 1.00 40.38 456 ILE A O 1
ATOM 3617 N N . ALA A 1 457 ? -42.001 2.971 -6.591 1.00 40.41 457 ALA A N 1
ATOM 3618 C CA . ALA A 1 457 ? -42.817 3.611 -7.624 1.00 40.41 457 ALA A CA 1
ATOM 3619 C C . ALA A 1 457 ? -44.324 3.278 -7.515 1.00 40.41 457 ALA A C 1
ATOM 3621 O O . ALA A 1 457 ? -45.124 3.878 -8.231 1.00 40.41 457 ALA A O 1
ATOM 3622 N N . SER A 1 458 ? -44.718 2.339 -6.640 1.00 37.91 458 SER A N 1
ATOM 3623 C CA . SER A 1 458 ? -46.097 1.848 -6.510 1.00 37.91 458 SER A CA 1
ATOM 3624 C C . SER A 1 458 ? -46.819 2.215 -5.203 1.00 37.91 458 SER A C 1
ATOM 3626 O O . SER A 1 458 ? -48.039 2.071 -5.142 1.00 37.91 458 SER A O 1
ATOM 3628 N N . THR A 1 459 ? -46.127 2.718 -4.168 1.00 34.12 459 THR A N 1
ATOM 3629 C CA . THR A 1 459 ? -46.743 2.967 -2.844 1.00 34.12 459 THR A CA 1
ATOM 3630 C C . THR A 1 459 ? -46.227 4.222 -2.132 1.00 34.12 459 THR A C 1
ATOM 3632 O O . THR A 1 459 ? -45.121 4.227 -1.595 1.00 34.12 459 THR A O 1
ATOM 3635 N N . SER A 1 460 ? -47.071 5.258 -2.032 1.00 28.95 460 SER A N 1
ATOM 3636 C CA . SER A 1 460 ? -46.791 6.512 -1.309 1.00 28.95 460 SER A CA 1
ATOM 3637 C C . SER A 1 460 ? -47.965 6.972 -0.418 1.00 28.95 460 SER A C 1
ATOM 3639 O O . SER A 1 460 ? -48.790 7.796 -0.802 1.00 28.95 460 SER A O 1
ATOM 3641 N N . SER A 1 461 ? -48.047 6.426 0.804 1.00 28.30 461 SER A N 1
ATOM 3642 C CA . SER A 1 461 ? -48.940 6.836 1.915 1.00 28.30 461 SER A CA 1
ATOM 3643 C C . SER A 1 461 ? -48.654 5.925 3.133 1.00 28.30 461 SER A C 1
ATOM 3645 O O . SER A 1 461 ? -48.494 4.730 2.921 1.00 28.30 461 SER A O 1
ATOM 3647 N N . SER A 1 462 ? -48.596 6.343 4.410 1.00 27.38 462 SER A N 1
ATOM 3648 C CA . SER A 1 462 ? -48.639 7.674 5.055 1.00 27.38 462 SER A CA 1
ATOM 3649 C C . SER A 1 462 ? -48.306 7.572 6.579 1.00 27.38 462 SER A C 1
ATOM 3651 O O . SER A 1 462 ? -48.246 6.468 7.112 1.00 27.38 462 SER A O 1
ATOM 3653 N N . HIS A 1 463 ? -48.201 8.721 7.276 1.00 25.80 463 HIS A N 1
ATOM 3654 C CA . HIS A 1 463 ? -48.299 8.942 8.748 1.00 25.80 463 HIS A CA 1
ATOM 3655 C C . HIS A 1 463 ? -47.077 8.783 9.701 1.00 25.80 463 HIS A C 1
ATOM 3657 O O . HIS A 1 463 ? -46.033 8.241 9.355 1.00 25.80 463 HIS A O 1
ATOM 3663 N N . SER A 1 464 ? -47.226 9.392 10.896 1.00 24.64 464 SER A N 1
ATOM 3664 C CA . SER A 1 464 ? -46.190 10.048 11.736 1.00 24.64 464 SER A CA 1
ATOM 3665 C C . SER A 1 464 ? -46.261 9.641 13.247 1.00 24.64 464 SER A C 1
ATOM 3667 O O . SER A 1 464 ? -47.175 8.902 13.613 1.00 24.64 464 SER A O 1
ATOM 3669 N N . PRO A 1 465 ? -45.335 10.073 14.149 1.00 39.34 465 PRO A N 1
ATOM 3670 C CA . PRO A 1 465 ? -44.948 9.309 15.359 1.00 39.34 465 PRO A CA 1
ATOM 3671 C C . PRO A 1 465 ? -45.390 9.865 16.742 1.00 39.34 465 PRO A C 1
ATOM 3673 O O . PRO A 1 465 ? -45.887 10.984 16.846 1.00 39.34 465 PRO A O 1
ATOM 3676 N N . ARG A 1 466 ? -45.109 9.083 17.809 1.00 23.86 466 ARG A N 1
ATOM 3677 C CA . ARG A 1 466 ? -44.976 9.372 19.275 1.00 23.86 466 ARG A CA 1
ATOM 3678 C C . ARG A 1 466 ? -44.335 8.117 19.928 1.00 23.86 466 ARG A C 1
ATOM 3680 O O . ARG A 1 466 ? -44.466 7.053 19.340 1.00 23.86 466 ARG A O 1
ATOM 3687 N N . GLY A 1 467 ? -43.678 8.081 21.095 1.00 23.02 467 GLY A N 1
ATOM 3688 C CA . GLY A 1 467 ? -43.261 9.037 22.142 1.00 23.02 467 GLY A CA 1
ATOM 3689 C C . GLY A 1 467 ? -42.591 8.222 23.289 1.00 23.02 467 GLY A C 1
ATOM 3690 O O . GLY A 1 467 ? -42.885 7.036 23.404 1.00 23.02 467 GLY A O 1
ATOM 3691 N N . GLY A 1 468 ? -41.661 8.782 24.082 1.00 26.86 468 GLY A N 1
ATOM 3692 C CA . GLY A 1 468 ? -40.781 8.000 24.996 1.00 26.86 468 GLY A CA 1
ATOM 3693 C C . GLY A 1 468 ? -41.096 8.059 26.507 1.00 26.86 468 GLY A C 1
ATOM 3694 O O . GLY A 1 468 ? -42.011 8.768 26.914 1.00 26.86 468 GLY A O 1
ATOM 3695 N N . THR A 1 469 ? -40.293 7.358 27.334 1.00 22.80 469 THR A N 1
ATOM 3696 C CA . THR A 1 469 ? -40.256 7.434 2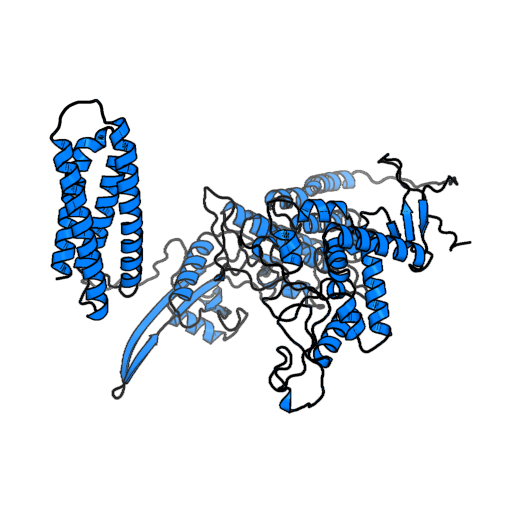8.825 1.00 22.80 469 THR A CA 1
ATOM 3697 C C . THR A 1 469 ? -38.939 6.878 29.412 1.00 22.80 469 THR A C 1
ATOM 3699 O O . THR A 1 469 ? -38.271 6.086 28.754 1.00 22.80 469 THR A O 1
ATOM 3702 N N . SER A 1 470 ? -38.586 7.258 30.653 1.00 35.47 470 SER A N 1
ATOM 3703 C CA . SER A 1 470 ? -37.280 7.017 31.315 1.00 35.47 470 SER A CA 1
ATOM 3704 C C . SER A 1 470 ? -37.368 6.456 32.755 1.00 35.47 470 SER A C 1
ATOM 3706 O O . SER A 1 470 ? -38.119 7.017 33.551 1.00 35.47 470 SER A O 1
ATOM 3708 N N . VAL A 1 471 ? -36.543 5.447 33.105 1.00 27.88 471 VAL A N 1
ATOM 3709 C CA . VAL A 1 471 ? -36.183 4.909 34.460 1.00 27.88 471 VAL A CA 1
ATOM 3710 C C . VAL A 1 471 ? -34.839 4.140 34.304 1.00 27.88 471 VAL A C 1
ATOM 3712 O O . VAL A 1 471 ? -34.646 3.576 33.232 1.00 27.88 471 VAL A O 1
ATOM 3715 N N . GLY A 1 472 ? -33.874 4.016 35.236 1.00 28.52 472 GLY A N 1
ATOM 3716 C CA . GLY A 1 472 ? -33.672 4.509 36.617 1.00 28.52 472 GLY A CA 1
ATOM 3717 C C . GLY A 1 472 ? -32.354 3.951 37.234 1.00 28.52 472 GLY A C 1
ATOM 3718 O O . GLY A 1 472 ? -31.640 3.213 36.559 1.00 28.52 472 GLY A O 1
ATOM 3719 N N . ASP A 1 473 ? -32.031 4.301 38.489 1.00 39.56 473 ASP A N 1
ATOM 3720 C CA . ASP A 1 473 ? -30.722 4.074 39.164 1.00 39.56 473 ASP A CA 1
ATOM 3721 C C . ASP A 1 473 ? -30.459 2.619 39.656 1.00 39.56 473 ASP A C 1
ATOM 3723 O O . ASP A 1 473 ? -31.400 1.931 40.067 1.00 39.56 473 ASP A O 1
ATOM 3727 N N . LYS A 1 474 ? -29.193 2.150 39.630 1.00 39.62 474 LYS A N 1
ATOM 3728 C CA . LYS A 1 474 ? -28.728 0.814 40.091 1.00 39.62 474 LYS A CA 1
ATOM 3729 C C . LYS A 1 474 ? -27.240 0.784 40.492 1.00 39.62 474 LYS A C 1
ATOM 3731 O O . LYS A 1 474 ? -26.410 1.441 39.872 1.00 39.62 474 LYS A O 1
ATOM 3736 N N . ASP A 1 475 ? -26.913 -0.080 41.460 1.00 46.00 475 ASP A N 1
ATOM 3737 C CA . ASP A 1 475 ? -25.583 -0.259 42.071 1.00 46.00 475 ASP A CA 1
ATOM 3738 C C . ASP A 1 475 ? -24.389 -0.321 41.095 1.00 46.00 475 ASP A C 1
ATOM 3740 O O . ASP A 1 475 ? -24.356 -1.075 40.117 1.00 46.00 475 ASP A O 1
ATOM 3744 N N . LEU A 1 476 ? -23.349 0.447 41.424 1.00 50.84 476 LEU A N 1
ATOM 3745 C CA . LEU A 1 476 ? -22.202 0.725 40.560 1.00 50.84 476 LEU A CA 1
ATOM 3746 C C . LEU A 1 476 ? -21.097 -0.343 40.718 1.00 50.84 476 LEU A C 1
ATOM 3748 O O . LEU A 1 476 ? -20.311 -0.309 41.665 1.00 50.84 476 LEU A O 1
ATOM 3752 N N . ARG A 1 477 ? -21.001 -1.284 39.761 1.00 69.25 477 ARG A N 1
ATOM 3753 C CA . ARG A 1 477 ? -20.016 -2.399 39.729 1.00 69.25 477 ARG A CA 1
ATOM 3754 C C . ARG A 1 477 ? -18.573 -1.980 39.361 1.00 69.25 477 ARG A C 1
ATOM 3756 O O . ARG A 1 477 ? -17.944 -2.576 38.485 1.00 69.25 477 ARG A O 1
ATOM 3763 N N . TYR A 1 478 ? -18.024 -0.946 39.998 1.00 67.94 478 TYR A N 1
ATOM 3764 C CA . TYR A 1 478 ? -16.647 -0.498 39.744 1.00 67.94 478 TYR A CA 1
ATOM 3765 C C . TYR A 1 478 ? -15.987 0.206 40.936 1.00 67.94 478 TYR A C 1
ATOM 3767 O O . TYR A 1 478 ? -16.653 0.775 41.800 1.00 67.94 478 TYR A O 1
ATOM 3775 N N . LYS A 1 479 ? -14.648 0.227 40.949 1.00 80.19 479 LYS A N 1
ATOM 3776 C CA . LYS A 1 479 ? -13.835 1.018 41.882 1.00 80.19 479 LYS A CA 1
ATOM 3777 C C . LYS A 1 479 ? -13.192 2.203 41.154 1.00 80.19 479 LYS A C 1
ATOM 3779 O O . LYS A 1 479 ? -12.596 2.028 40.098 1.00 80.19 479 LYS A O 1
ATOM 3784 N N . VAL A 1 480 ? -13.252 3.402 41.735 1.00 78.38 480 VAL A N 1
ATOM 3785 C CA . VAL A 1 480 ? -12.433 4.546 41.287 1.00 78.38 480 VAL A CA 1
ATOM 3786 C C . VAL A 1 480 ? -11.044 4.453 41.925 1.00 78.38 480 VAL A C 1
ATOM 3788 O O . VAL A 1 480 ? -10.941 4.174 43.119 1.00 78.38 480 VAL A O 1
ATOM 3791 N N . LEU A 1 481 ? -10.001 4.684 41.128 1.00 82.75 481 LEU A N 1
ATOM 3792 C CA . LEU A 1 481 ? -8.592 4.665 41.516 1.00 82.75 481 LEU A CA 1
ATOM 3793 C C . LEU A 1 481 ? -7.971 6.060 41.368 1.00 82.75 481 LEU A C 1
ATOM 3795 O O . LEU A 1 481 ? -8.175 6.729 40.348 1.00 82.75 481 LEU A O 1
ATOM 3799 N N . THR A 1 482 ? -7.198 6.483 42.369 1.00 86.00 482 THR A N 1
ATOM 3800 C CA . THR A 1 482 ? -6.378 7.707 42.294 1.00 86.00 482 THR A CA 1
ATOM 3801 C C . THR A 1 482 ? -5.106 7.488 41.469 1.00 86.00 482 THR A C 1
ATOM 3803 O O . THR A 1 482 ? -4.695 6.351 41.229 1.00 86.00 482 THR A O 1
ATOM 3806 N N . GLU A 1 483 ? -4.442 8.574 41.057 1.00 83.88 483 GLU A N 1
ATOM 3807 C CA . GLU A 1 483 ? -3.131 8.487 40.396 1.00 83.88 483 GLU A CA 1
ATOM 3808 C C . GLU A 1 483 ? -2.102 7.739 41.267 1.00 83.88 483 GLU A C 1
ATOM 3810 O O . GLU A 1 483 ? -1.384 6.878 40.761 1.00 83.88 483 GLU A O 1
ATOM 3815 N N . ASP A 1 484 ? -2.086 7.990 42.580 1.00 86.06 484 ASP A N 1
ATOM 3816 C CA . ASP A 1 484 ? -1.183 7.318 43.523 1.00 86.06 484 ASP A CA 1
ATOM 3817 C C . ASP A 1 484 ? -1.470 5.811 43.641 1.00 86.06 484 ASP A C 1
ATOM 3819 O O . ASP A 1 484 ? -0.538 5.009 43.626 1.00 86.06 484 ASP A O 1
ATOM 3823 N N . GLU A 1 485 ? -2.745 5.397 43.685 1.00 87.94 485 GLU A N 1
ATOM 3824 C CA . GLU A 1 485 ? -3.118 3.973 43.673 1.00 87.94 485 GLU A CA 1
ATOM 3825 C C . GLU A 1 485 ? -2.708 3.281 42.364 1.00 87.94 485 GLU A C 1
ATOM 3827 O O . GLU A 1 485 ? -2.286 2.122 42.379 1.00 87.94 485 GLU A O 1
ATOM 3832 N N . LEU A 1 486 ? -2.816 3.971 41.224 1.00 88.81 486 LEU A N 1
ATOM 3833 C CA . LEU A 1 486 ? -2.361 3.446 39.934 1.00 88.81 486 LEU A CA 1
ATOM 3834 C C . LEU A 1 486 ? -0.834 3.316 39.896 1.00 88.81 486 LEU A C 1
ATOM 3836 O O . LEU A 1 486 ? -0.329 2.294 39.435 1.00 88.81 486 LEU A O 1
ATOM 3840 N N . ARG A 1 487 ? -0.101 4.309 40.415 1.00 90.62 487 ARG A N 1
ATOM 3841 C CA . ARG A 1 487 ? 1.369 4.290 40.493 1.00 90.62 487 ARG A CA 1
ATOM 3842 C C . ARG A 1 487 ? 1.882 3.193 41.425 1.00 90.62 487 ARG A C 1
ATOM 3844 O O . ARG A 1 487 ? 2.800 2.478 41.040 1.00 90.62 487 ARG A O 1
ATOM 3851 N N . ASP A 1 488 ? 1.269 2.998 42.592 1.00 91.94 488 ASP A N 1
ATOM 3852 C CA . ASP A 1 488 ? 1.599 1.902 43.517 1.00 91.94 488 ASP A CA 1
ATOM 3853 C C . ASP A 1 488 ? 1.369 0.517 42.881 1.00 91.94 488 ASP A C 1
ATOM 3855 O O . ASP A 1 488 ? 2.229 -0.363 42.955 1.00 91.94 488 ASP A O 1
ATOM 3859 N N . ARG A 1 489 ? 0.247 0.322 42.177 1.00 91.25 489 ARG A N 1
ATOM 3860 C CA . ARG A 1 489 ? -0.029 -0.932 41.452 1.00 91.25 489 ARG A CA 1
ATOM 3861 C C . ARG A 1 489 ? 0.928 -1.167 40.283 1.00 91.25 489 ARG A C 1
ATOM 3863 O O . ARG A 1 489 ? 1.373 -2.297 40.085 1.00 91.25 489 ARG A O 1
ATOM 3870 N N . GLN A 1 490 ? 1.247 -0.117 39.527 1.00 93.81 490 GLN A N 1
ATOM 3871 C CA . GLN A 1 490 ? 2.231 -0.160 38.447 1.00 93.81 490 GLN A CA 1
ATOM 3872 C C . GLN A 1 490 ? 3.604 -0.577 38.992 1.00 93.81 490 GLN A C 1
ATOM 3874 O O . GLN A 1 490 ? 4.221 -1.507 38.478 1.00 93.81 490 GLN A O 1
ATOM 3879 N N . GLU A 1 491 ? 4.049 0.062 40.074 1.00 92.81 491 GLU A N 1
ATOM 3880 C CA . GLU A 1 491 ? 5.312 -0.223 40.755 1.00 92.81 491 GLU A CA 1
ATOM 3881 C C . GLU A 1 491 ? 5.371 -1.672 41.267 1.00 92.81 491 GLU A C 1
ATOM 3883 O O . GLU A 1 491 ? 6.358 -2.365 41.030 1.00 92.81 491 GLU A O 1
ATOM 3888 N N . LYS A 1 492 ? 4.287 -2.177 41.872 1.00 93.38 492 LYS A N 1
ATOM 3889 C CA . LYS A 1 492 ? 4.167 -3.583 42.305 1.00 93.38 492 LYS A CA 1
ATOM 3890 C C . LYS A 1 492 ? 4.255 -4.577 41.146 1.00 93.38 492 LYS A C 1
ATOM 3892 O O . LYS A 1 492 ? 4.871 -5.631 41.301 1.00 93.38 492 LYS A O 1
ATOM 3897 N N . ALA A 1 493 ? 3.677 -4.260 39.986 1.00 90.75 493 ALA A N 1
ATOM 3898 C CA . ALA A 1 493 ? 3.803 -5.100 38.795 1.00 90.75 493 ALA A CA 1
ATOM 3899 C C . ALA A 1 493 ? 5.256 -5.148 38.288 1.00 90.75 493 ALA A C 1
ATOM 3901 O O . ALA A 1 493 ? 5.750 -6.235 37.981 1.00 90.75 493 ALA A O 1
ATOM 3902 N N . ILE A 1 494 ? 5.949 -4.000 38.263 1.00 93.00 494 ILE A N 1
ATOM 3903 C CA . ILE A 1 494 ? 7.371 -3.913 37.889 1.00 93.00 494 ILE A CA 1
ATOM 3904 C C . ILE A 1 494 ? 8.224 -4.714 38.871 1.00 93.00 494 ILE A C 1
ATOM 3906 O O . ILE A 1 494 ? 8.979 -5.576 38.432 1.00 93.00 494 ILE A O 1
ATOM 3910 N N . ALA A 1 495 ? 8.060 -4.495 40.179 1.00 93.12 495 ALA A N 1
ATOM 3911 C CA . ALA A 1 495 ? 8.803 -5.199 41.222 1.00 93.12 495 ALA A CA 1
ATOM 3912 C C . ALA A 1 495 ? 8.638 -6.726 41.123 1.00 93.12 495 ALA A C 1
ATOM 3914 O O . ALA A 1 495 ? 9.634 -7.445 41.164 1.00 93.12 495 ALA A O 1
ATOM 3915 N N . LYS A 1 496 ? 7.412 -7.221 40.881 1.00 92.19 496 LYS A N 1
ATOM 3916 C CA . LYS A 1 496 ? 7.136 -8.655 40.675 1.00 92.19 496 LYS A CA 1
ATOM 3917 C C . LYS A 1 496 ? 7.956 -9.249 39.522 1.00 92.19 496 LYS A C 1
ATOM 3919 O O . LYS A 1 496 ? 8.495 -10.340 39.665 1.00 92.19 496 LYS A O 1
ATOM 3924 N N . VAL A 1 497 ? 8.057 -8.557 38.384 1.00 90.75 497 VAL A N 1
ATOM 3925 C CA . VAL A 1 497 ? 8.854 -9.023 37.230 1.00 90.75 497 VAL A CA 1
ATOM 3926 C C . VAL A 1 497 ? 10.357 -8.844 37.471 1.00 90.75 497 VAL A C 1
ATOM 3928 O O . VAL A 1 497 ? 11.144 -9.710 37.095 1.00 90.75 497 VAL A O 1
ATOM 3931 N N . GLN A 1 498 ? 10.750 -7.747 38.119 1.00 89.56 498 GLN A N 1
ATOM 3932 C CA . GLN A 1 498 ? 12.132 -7.433 38.475 1.00 89.56 498 GLN A CA 1
ATOM 3933 C C . GLN A 1 498 ? 12.741 -8.524 39.370 1.00 89.56 498 GLN A C 1
ATOM 3935 O O . GLN A 1 498 ? 13.830 -9.012 39.080 1.00 89.56 498 GLN A O 1
ATOM 3940 N N . GLU A 1 499 ? 12.017 -8.932 40.416 1.00 88.12 499 GLU A N 1
ATOM 3941 C CA . GLU A 1 499 ? 12.400 -10.006 41.338 1.00 88.12 499 GLU A CA 1
ATOM 3942 C C . GLU A 1 499 ? 12.405 -11.371 40.634 1.00 88.12 499 GLU A C 1
ATOM 3944 O O . GLU A 1 499 ? 13.420 -12.066 40.643 1.00 88.12 499 GLU A O 1
ATOM 3949 N N . LEU A 1 500 ? 11.310 -11.718 39.943 1.00 84.50 500 LEU A N 1
ATOM 3950 C CA . LEU A 1 500 ? 11.140 -13.008 39.262 1.00 84.50 500 LEU A CA 1
ATOM 3951 C C . LEU A 1 500 ? 12.236 -13.304 38.227 1.00 84.50 500 LEU A C 1
ATOM 3953 O O . LEU A 1 500 ? 12.635 -14.457 38.071 1.00 84.50 500 LEU A O 1
ATOM 3957 N N . LEU A 1 501 ? 12.689 -12.283 37.494 1.00 81.38 501 LEU A N 1
ATOM 3958 C CA . LEU A 1 501 ? 13.676 -12.433 36.422 1.00 81.38 501 LEU A CA 1
ATOM 3959 C C . LEU A 1 501 ? 15.088 -11.972 36.810 1.00 81.38 501 LEU A C 1
ATOM 3961 O O . LEU A 1 501 ? 16.014 -12.174 36.028 1.00 81.38 501 LEU A O 1
ATOM 3965 N N . SER A 1 502 ? 15.267 -11.364 37.989 1.00 80.50 502 SER A N 1
ATOM 3966 C CA . SER A 1 502 ? 16.536 -10.758 38.433 1.00 80.50 502 SER A CA 1
ATOM 3967 C C . SER A 1 502 ? 17.119 -9.748 37.425 1.00 80.50 502 SER A C 1
ATOM 3969 O O . SER A 1 502 ? 18.320 -9.719 37.164 1.00 80.50 502 SER A O 1
ATOM 3971 N N . ILE A 1 503 ? 16.252 -8.911 36.846 1.00 80.00 503 ILE A N 1
ATOM 3972 C CA . ILE A 1 503 ? 16.599 -7.893 35.835 1.00 80.00 503 ILE A CA 1
ATOM 3973 C C . ILE A 1 503 ? 16.476 -6.463 36.394 1.00 80.00 503 ILE A C 1
ATOM 3975 O O . ILE A 1 503 ? 15.823 -6.262 37.416 1.00 80.00 503 ILE A O 1
ATOM 3979 N N . PRO A 1 504 ? 17.047 -5.434 35.738 1.00 80.38 504 PRO A N 1
ATOM 3980 C CA . PRO A 1 504 ? 16.864 -4.042 36.146 1.00 80.38 504 PRO A CA 1
ATOM 3981 C C . PRO A 1 504 ? 15.406 -3.575 36.037 1.00 80.38 504 PRO A C 1
ATOM 3983 O O . PRO A 1 504 ? 14.690 -3.939 35.101 1.00 80.38 504 PRO A O 1
ATOM 3986 N N . LYS A 1 505 ? 14.997 -2.678 36.942 1.00 86.62 505 LYS A N 1
ATOM 3987 C CA . LYS A 1 505 ? 13.641 -2.112 37.018 1.00 86.62 505 LYS A CA 1
ATOM 3988 C C . LYS A 1 505 ? 13.125 -1.572 35.676 1.00 86.62 505 LYS A C 1
ATOM 3990 O O . LYS A 1 505 ? 12.064 -1.987 35.217 1.00 86.62 505 LYS A O 1
ATOM 3995 N N . GLY A 1 506 ? 13.880 -0.690 35.019 1.00 84.06 506 GLY A N 1
ATOM 3996 C CA . GLY A 1 506 ? 13.503 -0.134 33.719 1.00 84.06 506 GLY A CA 1
ATOM 3997 C C . GLY A 1 506 ? 13.348 -1.169 32.597 1.00 84.06 506 GLY A C 1
ATOM 3998 O O . GLY A 1 506 ? 12.557 -0.950 31.684 1.00 84.06 506 GLY A O 1
ATOM 3999 N N . ILE A 1 507 ? 14.037 -2.314 32.676 1.00 84.50 507 ILE A N 1
ATOM 4000 C CA . ILE A 1 507 ? 13.898 -3.423 31.717 1.00 84.50 507 ILE A CA 1
ATOM 4001 C C . ILE A 1 507 ? 12.635 -4.241 32.025 1.00 84.50 507 ILE A C 1
ATOM 4003 O O . ILE A 1 507 ? 11.882 -4.567 31.108 1.00 84.50 507 ILE A O 1
ATOM 4007 N N . ALA A 1 508 ? 12.340 -4.498 33.305 1.00 87.38 508 ALA A N 1
ATOM 4008 C CA . ALA A 1 508 ? 11.068 -5.091 33.726 1.00 87.38 508 ALA A CA 1
ATOM 4009 C C . ALA A 1 508 ? 9.862 -4.231 33.291 1.00 87.38 508 ALA A C 1
ATOM 4011 O O . ALA A 1 508 ? 8.862 -4.770 32.817 1.00 87.38 508 ALA A O 1
ATOM 4012 N N . GLU A 1 509 ? 9.976 -2.899 33.373 1.00 89.81 509 GLU A N 1
ATOM 4013 C CA . GLU A 1 509 ? 8.961 -1.954 32.883 1.00 89.81 509 GLU A CA 1
ATOM 4014 C C . GLU A 1 509 ? 8.743 -2.075 31.359 1.00 89.81 509 GLU A C 1
ATOM 4016 O O . GLU A 1 509 ? 7.600 -2.129 30.906 1.00 89.81 509 GLU A O 1
ATOM 4021 N N . VAL A 1 510 ? 9.816 -2.186 30.561 1.00 88.69 510 VAL A N 1
ATOM 4022 C CA . VAL A 1 510 ? 9.729 -2.403 29.101 1.00 88.69 510 VAL A CA 1
ATOM 4023 C C . VAL A 1 510 ? 9.041 -3.733 28.776 1.00 88.69 510 VAL A C 1
ATOM 4025 O O . VAL A 1 510 ? 8.087 -3.752 27.996 1.00 88.69 510 VAL A O 1
ATOM 4028 N N . LEU A 1 511 ? 9.471 -4.839 29.393 1.00 87.81 511 LEU A N 1
ATOM 4029 C CA . LEU A 1 511 ? 8.878 -6.163 29.162 1.00 87.81 511 LEU A CA 1
ATOM 4030 C C . LEU A 1 511 ? 7.389 -6.198 29.525 1.00 87.81 511 LEU A C 1
ATOM 4032 O O . LEU A 1 511 ? 6.591 -6.787 28.793 1.00 87.81 511 LEU A O 1
ATOM 4036 N N . LEU A 1 512 ? 6.996 -5.526 30.612 1.00 90.06 512 LEU A N 1
ATOM 4037 C CA . LEU A 1 512 ? 5.591 -5.382 30.987 1.00 90.06 512 LEU A CA 1
ATOM 4038 C C . LEU A 1 512 ? 4.788 -4.642 29.919 1.00 90.06 512 LEU A C 1
ATOM 4040 O O . LEU A 1 512 ? 3.723 -5.138 29.560 1.00 90.06 512 LEU A O 1
ATOM 4044 N N . ARG A 1 513 ? 5.289 -3.536 29.350 1.00 90.19 513 ARG A N 1
ATOM 4045 C CA . ARG A 1 513 ? 4.603 -2.840 28.241 1.00 90.19 513 ARG A CA 1
ATOM 4046 C C . ARG A 1 513 ? 4.388 -3.755 27.031 1.00 90.19 513 ARG A C 1
ATOM 4048 O O . ARG A 1 513 ? 3.279 -3.819 26.507 1.00 90.19 513 ARG A O 1
ATOM 4055 N N . HIS A 1 514 ? 5.399 -4.529 26.629 1.00 87.00 514 HIS A N 1
ATOM 4056 C CA . HIS A 1 514 ? 5.254 -5.510 25.541 1.00 87.00 514 HIS A CA 1
ATOM 4057 C C . HIS A 1 514 ? 4.278 -6.652 25.880 1.00 87.00 514 HIS A C 1
ATOM 4059 O O . HIS A 1 514 ? 3.578 -7.154 25.004 1.00 87.00 514 HIS A O 1
ATOM 4065 N N . CYS A 1 515 ? 4.172 -7.033 27.154 1.00 87.81 515 CYS A N 1
ATOM 4066 C CA . CYS A 1 515 ? 3.245 -8.061 27.633 1.00 87.81 515 CYS A CA 1
ATOM 4067 C C . CYS A 1 515 ? 1.868 -7.521 28.073 1.00 87.81 515 CYS A C 1
ATOM 4069 O O . CYS A 1 515 ? 1.095 -8.263 28.687 1.00 87.81 515 CYS A O 1
ATOM 4071 N N . HIS A 1 516 ? 1.535 -6.264 27.749 1.00 88.94 516 HIS A N 1
ATOM 4072 C CA . HIS A 1 516 ? 0.298 -5.578 28.153 1.00 88.94 516 HIS A CA 1
ATOM 4073 C C . HIS A 1 516 ? 0.064 -5.586 29.677 1.00 88.94 516 HIS A C 1
ATOM 4075 O O . HIS A 1 516 ? -1.012 -5.933 30.163 1.00 88.94 516 HIS A O 1
ATOM 4081 N N . TRP A 1 517 ? 1.117 -5.272 30.432 1.00 91.44 517 TRP A N 1
ATOM 4082 C CA . TRP A 1 517 ? 1.167 -5.186 31.896 1.00 91.44 517 TRP A CA 1
ATOM 4083 C C . TRP A 1 517 ? 0.648 -6.423 32.651 1.00 91.44 517 TRP A C 1
ATOM 4085 O O . TRP A 1 517 ? 0.171 -6.320 33.780 1.00 91.44 517 TRP A O 1
ATOM 4095 N N . LYS A 1 518 ? 0.793 -7.611 32.050 1.00 88.50 518 LYS A N 1
ATOM 4096 C CA . LYS A 1 518 ? 0.515 -8.914 32.675 1.00 88.50 518 LYS A CA 1
ATOM 4097 C C . LYS A 1 518 ? 1.833 -9.614 33.037 1.00 88.50 518 LYS A C 1
ATOM 4099 O O . LYS A 1 518 ? 2.458 -10.180 32.137 1.00 88.50 518 LYS A O 1
ATOM 4104 N N . PRO A 1 519 ? 2.270 -9.609 34.314 1.00 88.12 519 PRO A N 1
ATOM 4105 C CA . PRO A 1 519 ? 3.486 -10.301 34.755 1.00 88.12 519 PRO A CA 1
ATOM 4106 C C . PRO A 1 519 ? 3.524 -11.782 34.358 1.00 88.12 519 PRO A C 1
ATOM 4108 O O . PRO A 1 519 ? 4.583 -12.317 34.047 1.00 88.12 519 PRO A O 1
ATOM 4111 N N . GLU A 1 520 ? 2.360 -12.427 34.306 1.00 86.25 520 GLU A N 1
ATOM 4112 C CA . GLU A 1 520 ? 2.192 -13.838 33.953 1.00 86.25 520 GLU A CA 1
ATOM 4113 C C . GLU A 1 520 ? 2.602 -14.094 32.494 1.00 86.25 520 GLU A C 1
ATOM 4115 O O . GLU A 1 520 ? 3.290 -15.068 32.208 1.00 86.25 520 GLU A O 1
ATOM 4120 N N . ARG A 1 521 ? 2.290 -13.164 31.577 1.00 86.06 521 ARG A N 1
ATOM 4121 C CA . ARG A 1 521 ? 2.750 -13.231 30.179 1.00 86.06 521 ARG A CA 1
ATOM 4122 C C . ARG A 1 521 ? 4.256 -13.033 30.047 1.00 86.06 521 ARG A C 1
ATOM 4124 O O . ARG A 1 521 ? 4.869 -13.682 29.203 1.00 86.06 521 ARG A O 1
ATOM 4131 N N . VAL A 1 522 ? 4.850 -12.171 30.878 1.00 84.19 522 VAL A N 1
ATOM 4132 C CA . VAL A 1 522 ? 6.310 -12.004 30.910 1.00 84.19 522 VAL A CA 1
ATOM 4133 C C . VAL A 1 522 ? 6.964 -13.310 31.368 1.00 84.19 522 VAL A C 1
ATOM 4135 O O . VAL A 1 522 ? 7.885 -13.789 30.715 1.00 84.19 522 VAL A O 1
ATOM 4138 N N . GLN A 1 523 ? 6.448 -13.929 32.434 1.00 82.44 523 GLN A N 1
ATOM 4139 C CA . GLN A 1 523 ? 6.920 -15.223 32.932 1.00 82.44 523 GLN A CA 1
ATOM 4140 C C . GLN A 1 523 ? 6.796 -16.328 31.870 1.00 82.44 523 GLN A C 1
ATOM 4142 O O . GLN A 1 523 ? 7.780 -16.997 31.561 1.00 82.44 523 GLN A O 1
ATOM 4147 N N . GLU A 1 524 ? 5.612 -16.501 31.278 1.00 80.38 524 GLU A N 1
ATOM 4148 C CA . GLU A 1 524 ? 5.375 -17.506 30.235 1.00 80.38 524 GLU A CA 1
ATOM 4149 C C . GLU A 1 524 ? 6.274 -17.312 29.009 1.00 80.38 524 GLU A C 1
ATOM 4151 O O . GLU A 1 524 ? 6.781 -18.293 28.473 1.00 80.38 524 GLU A O 1
ATOM 4156 N N . GLY A 1 525 ? 6.474 -16.073 28.549 1.00 78.81 525 GLY A N 1
ATOM 4157 C CA . GLY A 1 525 ? 7.316 -15.790 27.385 1.00 78.81 525 GLY A CA 1
ATOM 4158 C C . GLY A 1 525 ? 8.817 -15.907 27.666 1.00 78.81 525 GLY A C 1
ATOM 4159 O O . GLY A 1 525 ? 9.577 -16.269 26.775 1.00 78.81 525 GLY A O 1
ATOM 4160 N N . TRP A 1 526 ? 9.262 -15.631 28.895 1.00 76.19 526 TRP A N 1
ATOM 4161 C CA . TRP A 1 526 ? 10.687 -15.611 29.250 1.00 76.19 526 TRP A CA 1
ATOM 4162 C C . TRP A 1 526 ? 11.293 -17.003 29.471 1.00 76.19 526 TRP A C 1
ATOM 4164 O O . TRP A 1 526 ? 12.490 -17.204 29.234 1.00 76.19 526 TRP A O 1
ATOM 4174 N N . PHE A 1 527 ? 10.479 -17.956 29.937 1.00 71.81 527 PHE A N 1
ATOM 4175 C CA . PHE A 1 527 ? 10.904 -19.322 30.272 1.00 71.81 527 PHE A CA 1
ATOM 4176 C C . PHE A 1 527 ? 10.530 -20.380 29.218 1.00 71.81 527 PHE A C 1
ATOM 4178 O O . PHE A 1 527 ? 10.803 -21.562 29.422 1.00 71.81 527 PHE A O 1
ATOM 4185 N N . ARG A 1 528 ? 9.947 -19.986 28.079 1.00 69.38 528 ARG A N 1
ATOM 4186 C CA . ARG A 1 528 ? 9.787 -20.876 26.918 1.00 69.38 528 ARG A CA 1
ATOM 4187 C C . ARG A 1 528 ? 11.148 -21.238 26.313 1.00 69.38 528 ARG A C 1
ATOM 4189 O O . ARG A 1 528 ? 12.026 -20.385 26.176 1.00 69.38 528 ARG A O 1
ATOM 4196 N N . ASN A 1 529 ? 11.306 -22.502 25.914 1.00 48.44 529 ASN A N 1
ATOM 4197 C CA . ASN A 1 529 ? 12.532 -23.007 25.273 1.00 48.44 529 ASN A CA 1
ATOM 4198 C C . ASN A 1 529 ? 12.732 -22.459 23.845 1.00 48.44 529 ASN A C 1
ATOM 4200 O O . ASN A 1 529 ? 13.804 -22.616 23.270 1.00 48.44 529 ASN A O 1
ATOM 4204 N N . ASP A 1 530 ? 11.712 -21.786 23.318 1.00 52.97 530 ASP A N 1
ATOM 4205 C CA . ASP A 1 530 ? 11.644 -21.053 22.054 1.00 52.97 530 ASP A CA 1
ATOM 4206 C C . ASP A 1 530 ? 12.543 -19.787 22.071 1.00 52.97 530 ASP A C 1
ATOM 4208 O O . ASP A 1 530 ? 12.873 -19.236 21.025 1.00 52.97 530 ASP A O 1
ATOM 4212 N N . GLY A 1 531 ? 12.993 -19.358 23.259 1.00 49.22 531 GLY A N 1
ATOM 4213 C CA . GLY A 1 531 ? 14.275 -18.674 23.473 1.00 49.22 531 GLY A CA 1
ATOM 4214 C C . GLY A 1 531 ? 14.376 -17.175 23.169 1.00 49.22 531 GLY A C 1
ATOM 4215 O O . GLY A 1 531 ? 14.999 -16.465 23.967 1.00 49.22 531 GLY A O 1
ATOM 4216 N N . ASP A 1 532 ? 13.788 -16.698 22.068 1.00 57.09 532 ASP A N 1
ATOM 4217 C CA . ASP A 1 532 ? 14.256 -15.461 21.421 1.00 57.09 532 ASP A CA 1
ATOM 4218 C C . ASP A 1 532 ? 13.340 -14.231 21.553 1.00 57.09 532 ASP A C 1
ATOM 4220 O O . ASP A 1 532 ? 13.867 -13.137 21.753 1.00 57.09 532 ASP A O 1
ATOM 4224 N N . ASP A 1 533 ? 12.008 -14.340 21.481 1.00 66.81 533 ASP A N 1
ATOM 4225 C CA . ASP A 1 533 ? 11.136 -13.159 21.277 1.00 66.81 533 ASP A CA 1
ATOM 4226 C C . ASP A 1 533 ? 11.261 -12.077 22.371 1.00 66.81 533 ASP A C 1
ATOM 4228 O O . ASP A 1 533 ? 11.589 -10.923 22.079 1.00 66.81 533 ASP A O 1
ATOM 4232 N N . LEU A 1 534 ? 11.062 -12.426 23.652 1.00 73.00 534 LEU A N 1
ATOM 4233 C CA . LEU A 1 534 ? 11.160 -11.445 24.749 1.00 73.00 534 LEU A CA 1
ATOM 4234 C C . LEU A 1 534 ? 12.602 -11.011 25.058 1.00 73.00 534 LEU A C 1
ATOM 4236 O O . LEU A 1 534 ? 12.804 -9.923 25.596 1.00 73.00 534 LEU A O 1
ATOM 4240 N N . ARG A 1 535 ? 13.608 -11.828 24.722 1.00 72.25 535 ARG A N 1
ATOM 4241 C CA . ARG A 1 535 ? 15.028 -11.489 24.939 1.00 72.25 535 ARG A CA 1
ATOM 4242 C C . ARG A 1 535 ? 15.561 -10.571 23.838 1.00 72.25 535 ARG A C 1
ATOM 4244 O O . ARG A 1 535 ? 16.317 -9.644 24.128 1.00 72.25 535 ARG A O 1
ATOM 4251 N N . THR A 1 536 ? 15.076 -10.751 22.611 1.00 71.12 536 THR A N 1
ATOM 4252 C CA . THR A 1 536 ? 15.344 -9.884 21.455 1.00 71.12 536 THR A CA 1
ATOM 4253 C C . THR A 1 536 ? 14.828 -8.463 21.695 1.00 71.12 536 THR A C 1
ATOM 4255 O O . THR A 1 536 ? 15.574 -7.512 21.478 1.00 71.12 536 THR A O 1
ATOM 4258 N N . ILE A 1 537 ? 13.620 -8.309 22.263 1.00 68.88 537 ILE A N 1
ATOM 4259 C CA . ILE A 1 537 ? 13.016 -7.005 22.622 1.00 68.88 537 ILE A CA 1
ATOM 4260 C C . ILE A 1 537 ? 13.925 -6.131 23.507 1.00 68.88 537 ILE A C 1
ATOM 4262 O O . ILE A 1 537 ? 13.861 -4.905 23.437 1.00 68.88 537 ILE A O 1
ATOM 4266 N N . ILE A 1 538 ? 14.775 -6.746 24.332 1.00 66.62 538 ILE A N 1
ATOM 4267 C CA . ILE A 1 538 ? 15.711 -6.052 25.230 1.00 66.62 538 ILE A CA 1
ATOM 4268 C C . ILE A 1 538 ? 17.176 -6.164 24.773 1.00 66.62 538 ILE A C 1
ATOM 4270 O O . ILE A 1 538 ? 18.089 -5.810 25.516 1.00 66.62 538 ILE A O 1
ATOM 4274 N N . GLY A 1 539 ? 17.417 -6.650 23.551 1.00 62.81 539 GLY A N 1
ATOM 4275 C CA . GLY A 1 539 ? 18.747 -6.766 22.951 1.00 62.81 539 GLY A CA 1
ATOM 4276 C C . GLY A 1 539 ? 19.676 -7.801 23.599 1.00 62.81 539 GLY A C 1
ATOM 4277 O O . GLY A 1 539 ? 20.892 -7.696 23.428 1.00 62.81 539 GLY A O 1
ATOM 4278 N N . LEU A 1 540 ? 19.150 -8.783 24.344 1.00 58.59 540 LEU A N 1
ATOM 4279 C CA . LEU A 1 540 ? 19.960 -9.848 24.943 1.00 58.59 540 LEU A CA 1
ATOM 4280 C C . LEU A 1 540 ? 20.253 -10.963 23.930 1.00 58.59 540 LEU A C 1
ATOM 4282 O O . LEU A 1 540 ? 19.425 -11.837 23.685 1.00 58.59 540 LEU A O 1
ATOM 4286 N N . LEU A 1 541 ? 21.480 -10.963 23.404 1.00 48.75 541 LEU A N 1
ATOM 4287 C CA . LEU A 1 541 ? 22.105 -12.152 22.813 1.00 48.75 541 LEU A CA 1
ATOM 4288 C C . LEU A 1 541 ? 22.482 -13.177 23.916 1.00 48.75 541 LEU A C 1
ATOM 4290 O O . LEU A 1 541 ? 22.473 -12.810 25.093 1.00 48.75 541 LEU A O 1
ATOM 4294 N N . PRO A 1 542 ? 22.845 -14.440 23.587 1.00 38.16 542 PRO A N 1
ATOM 4295 C CA . PRO A 1 542 ? 22.996 -15.552 24.552 1.00 38.16 542 PRO A CA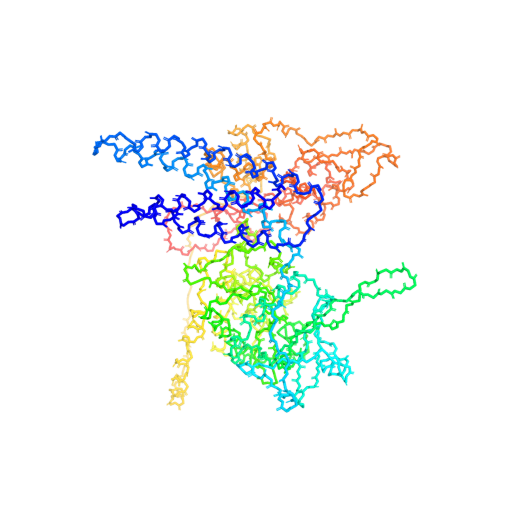 1
ATOM 4296 C C . PRO A 1 542 ? 24.161 -15.483 25.569 1.00 38.16 542 PRO A C 1
ATOM 4298 O O . PRO A 1 542 ? 24.696 -16.514 25.973 1.00 38.16 542 PRO A O 1
ATOM 4301 N N . SER A 1 543 ? 24.584 -14.292 25.993 1.00 34.66 543 SER A N 1
ATOM 4302 C CA . SER A 1 543 ? 25.612 -14.071 27.011 1.00 34.66 543 SER A CA 1
ATOM 4303 C C . SER A 1 543 ? 25.169 -12.956 27.956 1.00 34.66 543 SER A C 1
ATOM 4305 O O . SER A 1 543 ? 24.973 -11.813 27.541 1.00 34.66 543 SER A O 1
ATOM 4307 N N . VAL A 1 544 ? 24.987 -13.305 29.232 1.00 37.62 544 VAL A N 1
ATOM 4308 C CA . VAL A 1 544 ? 24.533 -12.380 30.275 1.00 37.62 544 VAL A CA 1
ATOM 4309 C C . VAL A 1 544 ? 25.598 -11.310 30.517 1.00 37.62 544 VAL A C 1
ATOM 4311 O O . VAL A 1 544 ? 26.640 -11.583 31.109 1.00 37.62 544 VAL A O 1
ATOM 4314 N N . TYR A 1 545 ? 25.302 -10.077 30.115 1.00 41.16 545 TYR A N 1
ATOM 4315 C CA . TYR A 1 545 ? 25.977 -8.887 30.620 1.00 41.16 545 TYR A CA 1
ATOM 4316 C C . TYR A 1 545 ? 25.013 -8.117 31.516 1.00 41.16 545 TYR A C 1
ATOM 4318 O O . TYR A 1 545 ? 23.905 -7.784 31.100 1.00 41.16 545 TYR A O 1
ATOM 4326 N N . GLU A 1 546 ? 25.443 -7.804 32.737 1.00 43.09 546 GLU A N 1
ATOM 4327 C CA . GLU A 1 546 ? 24.668 -6.978 33.661 1.00 43.09 546 GLU A CA 1
ATOM 4328 C C . GLU A 1 546 ? 24.448 -5.575 33.070 1.00 43.09 546 GLU A C 1
ATOM 4330 O O . GLU A 1 546 ? 25.386 -4.787 32.883 1.00 43.09 546 GLU A O 1
ATOM 4335 N N . VAL A 1 547 ? 23.184 -5.261 32.774 1.00 49.16 547 VAL A N 1
ATOM 4336 C CA . VAL A 1 547 ? 22.734 -3.937 32.318 1.00 49.16 547 VAL A CA 1
ATOM 4337 C C . VAL A 1 547 ? 22.358 -3.078 33.533 1.00 49.16 547 VAL A C 1
ATOM 4339 O O . VAL A 1 547 ? 21.242 -2.581 33.661 1.00 49.16 547 VAL A O 1
ATOM 4342 N N . SER A 1 548 ? 23.289 -2.935 34.474 1.00 49.09 548 SER A N 1
ATOM 4343 C CA . SER A 1 548 ? 23.158 -2.031 35.617 1.00 49.09 548 SER A CA 1
ATOM 4344 C C . SER A 1 548 ? 23.611 -0.615 35.233 1.00 49.09 548 SER A C 1
ATOM 4346 O O . SER A 1 548 ? 24.779 -0.374 34.936 1.00 49.09 548 SER A O 1
ATOM 4348 N N . GLU A 1 549 ? 22.640 0.303 35.257 1.00 54.81 549 GLU A N 1
ATOM 4349 C CA . GLU A 1 549 ? 22.736 1.756 35.031 1.00 54.81 549 GLU A CA 1
ATOM 4350 C C . GLU A 1 549 ? 23.242 2.250 33.646 1.00 54.81 549 GLU A C 1
ATOM 4352 O O . GLU A 1 549 ? 24.008 1.579 32.947 1.00 54.81 549 GLU A O 1
ATOM 4357 N N . PRO A 1 550 ? 22.832 3.463 33.208 1.00 60.88 550 PRO A N 1
ATOM 4358 C CA . PRO A 1 550 ? 23.367 4.098 32.002 1.00 60.88 550 PRO A CA 1
ATOM 4359 C C . PRO A 1 550 ? 24.880 4.341 32.096 1.00 60.88 550 PRO A C 1
ATOM 4361 O O . PRO A 1 550 ? 25.340 5.269 32.767 1.00 60.88 550 PRO A O 1
ATOM 4364 N N . ARG A 1 551 ? 25.673 3.526 31.391 1.00 63.97 551 ARG A N 1
ATOM 4365 C CA . ARG A 1 551 ? 27.140 3.574 31.470 1.00 63.97 551 ARG A CA 1
ATOM 4366 C C . ARG A 1 551 ? 27.673 4.912 30.955 1.00 63.97 551 ARG A C 1
ATOM 4368 O O . ARG A 1 551 ? 27.437 5.291 29.805 1.00 63.97 551 ARG A O 1
ATOM 4375 N N . VAL A 1 552 ? 28.434 5.602 31.803 1.00 65.00 552 VAL A N 1
ATOM 4376 C CA . VAL A 1 552 ? 29.115 6.864 31.482 1.00 65.00 552 VAL A CA 1
ATOM 4377 C C . VAL A 1 552 ? 30.583 6.588 31.177 1.00 65.00 552 VAL A C 1
ATOM 4379 O O . VAL A 1 552 ? 31.248 5.875 31.928 1.00 65.00 552 VAL A O 1
ATOM 4382 N N . ARG A 1 553 ? 31.116 7.170 30.098 1.00 64.56 553 ARG A N 1
ATOM 4383 C CA . ARG A 1 553 ? 32.560 7.162 29.812 1.00 64.56 553 ARG A CA 1
ATOM 4384 C C . ARG A 1 553 ? 33.083 8.571 29.565 1.00 64.56 553 ARG A C 1
ATOM 4386 O O . ARG A 1 553 ? 32.438 9.379 28.903 1.00 64.56 553 ARG A O 1
ATOM 4393 N N . TRP A 1 554 ? 34.289 8.821 30.066 1.00 58.78 554 TRP A N 1
ATOM 4394 C CA . TRP A 1 554 ? 35.011 10.084 29.944 1.00 58.78 554 TRP A CA 1
ATOM 4395 C C . TRP A 1 554 ? 36.305 9.845 29.155 1.00 58.78 554 TRP A C 1
ATOM 4397 O O . TRP A 1 554 ? 37.352 9.581 29.736 1.00 58.78 554 TRP A O 1
ATOM 4407 N N . HIS A 1 555 ? 36.233 9.879 27.822 1.00 53.81 555 HIS A N 1
ATOM 4408 C CA . HIS A 1 555 ? 37.403 9.715 26.952 1.00 53.81 555 HIS A CA 1
ATOM 4409 C C . HIS A 1 555 ? 37.368 10.694 25.779 1.00 53.81 555 HIS A C 1
ATOM 4411 O O . HIS A 1 555 ? 36.334 10.872 25.143 1.00 53.81 555 HIS A O 1
ATOM 4417 N N . SER A 1 556 ? 38.535 11.254 25.454 1.00 53.44 556 SER A N 1
ATOM 4418 C CA . SER A 1 556 ? 38.779 12.214 24.365 1.00 53.44 556 SER A CA 1
ATOM 4419 C C . SER A 1 556 ? 38.618 11.655 22.946 1.00 53.44 556 SER A C 1
ATOM 4421 O O . SER A 1 556 ? 38.714 12.412 21.982 1.00 53.44 556 SER A O 1
ATOM 4423 N N . ASN A 1 557 ? 38.434 10.336 22.814 1.00 59.72 557 ASN A N 1
ATOM 4424 C CA . ASN A 1 557 ? 38.511 9.614 21.541 1.00 59.72 557 ASN A CA 1
ATOM 4425 C C . ASN A 1 557 ? 37.195 8.900 21.169 1.00 59.72 557 ASN A C 1
ATOM 4427 O O . ASN A 1 557 ? 37.157 8.190 20.169 1.00 59.72 557 ASN A O 1
ATOM 4431 N N . LEU A 1 558 ? 36.122 9.056 21.956 1.00 68.38 558 LEU A N 1
ATOM 4432 C CA . LEU A 1 558 ? 34.797 8.542 21.590 1.00 68.38 558 LEU A CA 1
ATOM 4433 C C . LEU A 1 558 ? 34.070 9.579 20.724 1.00 68.38 558 LEU A C 1
ATOM 4435 O O . LEU A 1 558 ? 33.972 10.749 21.107 1.00 68.38 558 LEU A O 1
ATOM 4439 N N . MET A 1 559 ? 33.561 9.142 19.573 1.00 70.44 559 MET A N 1
ATOM 4440 C CA . MET A 1 559 ? 32.686 9.931 18.702 1.00 70.44 559 MET A CA 1
ATOM 4441 C C . MET A 1 559 ? 31.221 9.647 19.045 1.00 70.44 559 MET A C 1
ATOM 4443 O O . MET A 1 559 ? 30.893 8.567 19.524 1.00 70.44 559 MET A O 1
ATOM 4447 N N . CYS A 1 560 ? 30.348 10.632 18.831 1.00 78.00 560 CYS A N 1
ATOM 4448 C CA . CYS A 1 560 ? 28.901 10.449 18.930 1.00 78.00 560 CYS A CA 1
ATOM 4449 C C . CYS A 1 560 ? 28.351 10.085 17.547 1.00 78.00 560 CYS A C 1
ATOM 4451 O O . CYS A 1 560 ? 28.407 10.922 16.645 1.00 78.00 560 CYS A O 1
ATOM 4453 N N . ASP A 1 561 ? 27.774 8.892 17.395 1.00 71.12 561 ASP A N 1
ATOM 4454 C CA . ASP A 1 561 ? 27.327 8.368 16.090 1.00 71.12 561 ASP A CA 1
ATOM 4455 C C . ASP A 1 561 ? 26.211 9.206 15.429 1.00 71.12 561 ASP A C 1
ATOM 4457 O O . ASP A 1 561 ? 25.991 9.107 14.227 1.00 71.12 561 ASP A O 1
ATOM 4461 N N . VAL A 1 562 ? 25.511 10.054 16.196 1.00 79.44 562 VAL A N 1
ATOM 4462 C CA . VAL A 1 562 ? 24.429 10.923 15.687 1.00 79.44 562 VAL A CA 1
ATOM 4463 C C . VAL A 1 562 ? 24.954 12.248 15.132 1.00 79.44 562 VAL A C 1
ATOM 4465 O O . VAL A 1 562 ? 24.518 12.683 14.073 1.00 79.44 562 VAL A O 1
ATOM 4468 N N . CYS A 1 563 ? 25.871 12.921 15.837 1.00 80.00 563 CYS A N 1
ATOM 4469 C CA . CYS A 1 563 ? 26.356 14.250 15.432 1.00 80.00 563 CYS A CA 1
ATOM 4470 C C . CYS A 1 563 ? 27.784 14.257 14.876 1.00 80.00 563 CYS A C 1
ATOM 4472 O O . CYS A 1 563 ? 28.285 15.327 14.541 1.00 80.00 563 CYS A O 1
ATOM 4474 N N . CYS A 1 564 ? 28.444 13.094 14.813 1.00 71.44 564 CYS A N 1
ATOM 4475 C CA . CYS A 1 564 ? 29.799 12.863 14.292 1.00 71.44 564 CYS A CA 1
ATOM 4476 C C . CYS A 1 564 ? 30.914 13.755 14.882 1.00 71.44 564 CYS A C 1
ATOM 4478 O O . CYS A 1 564 ? 32.055 13.705 14.430 1.00 71.44 564 CYS A O 1
ATOM 4480 N N . ASN A 1 565 ? 30.622 14.550 15.913 1.00 66.75 565 ASN A N 1
ATOM 4481 C CA . ASN A 1 565 ? 31.583 15.459 16.520 1.00 66.75 565 ASN A CA 1
ATOM 4482 C C . ASN A 1 565 ? 32.579 14.700 17.401 1.00 66.75 565 ASN A C 1
ATOM 4484 O O . ASN A 1 565 ? 32.195 13.945 18.301 1.00 66.75 565 ASN A O 1
ATOM 4488 N N . HIS A 1 566 ? 33.867 14.970 17.188 1.00 55.22 566 HIS A N 1
ATOM 4489 C CA . HIS A 1 566 ? 34.921 14.526 18.089 1.00 55.22 566 HIS A CA 1
ATOM 4490 C C . HIS A 1 566 ? 34.795 15.214 19.455 1.00 55.22 566 HIS A C 1
ATOM 4492 O O . HIS A 1 566 ? 34.599 16.428 19.561 1.00 55.22 566 HIS A O 1
ATOM 4498 N N . SER A 1 567 ? 35.013 14.439 20.515 1.00 52.81 567 SER A N 1
ATOM 4499 C CA . SER A 1 567 ? 35.131 14.928 21.894 1.00 52.81 567 SER A CA 1
ATOM 4500 C C . SER A 1 567 ? 36.314 15.895 22.103 1.00 52.81 567 SER A C 1
ATOM 4502 O O . SER A 1 567 ? 36.332 16.623 23.094 1.00 52.81 567 SER A O 1
ATOM 4504 N N . SER A 1 568 ? 37.245 15.997 21.145 1.00 44.81 568 SER A N 1
ATOM 4505 C CA . SER A 1 568 ? 38.346 16.972 21.140 1.00 44.81 568 SER A CA 1
ATOM 4506 C C . SER A 1 568 ? 37.895 18.440 21.122 1.00 44.81 568 SER A C 1
ATOM 4508 O O . SER A 1 568 ? 38.618 19.291 21.632 1.00 44.81 568 SER A O 1
ATOM 4510 N N . ALA A 1 569 ? 36.702 18.751 20.601 1.00 46.00 569 ALA A N 1
ATOM 4511 C CA . ALA A 1 569 ? 36.160 20.115 20.589 1.00 46.00 569 ALA A CA 1
ATOM 4512 C C . ALA A 1 569 ? 35.404 20.503 21.880 1.00 46.00 569 ALA A C 1
ATOM 4514 O O . ALA A 1 569 ? 34.976 21.646 22.016 1.00 46.00 569 ALA A O 1
ATOM 4515 N N . ASN A 1 570 ? 35.188 19.568 22.816 1.00 47.22 570 ASN A N 1
ATOM 4516 C CA . ASN A 1 570 ? 34.426 19.796 24.051 1.00 47.22 570 ASN A CA 1
ATOM 4517 C C . ASN A 1 570 ? 35.002 18.977 25.221 1.00 47.22 570 ASN A C 1
ATOM 4519 O O . ASN A 1 570 ? 34.387 18.012 25.686 1.00 47.22 570 ASN A O 1
ATOM 4523 N N . ALA A 1 571 ? 36.165 19.387 25.730 1.00 42.19 571 ALA A N 1
ATOM 4524 C CA . ALA A 1 571 ? 36.693 18.858 26.984 1.00 42.19 571 ALA A CA 1
ATOM 4525 C C . ALA A 1 571 ? 35.662 19.052 28.118 1.00 42.19 571 ALA A C 1
ATOM 4527 O O . ALA A 1 571 ? 35.328 20.181 28.471 1.00 42.19 571 ALA A O 1
ATOM 4528 N N . GLY A 1 572 ? 35.146 17.947 28.672 1.00 52.62 572 GLY A N 1
ATOM 4529 C CA . GLY A 1 572 ? 34.243 17.952 29.832 1.00 52.62 572 GLY A CA 1
ATOM 4530 C C . GLY A 1 572 ? 32.784 17.532 29.596 1.00 52.62 572 GLY A C 1
ATOM 4531 O O . GLY A 1 572 ? 32.019 17.547 30.556 1.00 52.62 572 GLY A O 1
ATOM 4532 N N . ARG A 1 573 ? 32.364 17.127 28.385 1.00 61.75 573 ARG A N 1
ATOM 4533 C CA . ARG A 1 573 ? 31.004 16.575 28.175 1.00 61.75 573 ARG A CA 1
ATOM 4534 C C . ARG A 1 573 ? 30.939 15.057 28.390 1.00 61.75 573 ARG A C 1
ATOM 4536 O O . ARG A 1 573 ? 31.725 14.302 27.824 1.00 61.75 573 ARG A O 1
ATOM 4543 N N . THR A 1 574 ? 29.949 14.624 29.164 1.00 71.50 574 THR A N 1
ATOM 4544 C CA . THR A 1 574 ? 29.559 13.228 29.411 1.00 71.50 574 THR A CA 1
ATOM 4545 C C . THR A 1 574 ? 29.066 12.527 28.139 1.00 71.50 574 THR A C 1
ATOM 4547 O O . THR A 1 574 ? 28.202 13.034 27.418 1.00 71.50 574 THR A O 1
ATOM 4550 N N . MET A 1 575 ? 29.559 11.307 27.910 1.00 80.31 575 MET A N 1
ATOM 4551 C CA . MET A 1 575 ? 29.023 10.352 26.932 1.00 80.31 575 MET A CA 1
ATOM 4552 C C . MET A 1 575 ? 28.267 9.244 27.671 1.00 80.31 575 MET A C 1
ATOM 4554 O O . MET A 1 575 ? 28.774 8.718 28.665 1.00 80.31 575 MET A O 1
ATOM 4558 N N . ARG A 1 576 ? 27.068 8.882 27.199 1.00 83.31 576 ARG A N 1
ATOM 4559 C CA . ARG A 1 576 ? 26.175 7.899 27.845 1.00 83.31 576 ARG A CA 1
ATOM 4560 C C . ARG A 1 576 ? 25.678 6.853 26.853 1.00 83.31 576 ARG A C 1
ATOM 4562 O O . ARG A 1 576 ? 25.468 7.181 25.684 1.00 83.31 576 ARG A O 1
ATOM 4569 N N . SER A 1 577 ? 25.432 5.634 27.325 1.00 83.88 577 SER A N 1
ATOM 4570 C CA . SER A 1 577 ? 24.749 4.580 26.565 1.00 83.88 577 SER A CA 1
ATOM 4571 C C . SER A 1 577 ? 23.410 4.188 27.196 1.00 83.88 577 SER A C 1
ATOM 4573 O O . SER A 1 577 ? 23.185 4.401 28.387 1.00 83.88 577 SER A O 1
ATOM 4575 N N . ALA A 1 578 ? 22.540 3.548 26.410 1.00 82.56 578 ALA A N 1
ATOM 4576 C CA . ALA A 1 578 ? 21.309 2.914 26.897 1.00 82.56 578 ALA A CA 1
ATOM 4577 C C . ALA A 1 578 ? 21.557 1.527 27.535 1.00 82.56 578 ALA A C 1
ATOM 4579 O O . ALA A 1 578 ? 20.685 0.673 27.505 1.00 82.56 578 ALA A O 1
ATOM 4580 N N . GLY A 1 579 ? 22.768 1.260 28.040 1.00 74.81 579 GLY A N 1
ATOM 4581 C CA . GLY A 1 579 ? 23.178 -0.066 28.527 1.00 74.81 579 GLY A CA 1
ATOM 4582 C C . GLY A 1 579 ? 23.869 -0.951 27.479 1.00 74.81 579 GLY A C 1
ATOM 4583 O O . GLY A 1 579 ? 24.490 -1.950 27.830 1.00 74.81 579 GLY A O 1
ATOM 4584 N N . CYS A 1 580 ? 23.851 -0.549 26.205 1.00 79.81 580 CYS A N 1
ATOM 4585 C CA . CYS A 1 580 ? 24.641 -1.151 25.125 1.00 79.81 580 CYS A CA 1
ATOM 4586 C C . CYS A 1 580 ? 26.038 -0.498 24.985 1.00 79.81 580 CYS A C 1
ATOM 4588 O O . CYS A 1 580 ? 26.426 0.363 25.782 1.00 79.81 580 CYS A O 1
ATOM 4590 N N . PHE A 1 581 ? 26.799 -0.901 23.960 1.00 76.25 581 PHE A N 1
ATOM 4591 C CA . PHE A 1 581 ? 28.140 -0.374 23.659 1.00 76.25 581 PHE A CA 1
ATOM 4592 C C . PHE A 1 581 ? 28.160 0.894 22.779 1.00 76.25 581 PHE A C 1
ATOM 4594 O O . PHE A 1 581 ? 29.243 1.413 22.515 1.00 76.25 581 PHE A O 1
ATOM 4601 N N . HIS A 1 582 ? 27.003 1.417 22.362 1.00 82.94 582 HIS A N 1
ATOM 4602 C CA . HIS A 1 582 ? 26.900 2.666 21.594 1.00 82.94 582 HIS A CA 1
ATOM 4603 C C . HIS A 1 582 ? 26.780 3.867 22.539 1.00 82.94 582 HIS A C 1
ATOM 4605 O O . HIS A 1 582 ? 25.984 3.840 23.482 1.00 82.94 582 HIS A O 1
ATOM 4611 N N . PHE A 1 583 ? 27.563 4.920 22.297 1.00 83.94 583 PHE A N 1
ATOM 4612 C CA . PHE A 1 583 ? 27.654 6.081 23.183 1.00 83.94 583 PHE A CA 1
ATOM 4613 C C . PHE A 1 583 ? 27.283 7.369 22.451 1.00 83.94 583 PHE A C 1
ATOM 4615 O O . PHE A 1 583 ? 27.793 7.658 21.372 1.00 83.94 583 PHE A O 1
ATOM 4622 N N . TYR A 1 584 ? 26.455 8.188 23.093 1.00 85.75 584 TYR A N 1
ATOM 4623 C CA . TYR A 1 584 ? 26.007 9.472 22.560 1.00 85.75 584 TYR A CA 1
ATOM 4624 C C . TYR A 1 584 ? 26.201 10.564 23.608 1.00 85.75 584 TYR A C 1
ATOM 4626 O O . TYR A 1 584 ? 26.165 10.307 24.818 1.00 85.75 584 TYR A O 1
ATOM 4634 N N . CYS A 1 585 ? 26.419 11.794 23.150 1.00 83.75 585 CYS A N 1
ATOM 4635 C CA . CYS A 1 585 ? 26.557 12.937 24.045 1.00 83.75 585 CYS A CA 1
ATOM 4636 C C . CYS A 1 585 ? 25.191 13.347 24.618 1.00 83.75 585 CYS A C 1
ATOM 4638 O O . CYS A 1 585 ? 24.149 13.132 23.993 1.00 83.75 585 CYS A O 1
ATOM 4640 N N . GLU A 1 586 ? 25.186 13.979 25.795 1.00 82.88 586 GLU A N 1
ATOM 4641 C CA . GLU A 1 586 ? 23.939 14.408 26.452 1.00 82.88 586 GLU A CA 1
ATOM 4642 C C . GLU A 1 586 ? 23.057 15.313 25.580 1.00 82.88 586 GLU A C 1
ATOM 4644 O O . GLU A 1 586 ? 21.840 15.229 25.675 1.00 82.88 586 GLU A O 1
ATOM 4649 N N . GLY A 1 587 ? 23.639 16.119 24.684 1.00 83.69 587 GLY A N 1
ATOM 4650 C CA . GLY A 1 587 ? 22.873 16.954 23.752 1.00 83.69 587 GLY A CA 1
ATOM 4651 C C . GLY A 1 587 ? 22.033 16.140 22.761 1.00 83.69 587 GLY A C 1
ATOM 4652 O O . GLY A 1 587 ? 20.848 16.421 22.595 1.00 83.69 587 GLY A O 1
ATOM 4653 N N . CYS A 1 588 ? 22.613 15.100 22.150 1.00 86.94 588 CYS A N 1
ATOM 4654 C CA . CYS A 1 588 ? 21.883 14.212 21.238 1.00 86.94 588 CYS A CA 1
ATOM 4655 C C . CYS A 1 588 ? 20.849 13.363 21.987 1.00 86.94 588 CYS A C 1
ATOM 4657 O O . CYS A 1 588 ? 19.733 13.198 21.502 1.00 86.94 588 CYS A O 1
ATOM 4659 N N . TRP A 1 589 ? 21.184 12.884 23.190 1.00 89.00 589 TRP A N 1
ATOM 4660 C CA . TRP A 1 589 ? 20.220 12.197 24.053 1.00 89.00 589 TRP A CA 1
ATOM 4661 C C . TRP A 1 589 ? 19.036 13.087 24.430 1.00 89.00 589 TRP A C 1
ATOM 4663 O O . TRP A 1 589 ? 17.891 12.642 24.372 1.00 89.00 589 TRP A O 1
ATOM 4673 N N . HIS A 1 590 ? 19.305 14.342 24.795 1.00 87.50 590 HIS A N 1
ATOM 4674 C CA . HIS A 1 590 ? 18.272 15.296 25.167 1.00 87.50 590 HIS A CA 1
ATOM 4675 C C . HIS A 1 590 ? 17.323 15.573 23.999 1.00 87.50 590 HIS A C 1
ATOM 4677 O O . HIS A 1 590 ? 16.118 15.458 24.191 1.00 87.50 590 HIS A O 1
ATOM 4683 N N . GLN A 1 591 ? 17.861 15.862 22.807 1.00 86.56 591 GLN A N 1
ATOM 4684 C CA . GLN A 1 591 ? 17.076 16.135 21.596 1.00 86.56 591 GLN A CA 1
ATOM 4685 C C . GLN A 1 591 ? 16.204 14.947 21.173 1.00 86.56 591 GLN A C 1
ATOM 4687 O O . GLN A 1 591 ? 15.032 15.138 20.861 1.00 86.56 591 GLN A O 1
ATOM 4692 N N . LEU A 1 592 ? 16.753 13.727 21.199 1.00 89.50 592 LEU A N 1
ATOM 4693 C CA . LEU A 1 592 ? 16.009 12.509 20.864 1.00 89.50 592 LEU A CA 1
ATOM 4694 C C . LEU A 1 592 ? 14.821 12.297 21.810 1.00 89.50 592 LEU A C 1
ATOM 4696 O O . LEU A 1 592 ? 13.710 12.024 21.366 1.00 89.50 592 LEU A O 1
ATOM 4700 N N . ILE A 1 593 ? 15.059 12.424 23.117 1.00 88.69 593 ILE A N 1
ATOM 4701 C CA . ILE A 1 593 ? 14.036 12.171 24.134 1.00 88.69 593 ILE A CA 1
ATOM 4702 C C . ILE A 1 593 ? 13.019 13.313 24.206 1.00 88.69 593 ILE A C 1
ATOM 4704 O O . ILE A 1 593 ? 11.847 13.030 24.420 1.00 88.69 593 ILE A O 1
ATOM 4708 N N . SER A 1 594 ? 13.410 14.577 23.996 1.00 87.81 594 SER A N 1
ATOM 4709 C CA . SER A 1 594 ? 12.435 15.672 23.909 1.00 87.81 594 SER A CA 1
ATOM 4710 C C . SER A 1 594 ? 11.525 15.506 22.695 1.00 87.81 594 SER A C 1
ATOM 4712 O O . SER A 1 594 ? 10.314 15.509 22.867 1.00 87.81 594 SER A O 1
ATOM 4714 N N . ALA A 1 595 ? 12.091 15.254 21.506 1.00 88.25 595 ALA A N 1
ATOM 4715 C CA . ALA A 1 595 ? 11.305 15.057 20.288 1.00 88.25 595 ALA A CA 1
ATOM 4716 C C . ALA A 1 595 ? 10.322 13.884 20.431 1.00 88.25 595 ALA A C 1
ATOM 4718 O O . ALA A 1 595 ? 9.134 14.050 20.190 1.00 88.25 595 ALA A O 1
ATOM 4719 N N . ALA A 1 596 ? 10.783 12.734 20.933 1.00 88.25 596 ALA A N 1
ATOM 4720 C CA . ALA A 1 596 ? 9.914 11.577 21.133 1.00 88.25 596 ALA A CA 1
ATOM 4721 C C . ALA A 1 596 ? 8.829 11.794 22.206 1.00 88.25 596 ALA A C 1
ATOM 4723 O O . ALA A 1 596 ? 7.760 11.199 22.107 1.00 88.25 596 ALA A O 1
ATOM 4724 N N . VAL A 1 597 ? 9.085 12.619 23.232 1.00 86.38 597 VAL A N 1
ATOM 4725 C CA . VAL A 1 597 ? 8.055 13.026 24.204 1.00 86.38 597 VAL A CA 1
ATOM 4726 C C . VAL A 1 597 ? 7.028 13.949 23.542 1.00 86.38 597 VAL A C 1
ATOM 4728 O O . VAL A 1 597 ? 5.836 13.770 23.773 1.00 86.38 597 VAL A O 1
ATOM 4731 N N . ASP A 1 598 ? 7.462 14.888 22.703 1.00 86.06 598 ASP A N 1
ATOM 4732 C CA . ASP A 1 598 ? 6.570 15.806 21.988 1.00 86.06 598 ASP A CA 1
ATOM 4733 C C . ASP A 1 598 ? 5.731 15.078 20.908 1.00 86.06 598 ASP A C 1
ATOM 4735 O O . ASP A 1 598 ? 4.556 15.401 20.723 1.00 86.06 598 ASP A O 1
ATOM 4739 N N . ASP A 1 599 ? 6.283 14.034 20.273 1.00 83.69 599 ASP A N 1
ATOM 4740 C CA . ASP A 1 599 ? 5.586 13.124 19.343 1.00 83.69 599 ASP A CA 1
ATOM 4741 C C . ASP A 1 599 ? 4.548 12.209 20.038 1.00 83.69 599 ASP A C 1
ATOM 4743 O O . ASP A 1 599 ? 3.672 11.632 19.385 1.00 83.69 599 ASP A O 1
ATOM 4747 N N . GLY A 1 600 ? 4.609 12.081 21.369 1.00 84.19 600 GLY A N 1
ATOM 4748 C CA . GLY A 1 600 ? 3.595 11.420 22.192 1.00 84.19 600 GLY A CA 1
ATOM 4749 C C . GLY A 1 600 ? 3.951 10.018 22.720 1.00 84.19 600 GLY A C 1
ATOM 4750 O O . GLY A 1 600 ? 5.049 9.499 22.514 1.00 84.19 600 GLY A O 1
ATOM 4751 N N . PRO A 1 601 ? 3.016 9.368 23.446 1.00 85.25 601 PRO A N 1
ATOM 4752 C CA . PRO A 1 601 ? 3.309 8.196 24.277 1.00 85.25 601 PRO A CA 1
ATOM 4753 C C . PRO A 1 601 ? 3.787 6.966 23.500 1.00 85.25 601 PRO A C 1
ATOM 4755 O O . PRO A 1 601 ? 4.621 6.226 24.016 1.00 85.25 601 PRO A O 1
ATOM 4758 N N . GLU A 1 602 ? 3.280 6.736 22.284 1.00 81.81 602 GLU A N 1
ATOM 4759 C CA . GLU A 1 602 ? 3.660 5.573 21.469 1.00 81.81 602 GLU A CA 1
ATOM 4760 C C . GLU A 1 602 ? 5.154 5.643 21.098 1.00 81.81 602 GLU A C 1
ATOM 4762 O O . GLU A 1 602 ? 5.913 4.747 21.466 1.00 81.81 602 GLU A O 1
ATOM 4767 N N . VAL A 1 603 ? 5.593 6.752 20.486 1.00 85.12 603 VAL A N 1
ATOM 4768 C CA . VAL A 1 603 ? 6.996 6.996 20.092 1.00 85.12 603 VAL A CA 1
ATOM 4769 C C . VAL A 1 603 ? 7.913 7.063 21.317 1.00 85.12 603 VAL A C 1
ATOM 4771 O O . VAL A 1 603 ? 8.974 6.438 21.349 1.00 85.12 603 VAL A O 1
ATOM 4774 N N . CYS A 1 604 ? 7.486 7.777 22.361 1.00 88.25 604 CYS A N 1
ATOM 4775 C CA . CYS A 1 604 ? 8.255 7.976 23.585 1.00 88.25 604 CYS A CA 1
ATOM 4776 C C . CYS A 1 604 ? 8.583 6.673 24.337 1.00 88.25 604 CYS A C 1
ATOM 4778 O O . CYS A 1 604 ? 9.658 6.558 24.931 1.00 88.25 604 CYS A O 1
ATOM 4780 N N . LEU A 1 605 ? 7.657 5.708 24.377 1.00 89.81 605 LEU A N 1
ATOM 4781 C CA . LEU A 1 605 ? 7.801 4.485 25.179 1.00 89.81 605 LEU A CA 1
ATOM 4782 C C . LEU A 1 605 ? 8.406 3.305 24.408 1.00 89.81 605 LEU A C 1
ATOM 4784 O O . LEU A 1 605 ? 8.877 2.362 25.056 1.00 89.81 605 LEU A O 1
ATOM 4788 N N . SER A 1 606 ? 8.405 3.365 23.070 1.00 87.38 606 SER A N 1
ATOM 4789 C CA . SER A 1 606 ? 9.074 2.411 22.171 1.00 87.38 606 SER A CA 1
ATOM 4790 C C . SER A 1 606 ? 10.483 2.849 21.749 1.00 87.38 606 SER A C 1
ATOM 4792 O O . SER A 1 606 ? 11.092 2.216 20.889 1.00 87.38 606 SER A O 1
ATOM 4794 N N . LEU A 1 607 ? 10.991 3.951 22.307 1.00 88.50 607 LEU A N 1
ATOM 4795 C CA . LEU A 1 607 ? 12.301 4.510 21.989 1.00 88.50 607 LEU A CA 1
ATOM 4796 C C . LEU A 1 607 ? 13.436 3.488 22.235 1.00 88.50 607 LEU A C 1
ATOM 4798 O O . LEU A 1 607 ? 13.549 2.904 23.316 1.00 88.50 607 LEU A O 1
ATOM 4802 N N . GLN A 1 608 ? 14.311 3.316 21.243 1.00 90.00 608 GLN A N 1
ATOM 4803 C CA . GLN A 1 608 ? 15.481 2.428 21.282 1.00 90.00 608 GLN A CA 1
ATOM 4804 C C . GLN A 1 608 ? 16.782 3.203 21.034 1.00 90.00 608 GLN A C 1
ATOM 4806 O O . GLN A 1 608 ? 16.780 4.367 20.632 1.00 90.00 608 GLN A O 1
ATOM 4811 N N . CYS A 1 609 ? 17.913 2.547 21.286 1.00 87.00 609 CYS A N 1
ATOM 4812 C CA . CYS A 1 609 ? 19.243 3.029 20.931 1.00 87.00 609 CYS A CA 1
ATOM 4813 C C . CYS A 1 609 ? 19.307 3.502 19.456 1.00 87.00 609 CYS A C 1
ATOM 4815 O O . CYS A 1 609 ? 18.952 2.729 18.573 1.00 87.00 609 CYS A O 1
ATOM 4817 N N . PRO A 1 610 ? 19.822 4.714 19.157 1.00 87.62 610 PRO A N 1
ATOM 4818 C CA . PRO A 1 610 ? 19.869 5.250 17.787 1.00 87.62 610 PRO A CA 1
ATOM 4819 C C . PRO A 1 610 ? 20.681 4.459 16.746 1.00 87.62 610 PRO A C 1
ATOM 4821 O O . PRO A 1 610 ? 20.650 4.808 15.569 1.00 87.62 610 PRO A O 1
ATOM 4824 N N . HIS A 1 611 ? 21.461 3.452 17.147 1.00 82.44 611 HIS A N 1
ATOM 4825 C CA . HIS A 1 611 ? 22.268 2.662 16.221 1.00 82.44 611 HIS A CA 1
ATOM 4826 C C . HIS A 1 611 ? 21.385 1.632 15.481 1.00 82.44 611 HIS A C 1
ATOM 4828 O O . HIS A 1 611 ? 20.792 0.792 16.156 1.00 82.44 611 HIS A O 1
ATOM 4834 N N . PRO A 1 612 ? 21.344 1.595 14.130 1.00 77.69 612 PRO A N 1
ATOM 4835 C CA . PRO A 1 612 ? 20.386 0.776 13.368 1.00 77.69 612 PRO A CA 1
ATOM 4836 C C . PRO A 1 612 ? 20.372 -0.725 13.698 1.00 77.69 612 PRO A C 1
ATOM 4838 O O . PRO A 1 612 ? 19.333 -1.370 13.609 1.00 77.69 612 PRO A O 1
ATOM 4841 N N . SER A 1 613 ? 21.516 -1.288 14.099 1.00 79.62 613 SER A N 1
ATOM 4842 C CA . SER A 1 613 ? 21.641 -2.703 14.490 1.00 79.62 613 SER A CA 1
ATOM 4843 C C . SER A 1 613 ? 21.389 -2.973 15.985 1.00 79.62 613 SER A C 1
ATOM 4845 O O . SER A 1 613 ? 21.682 -4.069 16.455 1.00 79.62 613 SER A O 1
ATOM 4847 N N . CYS A 1 614 ? 20.932 -1.987 16.764 1.00 78.62 614 CYS A N 1
ATOM 4848 C CA . CYS A 1 614 ? 20.817 -2.071 18.221 1.00 78.62 614 CYS A CA 1
ATOM 4849 C C . CYS A 1 614 ? 19.367 -1.920 18.690 1.00 78.62 614 CYS A C 1
ATOM 4851 O O . CYS A 1 614 ? 18.799 -0.838 18.620 1.00 78.62 614 CYS A O 1
ATOM 4853 N N . GLN A 1 615 ? 18.802 -2.980 19.268 1.00 80.00 615 GLN A N 1
ATOM 4854 C CA . GLN A 1 615 ? 17.420 -2.981 19.771 1.00 80.00 615 GLN A CA 1
ATOM 4855 C C . GLN A 1 615 ? 17.307 -2.609 21.261 1.00 80.00 615 GLN A C 1
ATOM 4857 O O . GLN A 1 615 ? 16.239 -2.720 21.850 1.00 80.00 615 GLN A O 1
ATOM 4862 N N . MET A 1 616 ? 18.406 -2.175 21.894 1.00 83.69 616 MET A N 1
ATOM 4863 C CA . MET A 1 616 ? 18.437 -1.867 23.329 1.00 83.69 616 MET A CA 1
ATOM 4864 C C . MET A 1 616 ? 17.458 -0.720 23.663 1.00 83.69 616 MET A C 1
ATOM 4866 O O . MET A 1 616 ? 17.659 0.393 23.160 1.00 83.69 616 MET A O 1
ATOM 4870 N N . PRO A 1 617 ? 16.419 -0.952 24.489 1.00 87.50 617 PRO A N 1
ATOM 4871 C CA . PRO A 1 617 ? 15.385 0.037 24.778 1.00 87.50 617 PRO A CA 1
ATOM 4872 C C . PRO A 1 617 ? 15.892 1.165 25.683 1.00 87.50 617 PRO A C 1
ATOM 4874 O O . PRO A 1 617 ? 16.767 0.981 26.530 1.00 87.50 617 PRO A O 1
ATOM 4877 N N . ILE A 1 618 ? 15.300 2.349 25.538 1.00 87.94 618 ILE A N 1
ATOM 4878 C CA . ILE A 1 618 ? 15.589 3.510 26.383 1.00 87.94 618 ILE A CA 1
ATOM 4879 C C . ILE A 1 618 ? 14.753 3.418 27.661 1.00 87.94 618 ILE A C 1
ATOM 4881 O O . ILE A 1 618 ? 13.525 3.534 27.648 1.00 87.94 618 ILE A O 1
ATOM 4885 N N . THR A 1 619 ? 15.432 3.192 28.786 1.00 87.94 619 THR A N 1
ATOM 4886 C CA . THR A 1 619 ? 14.776 3.007 30.082 1.00 87.94 619 THR A CA 1
ATOM 4887 C C . THR A 1 619 ? 14.447 4.330 30.776 1.00 87.94 619 THR A C 1
ATOM 4889 O O . THR A 1 619 ? 15.038 5.385 30.512 1.00 87.94 619 THR A O 1
ATOM 4892 N N . ARG A 1 620 ? 13.519 4.261 31.736 1.00 87.19 620 ARG A N 1
ATOM 4893 C CA . ARG A 1 620 ? 13.082 5.392 32.562 1.00 87.19 620 ARG A CA 1
ATOM 4894 C C . ARG A 1 620 ? 14.232 6.043 33.342 1.00 87.19 620 ARG A C 1
ATOM 4896 O O . ARG A 1 620 ? 14.211 7.250 33.575 1.00 87.19 620 ARG A O 1
ATOM 4903 N N . GLU A 1 621 ? 15.248 5.273 33.726 1.00 86.25 621 GLU A N 1
ATOM 4904 C CA . GLU A 1 621 ? 16.455 5.762 34.399 1.00 86.25 621 GLU A CA 1
ATOM 4905 C C . GLU A 1 621 ? 17.301 6.643 33.471 1.00 86.25 621 GLU A C 1
ATOM 4907 O O . GLU A 1 621 ? 17.687 7.742 33.874 1.00 86.25 621 GLU A O 1
ATOM 4912 N N . LEU A 1 622 ? 17.530 6.226 32.215 1.00 85.62 622 LEU A N 1
ATOM 4913 C CA . LEU A 1 622 ? 18.247 7.054 31.238 1.00 85.62 622 LEU A CA 1
ATOM 4914 C C . LEU A 1 622 ? 17.506 8.377 31.012 1.00 85.62 622 LEU A C 1
ATOM 4916 O O . LEU A 1 622 ? 18.118 9.441 31.112 1.00 85.62 622 LEU A O 1
ATOM 4920 N N . VAL A 1 623 ? 16.187 8.322 30.798 1.00 88.19 623 VAL A N 1
ATOM 4921 C CA . VAL A 1 623 ? 15.341 9.516 30.618 1.00 88.19 623 VAL A CA 1
ATOM 4922 C C . VAL A 1 623 ? 15.437 10.456 31.820 1.00 88.19 623 VAL A C 1
ATOM 4924 O O . VAL A 1 623 ? 15.664 11.653 31.646 1.00 88.19 623 VAL A O 1
ATOM 4927 N N . LYS A 1 624 ? 15.354 9.938 33.053 1.00 86.00 624 LYS A N 1
ATOM 4928 C CA . LYS A 1 624 ? 15.495 10.748 34.276 1.00 86.00 624 LYS A CA 1
ATOM 4929 C C . LYS A 1 624 ? 16.848 11.449 34.396 1.00 86.00 624 LYS A C 1
ATOM 4931 O O . LYS A 1 624 ? 16.908 12.495 35.046 1.00 86.00 624 LYS A O 1
ATOM 4936 N N . VAL A 1 625 ? 17.902 10.920 33.780 1.00 82.88 625 VAL A N 1
ATOM 4937 C CA . VAL A 1 625 ? 19.243 11.518 33.791 1.00 82.88 625 VAL A CA 1
ATOM 4938 C C . VAL A 1 625 ? 19.437 12.535 32.659 1.00 82.88 625 VAL A C 1
ATOM 4940 O O . VAL A 1 625 ? 19.970 13.609 32.920 1.00 82.88 625 VAL A O 1
ATOM 4943 N N . VAL A 1 626 ? 18.987 12.247 31.430 1.00 82.81 626 VAL A N 1
ATOM 4944 C CA . VAL A 1 626 ? 19.300 13.072 30.236 1.00 82.81 626 VAL A CA 1
ATOM 4945 C C . VAL A 1 626 ? 18.199 14.045 29.806 1.00 82.81 626 VAL A C 1
ATOM 4947 O O . VAL A 1 626 ? 18.464 14.978 29.048 1.00 82.81 626 VAL A O 1
ATOM 4950 N N . ALA A 1 627 ? 16.963 13.880 30.282 1.00 77.88 627 ALA A N 1
ATOM 4951 C CA . ALA A 1 627 ? 15.910 14.862 30.053 1.00 77.88 627 ALA A CA 1
ATOM 4952 C C . ALA A 1 627 ? 16.198 16.124 30.888 1.00 77.88 627 ALA A C 1
ATOM 4954 O O . ALA A 1 627 ? 15.826 16.207 32.057 1.00 77.88 627 ALA A O 1
ATOM 4955 N N . GLY A 1 628 ? 16.878 17.111 30.298 1.00 68.25 628 GLY A N 1
ATOM 4956 C CA . GLY A 1 628 ? 17.369 18.306 30.999 1.00 68.25 628 GLY A CA 1
ATOM 4957 C C . GLY A 1 628 ? 16.299 19.185 31.665 1.00 68.25 628 GLY A C 1
ATOM 4958 O O . GLY A 1 628 ? 16.638 20.003 32.515 1.00 68.25 628 GLY A O 1
ATOM 4959 N N . SER A 1 629 ? 15.011 19.006 31.341 1.00 77.00 629 SER A N 1
ATOM 4960 C CA . SER A 1 629 ? 13.899 19.724 31.976 1.00 77.00 629 SER A CA 1
ATOM 4961 C C . SER A 1 629 ? 13.069 18.811 32.886 1.00 77.00 629 SER A C 1
ATOM 4963 O O . SER A 1 629 ? 12.811 17.645 32.578 1.00 77.00 629 SER A O 1
ATOM 4965 N N . ALA A 1 630 ? 12.575 19.360 33.999 1.00 79.00 630 ALA A N 1
ATOM 4966 C CA . ALA A 1 630 ? 11.620 18.662 34.864 1.00 79.00 630 ALA A CA 1
ATOM 4967 C C . ALA A 1 630 ? 10.271 18.387 34.164 1.00 79.00 630 ALA A C 1
ATOM 4969 O O . ALA A 1 630 ? 9.545 17.486 34.579 1.00 79.00 630 ALA A O 1
ATOM 4970 N N . SER A 1 631 ? 9.950 19.131 33.096 1.00 79.69 631 SER A N 1
ATOM 4971 C CA . SER A 1 631 ? 8.736 18.931 32.298 1.00 79.69 631 SER A CA 1
ATOM 4972 C C . SER A 1 631 ? 8.774 17.603 31.540 1.00 79.69 631 SER A C 1
ATOM 4974 O O . SER A 1 631 ? 7.861 16.794 31.689 1.00 79.69 631 SER A O 1
ATOM 4976 N N . TYR A 1 632 ? 9.850 17.317 30.798 1.00 82.12 632 TYR A N 1
ATOM 4977 C CA . TYR A 1 632 ? 9.955 16.076 30.018 1.00 82.12 632 TYR A CA 1
ATOM 4978 C C . TYR A 1 632 ? 9.955 14.827 30.912 1.00 82.12 632 TYR A C 1
ATOM 4980 O O . TYR A 1 632 ? 9.319 13.831 30.579 1.00 82.12 632 TYR A O 1
ATOM 4988 N N . LYS A 1 633 ? 10.573 14.902 32.103 1.00 85.62 633 LYS A N 1
ATOM 4989 C CA . LYS A 1 633 ? 10.519 13.818 33.104 1.00 85.62 633 LYS A CA 1
ATOM 4990 C C . LYS A 1 633 ? 9.083 13.527 33.557 1.00 85.62 633 LYS A C 1
ATOM 4992 O O . LYS A 1 633 ? 8.715 12.363 33.667 1.00 85.62 633 LYS A O 1
ATOM 4997 N N . LYS A 1 634 ? 8.265 14.566 33.780 1.00 86.31 634 LYS A N 1
ATOM 4998 C CA . LYS A 1 634 ? 6.841 14.411 34.130 1.00 86.31 634 LYS A CA 1
ATOM 4999 C C . LYS A 1 634 ? 6.016 13.829 32.981 1.00 86.31 634 LYS A C 1
ATOM 5001 O O . LYS A 1 634 ? 5.186 12.968 33.239 1.00 86.31 634 LYS A O 1
ATOM 5006 N N . HIS A 1 635 ? 6.254 14.257 31.740 1.00 87.00 635 HIS A N 1
ATOM 5007 C CA . HIS A 1 635 ? 5.540 13.725 30.575 1.00 87.00 635 HIS A CA 1
ATOM 5008 C C . HIS A 1 635 ? 5.863 12.243 30.334 1.00 87.00 635 HIS A C 1
ATOM 5010 O O . HIS A 1 635 ? 4.937 11.453 30.175 1.00 87.00 635 HIS A O 1
ATOM 5016 N N . TYR A 1 636 ? 7.134 11.828 30.430 1.00 90.00 636 TYR A N 1
ATOM 5017 C CA . TYR A 1 636 ? 7.503 10.406 30.367 1.00 90.00 636 TYR A CA 1
ATOM 5018 C C . TYR A 1 636 ? 6.839 9.592 31.490 1.00 90.00 636 TYR A C 1
ATOM 5020 O O . TYR A 1 636 ? 6.214 8.565 31.233 1.00 90.00 636 TYR A O 1
ATOM 5028 N N . ASP A 1 637 ? 6.916 10.069 32.739 1.00 88.38 637 ASP A N 1
ATOM 5029 C CA . ASP A 1 637 ? 6.308 9.407 33.904 1.00 88.38 637 ASP A CA 1
ATOM 5030 C C . ASP A 1 637 ? 4.762 9.388 33.861 1.00 88.38 637 ASP A C 1
ATOM 5032 O O . ASP A 1 637 ? 4.136 8.590 34.567 1.00 88.38 637 ASP A O 1
ATOM 5036 N N . TRP A 1 638 ? 4.142 10.252 33.049 1.00 88.38 638 TRP A N 1
ATOM 5037 C CA . TRP A 1 638 ? 2.714 10.236 32.729 1.00 88.38 638 TRP A CA 1
ATOM 5038 C C . TRP A 1 638 ? 2.396 9.240 31.609 1.00 88.38 638 TRP A C 1
ATOM 5040 O O . TRP A 1 638 ? 1.517 8.403 31.782 1.00 88.38 638 TRP A O 1
ATOM 5050 N N . TYR A 1 639 ? 3.146 9.245 30.503 1.00 91.81 639 TYR A N 1
ATOM 5051 C CA . TYR A 1 639 ? 2.984 8.279 29.411 1.00 91.81 639 TYR A CA 1
ATOM 5052 C C . TYR A 1 639 ? 3.184 6.836 29.884 1.00 91.81 639 TYR A C 1
ATOM 5054 O O . TYR A 1 639 ? 2.382 5.961 29.553 1.00 91.81 639 TYR A O 1
ATOM 5062 N N . ALA A 1 640 ? 4.188 6.586 30.729 1.00 89.62 640 ALA A N 1
ATOM 5063 C CA . ALA A 1 640 ? 4.380 5.283 31.354 1.00 89.62 640 ALA A CA 1
ATOM 5064 C C . ALA A 1 640 ? 3.122 4.843 32.128 1.00 89.62 640 ALA A C 1
ATOM 5066 O O . ALA A 1 640 ? 2.688 3.700 31.983 1.00 89.62 640 ALA A O 1
ATOM 5067 N N . LEU A 1 641 ? 2.498 5.744 32.900 1.00 89.56 641 LEU A N 1
ATOM 5068 C CA . LEU A 1 641 ? 1.265 5.468 33.649 1.00 89.56 641 LEU A CA 1
ATOM 5069 C C . LEU A 1 641 ? 0.039 5.276 32.739 1.00 89.56 641 LEU A C 1
ATOM 5071 O O . LEU A 1 641 ? -0.746 4.360 32.983 1.00 89.56 641 LEU A O 1
ATOM 5075 N N . LEU A 1 642 ? -0.102 6.072 31.671 1.00 88.50 642 LEU A N 1
ATOM 5076 C CA . LEU A 1 642 ? -1.131 5.867 30.642 1.00 88.50 642 LEU A CA 1
ATOM 5077 C C . LEU A 1 642 ? -1.051 4.442 30.085 1.00 88.50 642 LEU A C 1
ATOM 5079 O O . LEU A 1 642 ? -2.060 3.742 30.071 1.00 88.50 642 LEU A O 1
ATOM 5083 N N . SER A 1 643 ? 0.155 3.971 29.736 1.00 91.44 643 SER A N 1
ATOM 5084 C CA . SER A 1 643 ? 0.340 2.626 29.176 1.00 91.44 643 SER A CA 1
ATOM 5085 C C . SER A 1 643 ? -0.141 1.507 30.109 1.00 91.44 643 SER A C 1
ATOM 5087 O O . SER A 1 643 ? -0.668 0.511 29.623 1.00 91.44 643 SER A O 1
ATOM 5089 N N . TYR A 1 644 ? -0.030 1.676 31.434 1.00 89.81 644 TYR A N 1
ATOM 5090 C CA . TYR A 1 644 ? -0.529 0.704 32.416 1.00 89.81 644 TYR A CA 1
ATOM 5091 C C . TYR A 1 644 ? -2.059 0.587 32.397 1.00 89.81 644 TYR A C 1
ATOM 5093 O O . TYR A 1 644 ? -2.603 -0.516 32.478 1.00 89.81 644 TYR A O 1
ATOM 5101 N N . VAL A 1 645 ? -2.759 1.714 32.252 1.00 85.94 645 VAL A N 1
ATOM 5102 C CA . VAL A 1 645 ? -4.226 1.748 32.189 1.00 85.94 645 VAL A CA 1
ATOM 5103 C C . VAL A 1 645 ? -4.727 1.293 30.819 1.00 85.94 645 VAL A C 1
ATOM 5105 O O . VAL A 1 645 ? -5.541 0.371 30.745 1.00 85.94 645 VAL A O 1
ATOM 5108 N N . ASP A 1 646 ? -4.201 1.868 29.739 1.00 82.88 646 ASP A N 1
ATOM 5109 C CA . ASP A 1 646 ? -4.673 1.625 28.371 1.00 82.88 646 ASP A CA 1
ATOM 5110 C C . ASP A 1 646 ? -4.451 0.164 27.940 1.00 82.88 646 ASP A C 1
ATOM 5112 O O . ASP A 1 646 ? -5.280 -0.430 27.249 1.00 82.88 646 ASP A O 1
ATOM 5116 N N . GLN A 1 647 ? -3.364 -0.461 28.406 1.00 84.75 647 GLN A N 1
ATOM 5117 C CA . GLN A 1 647 ? -3.042 -1.859 28.105 1.00 84.75 647 GLN A CA 1
ATOM 5118 C C . GLN A 1 647 ? -3.606 -2.856 29.134 1.00 84.75 647 GLN A C 1
ATOM 5120 O O . GLN A 1 647 ? -3.386 -4.057 28.990 1.00 84.75 647 GLN A O 1
ATOM 5125 N N . SER A 1 648 ? -4.398 -2.416 30.121 1.00 77.19 648 SER A N 1
ATOM 5126 C CA . SER A 1 648 ? -5.010 -3.280 31.153 1.00 77.19 648 SER A CA 1
ATOM 5127 C C . SER A 1 648 ? -6.000 -4.337 30.618 1.00 77.19 648 SER A C 1
ATOM 5129 O O . SER A 1 648 ? -6.592 -5.097 31.389 1.00 77.19 648 SER A O 1
ATOM 5131 N N . GLY A 1 649 ? -6.221 -4.390 29.300 1.00 70.69 649 GLY A N 1
ATOM 5132 C CA . GLY A 1 649 ? -7.207 -5.255 28.652 1.00 70.69 649 GLY A CA 1
ATOM 5133 C C . GLY A 1 649 ? -8.648 -4.795 28.879 1.00 70.69 649 GLY A C 1
ATOM 5134 O O . GLY A 1 649 ? -9.554 -5.620 28.868 1.00 70.69 649 GLY A O 1
ATOM 5135 N N . GLY A 1 650 ? -8.852 -3.499 29.141 1.00 70.56 650 GLY A N 1
ATOM 5136 C CA . GLY A 1 650 ? -10.161 -2.906 29.422 1.00 70.56 650 GLY A CA 1
ATOM 5137 C C . GLY A 1 650 ? -10.624 -3.016 30.878 1.00 70.56 650 GLY A C 1
ATOM 5138 O O . GLY A 1 650 ? -11.669 -2.453 31.199 1.00 70.56 650 GLY A O 1
ATOM 5139 N N . ARG A 1 651 ? -9.853 -3.680 31.757 1.00 76.31 651 ARG A N 1
ATOM 5140 C CA . ARG A 1 651 ? -10.144 -3.783 33.200 1.00 76.31 651 ARG A CA 1
ATOM 5141 C C . ARG A 1 651 ? -10.102 -2.421 33.889 1.00 76.31 651 ARG A C 1
ATOM 5143 O O . ARG A 1 651 ? -10.916 -2.172 34.771 1.00 76.31 651 ARG A O 1
ATOM 5150 N N . ILE A 1 652 ? -9.161 -1.564 33.499 1.00 83.00 652 ILE A N 1
ATOM 5151 C CA . ILE A 1 652 ? -9.010 -0.202 34.009 1.00 83.00 652 ILE A CA 1
ATOM 5152 C C . ILE A 1 652 ? -9.178 0.767 32.834 1.00 83.00 652 ILE A C 1
ATOM 5154 O O . ILE A 1 652 ? -8.593 0.558 31.773 1.00 83.00 652 ILE A O 1
ATOM 5158 N N . LYS A 1 653 ? -9.969 1.830 33.002 1.00 78.06 653 LYS A N 1
ATOM 5159 C CA . LYS A 1 653 ? -10.134 2.904 32.008 1.00 78.06 653 LYS A CA 1
ATOM 5160 C C . LYS A 1 653 ? -10.043 4.272 32.670 1.00 78.06 653 LYS A C 1
ATOM 5162 O O . LYS A 1 653 ? -10.566 4.462 33.765 1.00 78.06 653 LYS A O 1
ATOM 5167 N N . TRP A 1 654 ? -9.425 5.243 32.004 1.00 76.69 654 TRP A N 1
ATOM 5168 C CA . TRP A 1 654 ? -9.433 6.632 32.467 1.00 76.69 654 TRP A CA 1
ATOM 5169 C C . TRP A 1 654 ? -10.857 7.184 32.536 1.00 76.69 654 TRP A C 1
ATOM 5171 O O . TRP A 1 654 ? -11.676 6.939 31.650 1.00 76.69 654 TRP A O 1
ATOM 5181 N N . CYS A 1 655 ? -11.159 7.935 33.593 1.00 71.75 655 CYS A N 1
ATOM 5182 C CA . CYS A 1 655 ? -12.456 8.576 33.731 1.00 71.75 655 CYS A CA 1
ATOM 5183 C C . CYS A 1 655 ? -12.502 9.865 32.886 1.00 71.75 655 CYS A C 1
ATOM 5185 O O . CYS A 1 655 ? -11.768 10.817 33.186 1.00 71.75 655 CYS A O 1
ATOM 5187 N N . PRO A 1 656 ? -13.402 9.963 31.886 1.00 59.16 656 PRO A N 1
ATOM 5188 C CA . PRO A 1 656 ? -13.508 11.159 31.052 1.00 59.16 656 PRO A CA 1
ATOM 5189 C C . PRO A 1 656 ? -14.011 12.380 31.840 1.00 59.16 656 PRO A C 1
ATOM 5191 O O . PRO A 1 656 ? -13.684 13.514 31.498 1.00 59.16 656 PRO A O 1
ATOM 5194 N N . GLY A 1 657 ? -14.763 12.168 32.929 1.00 57.09 657 GLY A N 1
ATOM 5195 C CA . GLY A 1 657 ? -15.311 13.241 33.764 1.00 57.09 657 GLY A CA 1
ATOM 5196 C C . GLY A 1 657 ? -14.263 14.020 34.569 1.00 57.09 657 GLY A C 1
ATOM 5197 O O . GLY A 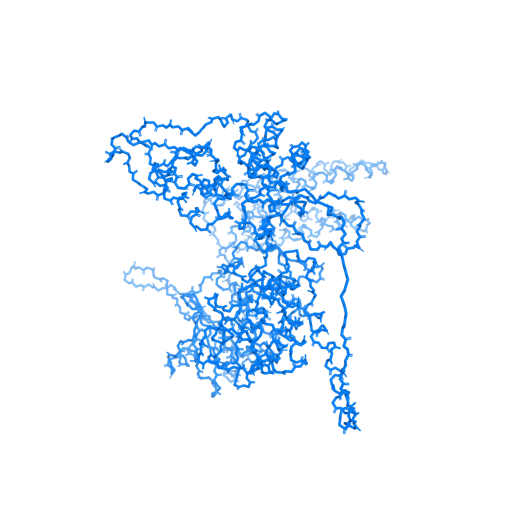1 657 ? -14.406 15.227 34.731 1.00 57.09 657 GLY A O 1
ATOM 5198 N N . CYS A 1 658 ? -13.187 13.369 35.029 1.00 57.25 658 CYS A N 1
ATOM 5199 C CA . CYS A 1 658 ? -12.131 14.009 35.828 1.00 57.25 658 CYS A CA 1
ATOM 5200 C C . CYS A 1 658 ? -10.913 14.446 34.992 1.00 57.25 658 CYS A C 1
ATOM 5202 O O . CYS A 1 658 ? -9.832 14.614 35.547 1.00 57.25 658 CYS A O 1
ATOM 5204 N N . LYS A 1 659 ? -11.050 14.601 33.662 1.00 61.94 659 LYS A N 1
ATOM 5205 C CA . LYS A 1 659 ? -9.939 14.938 32.741 1.00 61.94 659 LYS A CA 1
ATOM 5206 C C . LYS A 1 659 ? -8.705 14.033 32.932 1.00 61.94 659 LYS A C 1
ATOM 5208 O O . LYS A 1 659 ? -7.577 14.515 32.954 1.00 61.94 659 LYS A O 1
ATOM 5213 N N . ASN A 1 660 ? -8.929 12.727 33.097 1.00 62.56 660 ASN A N 1
ATOM 5214 C CA . ASN A 1 660 ? -7.907 11.708 33.376 1.00 62.56 660 ASN A CA 1
ATOM 5215 C C . ASN A 1 660 ? -7.185 11.819 34.741 1.00 62.56 660 ASN A C 1
ATOM 5217 O O . ASN A 1 660 ? -6.252 11.064 34.974 1.00 62.56 660 ASN A O 1
ATOM 5221 N N . MET A 1 661 ? -7.620 12.657 35.692 1.00 63.78 661 MET A N 1
ATOM 5222 C CA . MET A 1 661 ? -7.039 12.691 37.056 1.00 63.78 661 MET A CA 1
ATOM 5223 C C . MET A 1 661 ? -7.323 11.428 37.900 1.00 63.78 661 MET A C 1
ATOM 5225 O O . MET A 1 661 ? -6.899 11.323 39.049 1.00 63.78 661 MET A O 1
ATOM 5229 N N . CYS A 1 662 ? -8.113 10.497 37.369 1.00 74.50 662 CYS A N 1
ATOM 5230 C CA . CYS A 1 662 ? -8.624 9.321 38.053 1.00 74.50 662 CYS A CA 1
ATOM 5231 C C . CYS A 1 662 ? -8.999 8.243 37.023 1.00 74.50 662 CYS A C 1
ATOM 5233 O O . CYS A 1 662 ? -9.416 8.561 35.902 1.00 74.50 662 CYS A O 1
ATOM 5235 N N . ALA A 1 663 ? -8.877 6.970 37.394 1.00 81.88 663 ALA A N 1
ATOM 5236 C CA . ALA A 1 663 ? -9.299 5.845 36.558 1.00 81.88 663 ALA A CA 1
ATOM 5237 C C . ALA A 1 663 ? -10.392 5.021 37.246 1.00 81.88 663 ALA A C 1
ATOM 5239 O O . ALA A 1 663 ? -10.620 5.141 38.447 1.00 81.88 663 ALA A O 1
ATOM 5240 N N . ILE A 1 664 ? -11.081 4.186 36.478 1.00 78.00 664 ILE A N 1
ATOM 5241 C CA . ILE A 1 664 ? -12.112 3.261 36.942 1.00 78.00 664 ILE A CA 1
ATOM 5242 C C . ILE A 1 664 ? -11.647 1.837 36.655 1.00 78.00 664 ILE A C 1
ATOM 5244 O O . ILE A 1 664 ? -11.328 1.515 35.514 1.00 78.00 664 ILE A O 1
ATOM 5248 N N . GLU A 1 665 ? -11.639 0.993 37.680 1.00 81.88 665 GLU A N 1
ATOM 5249 C CA . GLU A 1 665 ? -11.459 -0.452 37.590 1.00 81.88 665 GLU A CA 1
ATOM 5250 C C . GLU A 1 665 ? -12.823 -1.149 37.638 1.00 81.88 665 GLU A C 1
ATOM 5252 O O . GLU A 1 665 ? -13.572 -1.002 38.607 1.00 81.88 665 GLU A O 1
ATOM 5257 N N . PHE A 1 666 ? -13.145 -1.918 36.600 1.00 72.06 666 PHE A N 1
ATOM 5258 C CA . PHE A 1 666 ? -14.356 -2.733 36.552 1.00 72.06 666 PHE A CA 1
ATOM 5259 C C . PHE A 1 666 ? -14.166 -3.991 37.406 1.00 72.06 666 PHE A C 1
ATOM 5261 O O . PHE A 1 666 ? -13.206 -4.744 37.221 1.00 72.06 666 PHE A O 1
ATOM 5268 N N . LEU A 1 667 ? -15.084 -4.208 38.351 1.00 67.75 667 LEU A N 1
ATOM 5269 C CA . LEU A 1 667 ? -15.081 -5.377 39.229 1.00 67.75 667 LEU A CA 1
ATOM 5270 C C . LEU A 1 667 ? -15.891 -6.483 38.544 1.00 67.75 667 LEU A C 1
ATOM 5272 O O . LEU A 1 667 ? -17.113 -6.532 38.651 1.00 67.75 667 LEU A O 1
ATOM 5276 N N . ASP A 1 668 ? -15.187 -7.300 37.765 1.00 57.47 668 ASP A N 1
ATOM 5277 C CA . ASP A 1 668 ? -15.763 -8.287 36.851 1.00 57.47 668 ASP A CA 1
ATOM 5278 C C . ASP A 1 668 ? -16.308 -9.522 37.599 1.00 57.47 668 ASP A C 1
ATOM 5280 O O . ASP A 1 668 ? -15.566 -10.201 38.312 1.00 57.47 668 ASP A O 1
ATOM 5284 N N . ASP A 1 669 ? -17.596 -9.824 37.413 1.00 46.78 669 ASP A N 1
ATOM 5285 C CA . ASP A 1 669 ? -18.275 -11.037 37.892 1.00 46.78 669 ASP A CA 1
ATOM 5286 C C . ASP A 1 669 ? -18.568 -12.035 36.751 1.00 46.78 669 ASP A C 1
ATOM 5288 O O . ASP A 1 669 ? -19.478 -12.859 36.836 1.00 46.78 669 ASP A O 1
ATOM 5292 N N . GLY A 1 670 ? -17.767 -11.998 35.679 1.00 45.09 670 GLY A N 1
ATOM 5293 C CA . GLY A 1 670 ? -17.636 -13.094 34.711 1.00 45.09 670 GLY A CA 1
ATOM 5294 C C . GLY A 1 670 ? -18.839 -13.319 33.791 1.00 45.09 670 GLY A C 1
ATOM 5295 O O . GLY A 1 670 ? -18.830 -14.264 33.000 1.00 45.09 670 GLY A O 1
ATOM 5296 N N . THR A 1 671 ? -19.856 -12.458 33.856 1.00 39.31 671 THR A N 1
ATOM 5297 C CA . THR A 1 671 ? -21.063 -12.541 33.026 1.00 39.31 671 THR A CA 1
ATOM 5298 C C . THR A 1 671 ? -21.002 -11.541 31.872 1.00 39.31 671 THR A C 1
ATOM 5300 O O . THR A 1 671 ? -21.220 -10.340 32.027 1.00 39.31 671 THR A O 1
ATOM 5303 N N . ARG A 1 672 ? -20.679 -12.051 30.678 1.00 46.38 672 ARG A N 1
ATOM 5304 C CA . ARG A 1 672 ? -20.804 -11.294 29.422 1.00 46.38 672 ARG A CA 1
ATOM 5305 C C . ARG A 1 672 ? -22.291 -11.103 29.075 1.00 46.38 672 ARG A C 1
ATOM 5307 O O . ARG A 1 672 ? -23.126 -11.885 29.517 1.00 46.38 672 ARG A O 1
ATOM 5314 N N . ASP A 1 673 ? -22.575 -10.079 28.270 1.00 37.50 673 ASP A N 1
ATOM 5315 C CA . ASP A 1 673 ? -23.896 -9.710 27.719 1.00 37.50 673 ASP A CA 1
ATOM 5316 C C . ASP A 1 673 ? -24.858 -8.903 28.620 1.00 37.50 673 ASP A C 1
ATOM 5318 O O . ASP A 1 673 ? -26.077 -9.053 28.548 1.00 37.50 673 ASP A O 1
ATOM 5322 N N . VAL A 1 674 ? -24.334 -7.937 29.387 1.00 35.84 674 VAL A N 1
ATOM 5323 C CA . VAL A 1 674 ? -25.137 -6.799 29.885 1.00 35.84 674 VAL A CA 1
ATOM 5324 C C . VAL A 1 674 ? -24.430 -5.475 29.561 1.00 35.84 674 VAL A C 1
ATOM 5326 O O . VAL A 1 674 ? -23.252 -5.336 29.900 1.00 35.84 674 VAL A O 1
ATOM 5329 N N . PRO A 1 675 ? -25.107 -4.477 28.951 1.00 39.47 675 PRO A N 1
ATOM 5330 C CA . PRO A 1 675 ? -24.573 -3.122 28.840 1.00 39.47 675 PRO A CA 1
ATOM 5331 C C . PRO A 1 675 ? -24.264 -2.570 30.236 1.00 39.47 675 PRO A C 1
ATOM 5333 O O . PRO A 1 675 ? -25.144 -2.515 31.096 1.00 39.47 675 PRO A O 1
ATOM 5336 N N . LEU A 1 676 ? -23.010 -2.189 30.479 1.00 44.53 676 LEU A N 1
ATOM 5337 C CA . LEU A 1 676 ? -22.625 -1.564 31.744 1.00 44.53 676 LEU A CA 1
ATOM 5338 C C . LEU A 1 676 ? -23.353 -0.213 31.878 1.00 44.53 676 LEU A C 1
ATOM 5340 O O . LEU A 1 676 ? -23.312 0.567 30.925 1.00 44.53 676 LEU A O 1
ATOM 5344 N N . PRO A 1 677 ? -24.015 0.072 33.017 1.00 43.34 677 PRO A N 1
ATOM 5345 C CA . PRO A 1 677 ? -24.675 1.356 33.232 1.00 43.34 677 PRO A CA 1
ATOM 5346 C C . PRO A 1 677 ? -23.656 2.502 33.262 1.00 43.34 677 PRO A C 1
ATOM 5348 O O . PRO A 1 677 ? -22.469 2.284 33.532 1.00 43.34 677 PRO A O 1
ATOM 5351 N N . ASP A 1 678 ? -24.136 3.720 33.000 1.00 45.19 678 ASP A N 1
ATOM 5352 C CA . ASP A 1 678 ? -23.315 4.931 32.948 1.00 45.19 678 ASP A CA 1
ATOM 5353 C C . ASP A 1 678 ? -22.402 5.061 34.175 1.00 45.19 678 ASP A C 1
ATOM 5355 O O . ASP A 1 678 ? -22.837 5.036 35.327 1.00 45.19 678 ASP A O 1
ATOM 5359 N N . VAL A 1 679 ? -21.100 5.206 33.924 1.00 48.56 679 VAL A N 1
ATOM 5360 C CA . VAL A 1 679 ? -20.075 5.199 34.973 1.00 48.56 679 VAL A CA 1
ATOM 5361 C C . VAL A 1 679 ? -20.019 6.571 35.653 1.00 48.56 679 VAL A C 1
ATOM 5363 O O . VAL A 1 679 ? -19.230 7.448 35.289 1.00 48.56 679 VAL A O 1
ATOM 5366 N N . VAL A 1 680 ? -20.875 6.768 36.658 1.00 47.66 680 VAL A N 1
ATOM 5367 C CA . VAL A 1 680 ? -20.966 8.004 37.451 1.00 47.66 680 VAL A CA 1
ATOM 5368 C C . VAL A 1 680 ? -19.775 8.142 38.410 1.00 47.66 680 VAL A C 1
ATOM 5370 O O . VAL A 1 680 ? -19.809 7.789 39.592 1.00 47.66 680 VAL A O 1
ATOM 5373 N N . CYS A 1 681 ? -18.671 8.691 37.912 1.00 51.56 681 CYS A N 1
ATOM 5374 C CA . CYS A 1 681 ? -17.623 9.227 38.776 1.00 51.56 681 CYS A CA 1
ATOM 5375 C C . CYS A 1 681 ? -18.178 10.375 39.639 1.00 51.56 681 CYS A C 1
ATOM 5377 O O . CYS A 1 681 ? -18.802 11.299 39.118 1.00 51.56 681 CYS A O 1
ATOM 5379 N N . LYS A 1 682 ? -17.854 10.383 40.943 1.00 52.59 682 LYS A N 1
ATOM 5380 C CA . LYS A 1 682 ? -18.211 11.465 41.892 1.00 52.59 682 LYS A CA 1
ATOM 5381 C C . LYS A 1 682 ? -17.693 12.860 41.498 1.00 52.59 682 LYS A C 1
ATOM 5383 O O . LYS A 1 682 ? -18.072 13.845 42.110 1.00 52.59 682 LYS A O 1
ATOM 5388 N N . CYS A 1 683 ? -16.865 12.952 40.460 1.00 54.75 683 CYS A N 1
ATOM 5389 C CA . CYS A 1 683 ? -16.412 14.188 39.829 1.00 54.75 683 CYS A CA 1
ATOM 5390 C C . CYS A 1 683 ? -17.503 14.962 39.046 1.00 54.75 683 CYS A C 1
ATOM 5392 O O . CYS A 1 683 ? -17.185 15.956 38.397 1.00 54.75 683 CYS A O 1
ATOM 5394 N N . ARG A 1 684 ? -18.769 14.517 39.091 1.00 44.22 684 ARG A N 1
ATOM 5395 C CA . ARG A 1 684 ? -19.962 15.236 38.597 1.00 44.22 684 ARG A CA 1
ATOM 5396 C C . ARG A 1 684 ? -21.023 15.509 39.686 1.00 44.22 684 ARG A C 1
ATOM 5398 O O . ARG A 1 684 ? -22.182 15.729 39.344 1.00 44.22 684 ARG A O 1
ATOM 5405 N N . ALA A 1 685 ? -20.635 15.467 40.963 1.00 35.53 685 ALA A N 1
ATOM 5406 C CA . ALA A 1 685 ? -21.447 15.965 42.080 1.00 35.53 685 ALA A CA 1
ATOM 5407 C C . ALA A 1 685 ? -21.254 17.480 42.262 1.00 35.53 685 ALA A C 1
ATOM 5409 O O . ALA A 1 685 ? -20.084 17.916 42.168 1.00 35.53 685 ALA A O 1
#

Sequence (685 aa):
MATELVTTVIGVGFKIKEVSEKYKGNNEECRKICHFVDTLNADLTLLKEAPVMNNQGADDIARNLDGLRQDISEKLLAAELHISVDTNSQVHRMDKKMDHNFNSLKSKMDKILAATQALLLPLDHKTEGVDASNNNELERNNKTGGLTNYRWSDMEAAILLTNRYIGGGNFSPIYQAKLDNEAVSIKKFHLPNEQVKTRFVHELRLVWKLHHENVVTLLGYCFDYKESLVLESNDIRVDKTGGLGFISRYVSKQSMAELINQENIHVDWLSLFRIIQGIAKGIQYLHKQRVVHLDLKPENILLDADMIPKISNFGKAEQLERSADKTTLDLKNLPATTRYVAPELSSKEHTASTKSDVYSFGVILLEAISLMCAISEKGRPRGHQDWAKRMEKSELRDLFDSTEVNGELQLTLATRCVLIGLLCSLPDPADRPSMKTVLDMMLADSHRVEKERKDIASTSSSHSPRGGTSVGDKDLRYKVLTEDELRDRQEKAIAKVQELLSIPKGIAEVLLRHCHWKPERVQEGWFRNDGDDLRTIIGLLPSVYEVSEPRVRWHSNLMCDVCCNHSSANAGRTMRSAGCFHFYCEGCWHQLISAAVDDGPEVCLSLQCPHPSCQMPITRELVKVVAGSASYKKHYDWYALLSYVDQSGGRIKWCPGCKNMCAIEFLDDGTRDVPLPDVVCKCRA